Protein AF-A0A925XRQ0-F1 (afdb_monomer)

Foldseek 3Di:
DDWDWDCCCCVPPVDPDTDTPDDDDDDPDDPDDPLLVLLVCQQAQLQALQQAVVSPDGVCVQQPVQAGPQDWDAPVVVQQFIFGRHRLAQPLLPQAQDDQLRFARAQLLCQLVSCVVRVGNGQAHPCVCPPFQNVGRPTDDPPPRGSSSVSNSVNSNVSNFWDAQPLADPVSHADPLLVLLLLVCAQLFQCQALWWQQRGNFHHPDFDAQQPDDPSSGAHPPHRRRHTGTHGLAVVLPRAQDDGNSPRRAPLSNLQSGNDPSHHNVPDDPSSSSSNSSNSSRRTNPDGIRHFHLFQFQAFWKFKAQAQPSDDHGQDTDGDFFFDWQQQHAPDPRHDSARMKIKTWFWFAARYWDKKKKKKFWQAWKWKDWLNRTFWGGSDHDGGDMTIGDIDTHRGRDIIIMIMMDHGHDGITTIFMWMDHPPDDDIDGRDNSRTHYD

Sequence (438 aa):
TLGVYDLRPLLNNGDVSLPLLRTLSAVGTEKLTPPVLRGKQLFYDARDPRLARDRYMSCASCHNDGGHDGRVWDLTGFGEGLRNTISLRGRAANQGHLHWSNNFDELQDFEGQIRALAGGSGLMSETDFRSGTRSQPLGDRKAGISSDLDALAAYVGSLNMFDYAPSRSASGGLTSTALQGKTLFGNLNCGSCHAGLAFTGSGSNNPVDIGTVKPSSGQRLSAALTGIDIPTLRDVWSTAPYLHDGSAATLEAAVQAHNGPSFSAASISSADLTKLVAYLKEIGREESSAPVNPGTGIGLTGAYFNNKTLSGTPVLLRTEQLNYDWGKASPGTGVSADQFSVRWTGKIEAPVTGSYRFQTVSDDGIRVSIDGAVIIENWSVNGAPTNTGPDINLVAGQRVSIVVEYFENTKNAVARLRWRTPGTTSYVTVPQERQYPQ

Nearest PDB structures (foldseek):
  6qe7-assembly3_C  TM=9.545E-01  e=1.492E-14  Acetivibrio thermocellus
  6qe7-assembly1_A  TM=9.428E-01  e=1.328E-14  Acetivibrio thermocellus
  6qdi-assembly1_A  TM=9.408E-01  e=1.998E-14  Acetivibrio clariflavus
  6qe7-assembly2_B  TM=9.563E-01  e=8.115E-14  Acetivibrio thermocellus
  5j6y-assembly1_A  TM=8.406E-01  e=1.016E-08  Marinomonas primoryensis

pLDDT: mean 94.61, std 4.45, range [64.0, 98.81]

Mean predicted aligned error: 6.93 Å

Structure (mmCIF,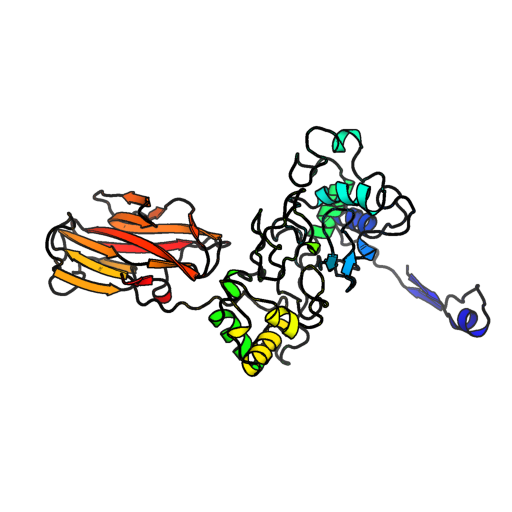 N/CA/C/O backbone):
data_AF-A0A925XRQ0-F1
#
_entry.id   AF-A0A925XRQ0-F1
#
loop_
_atom_site.group_PDB
_atom_site.id
_atom_site.type_symbol
_atom_site.label_atom_id
_atom_site.label_alt_id
_atom_site.label_comp_id
_atom_site.label_asym_id
_atom_site.label_entity_id
_atom_site.label_seq_id
_atom_site.pdbx_PDB_ins_code
_atom_site.Cartn_x
_atom_site.Cartn_y
_atom_site.Cartn_z
_atom_site.occupancy
_atom_site.B_iso_or_equiv
_atom_site.auth_seq_id
_atom_site.auth_comp_id
_atom_site.auth_asym_id
_atom_site.auth_atom_id
_atom_site.pdbx_PDB_model_num
ATOM 1 N N . THR A 1 1 ? 3.769 -7.273 -42.185 1.00 84.19 1 THR A N 1
ATOM 2 C CA . THR A 1 1 ? 3.739 -8.740 -42.379 1.00 84.19 1 THR A CA 1
ATOM 3 C C . THR A 1 1 ? 4.925 -9.358 -41.652 1.00 84.19 1 THR A C 1
ATOM 5 O O . THR A 1 1 ? 5.856 -8.631 -41.337 1.00 84.19 1 THR A O 1
ATOM 8 N N . LEU A 1 2 ? 4.890 -10.655 -41.340 1.00 86.31 2 LEU A N 1
ATOM 9 C CA . LEU A 1 2 ? 5.970 -11.411 -40.687 1.00 86.31 2 LEU A CA 1
ATOM 10 C C . LEU A 1 2 ? 6.456 -12.513 -41.639 1.00 86.31 2 LEU A C 1
ATOM 12 O O . LEU A 1 2 ? 5.647 -13.322 -42.088 1.00 86.31 2 LEU A O 1
ATOM 16 N N . GLY A 1 3 ? 7.748 -12.545 -41.963 1.00 92.81 3 GLY A N 1
ATOM 17 C CA . GLY A 1 3 ? 8.341 -13.612 -42.777 1.00 92.81 3 GLY A CA 1
ATOM 18 C C . GLY A 1 3 ? 8.721 -14.825 -41.927 1.00 92.81 3 GLY A C 1
ATOM 19 O O . GLY A 1 3 ? 9.271 -14.667 -40.842 1.00 92.81 3 GLY A O 1
ATOM 20 N N . VAL A 1 4 ? 8.436 -16.031 -42.415 1.00 93.75 4 VAL A N 1
ATOM 21 C CA . VAL A 1 4 ? 8.855 -17.302 -41.804 1.00 93.75 4 VAL A CA 1
ATOM 22 C C . VAL A 1 4 ? 9.963 -17.891 -42.665 1.00 93.75 4 VAL A C 1
ATOM 24 O O . VAL A 1 4 ? 9.709 -18.205 -43.823 1.00 93.75 4 VAL A O 1
ATOM 27 N N . TYR A 1 5 ? 11.166 -18.044 -42.117 1.00 96.19 5 TYR A N 1
ATOM 28 C CA . TYR A 1 5 ? 12.346 -18.532 -42.840 1.00 96.19 5 TYR A CA 1
ATOM 29 C C . TYR A 1 5 ? 12.761 -19.929 -42.365 1.00 96.19 5 TYR A C 1
ATOM 31 O O . TYR A 1 5 ? 12.595 -20.257 -41.190 1.00 96.19 5 TYR A O 1
ATOM 39 N N . ASP A 1 6 ? 13.314 -20.744 -43.266 1.00 94.56 6 ASP A N 1
ATOM 40 C CA . ASP A 1 6 ? 13.970 -22.008 -42.910 1.00 94.56 6 ASP A CA 1
ATOM 41 C C . ASP A 1 6 ? 15.416 -21.748 -42.482 1.00 94.56 6 ASP A C 1
ATOM 43 O O . ASP A 1 6 ? 16.231 -21.321 -43.295 1.00 94.56 6 ASP A O 1
ATOM 47 N N . LEU A 1 7 ? 15.738 -22.015 -41.215 1.00 95.69 7 LEU A N 1
ATOM 48 C CA . LEU A 1 7 ? 17.077 -21.785 -40.661 1.00 95.69 7 LEU A CA 1
ATOM 49 C C . LEU A 1 7 ? 18.041 -22.962 -40.865 1.00 95.69 7 LEU A C 1
ATOM 51 O O . LEU A 1 7 ? 19.226 -22.822 -40.572 1.00 95.69 7 LEU A O 1
ATOM 55 N N . ARG A 1 8 ? 17.576 -24.120 -41.358 1.00 96.00 8 ARG A N 1
ATOM 56 C CA . ARG A 1 8 ? 18.435 -25.306 -41.537 1.00 96.00 8 ARG A CA 1
ATOM 57 C C . ARG A 1 8 ? 19.674 -25.044 -42.407 1.00 96.00 8 ARG A C 1
ATOM 59 O O . ARG A 1 8 ? 20.731 -25.525 -42.014 1.00 96.00 8 ARG A O 1
ATOM 66 N N . PRO A 1 9 ? 19.612 -24.283 -43.520 1.00 95.75 9 PRO A N 1
ATOM 67 C CA . PRO A 1 9 ? 20.805 -23.975 -44.316 1.00 95.75 9 PRO A CA 1
ATOM 68 C C . PRO A 1 9 ? 21.871 -23.200 -43.530 1.00 95.75 9 PRO A C 1
ATOM 70 O O . PRO A 1 9 ? 23.047 -23.552 -43.573 1.00 95.75 9 PRO A O 1
ATOM 73 N N . LEU A 1 10 ? 21.461 -22.215 -42.724 1.00 94.38 10 LEU A N 1
ATOM 74 C CA . LEU A 1 10 ? 22.381 -21.482 -41.850 1.00 94.38 10 LEU A CA 1
ATOM 75 C C . LEU A 1 10 ? 23.008 -22.398 -40.797 1.00 94.38 10 LEU A C 1
ATOM 77 O O . LEU A 1 10 ? 24.216 -22.361 -40.594 1.00 94.38 10 LEU A O 1
ATOM 81 N N . LEU A 1 11 ? 22.196 -23.229 -40.140 1.00 95.44 11 LEU A N 1
ATOM 82 C CA . LEU A 1 11 ? 22.662 -24.092 -39.052 1.00 95.44 11 LEU A CA 1
ATOM 83 C C . LEU A 1 11 ? 23.560 -25.237 -39.536 1.00 95.44 11 LEU A C 1
ATOM 85 O O . LEU A 1 11 ? 24.498 -25.606 -38.837 1.00 95.44 11 LEU A O 1
ATOM 89 N N . ASN A 1 12 ? 23.277 -25.795 -40.714 1.00 95.88 12 ASN A N 1
ATOM 90 C CA . ASN A 1 12 ? 23.992 -26.962 -41.229 1.00 95.88 12 ASN A CA 1
ATOM 91 C C . ASN A 1 12 ? 25.203 -26.584 -42.087 1.00 95.88 12 ASN A C 1
ATOM 93 O O . ASN A 1 12 ? 26.199 -27.303 -42.073 1.00 95.88 12 ASN A O 1
ATOM 97 N N . ASN A 1 13 ? 25.119 -25.474 -42.827 1.00 94.75 13 ASN A N 1
ATOM 98 C CA . ASN A 1 13 ? 26.096 -25.129 -43.862 1.00 94.75 13 ASN A CA 1
ATOM 99 C C . ASN A 1 13 ? 26.706 -23.728 -43.688 1.00 94.75 13 ASN A C 1
ATOM 101 O O . ASN A 1 13 ? 27.618 -23.373 -44.429 1.00 94.75 13 ASN A O 1
ATOM 105 N N . GLY A 1 14 ? 26.214 -22.912 -42.747 1.00 93.12 14 GLY A N 1
ATOM 106 C CA . GLY A 1 14 ? 26.638 -21.515 -42.600 1.00 93.12 14 GLY A CA 1
ATOM 107 C C . GLY A 1 14 ? 26.068 -20.569 -43.664 1.00 93.12 14 GLY A C 1
ATOM 108 O O . GLY A 1 14 ? 26.550 -19.444 -43.802 1.00 93.12 14 GLY A O 1
ATOM 109 N N . ASP A 1 15 ? 25.047 -20.997 -44.414 1.00 94.44 15 ASP A N 1
ATOM 110 C CA . ASP A 1 15 ? 24.434 -20.191 -45.471 1.00 94.44 15 ASP A CA 1
ATOM 111 C C . ASP A 1 15 ? 23.694 -18.975 -44.886 1.00 94.44 15 ASP A C 1
ATOM 113 O O . ASP A 1 15 ? 22.776 -19.112 -44.079 1.00 94.44 15 ASP A O 1
ATOM 117 N N . VAL A 1 16 ? 24.038 -17.764 -45.335 1.00 90.19 16 VAL A N 1
ATOM 118 C CA . VAL A 1 16 ? 23.373 -16.514 -44.900 1.00 90.19 16 VAL A CA 1
ATOM 119 C C . VAL A 1 16 ? 22.143 -16.149 -45.741 1.00 90.19 16 VAL A C 1
ATOM 121 O O . VAL A 1 16 ? 21.389 -15.244 -45.384 1.00 90.19 16 VAL A O 1
ATOM 124 N N . SER A 1 17 ? 21.921 -16.857 -46.852 1.00 92.94 17 SER A N 1
ATOM 125 C CA . SER A 1 17 ? 20.716 -16.734 -47.674 1.00 92.94 17 SER A CA 1
ATOM 126 C C . SER A 1 17 ? 19.699 -17.783 -47.236 1.00 92.94 17 SER A C 1
ATOM 128 O O . SER A 1 17 ? 19.862 -18.975 -47.493 1.00 92.94 17 SER A O 1
ATOM 130 N N . LEU A 1 18 ? 18.657 -17.335 -46.539 1.00 94.38 18 LEU A N 1
ATOM 131 C CA . LEU A 1 18 ? 17.663 -18.209 -45.925 1.00 94.38 18 LEU A CA 1
ATOM 132 C C . LEU A 1 18 ? 16.397 -18.291 -46.792 1.00 94.38 18 LEU A C 1
ATOM 134 O O . LEU A 1 18 ? 15.836 -17.246 -47.137 1.00 94.38 18 LEU A O 1
ATOM 138 N N . PRO A 1 19 ? 15.885 -19.494 -47.115 1.00 94.81 19 PRO A N 1
ATOM 139 C CA . PRO A 1 19 ? 14.623 -19.637 -47.834 1.00 94.81 19 PRO A CA 1
ATOM 140 C C . PRO A 1 19 ? 13.445 -19.049 -47.045 1.00 94.81 19 PRO A C 1
ATOM 142 O O . PRO A 1 19 ? 13.180 -19.454 -45.911 1.00 94.81 19 PRO A O 1
ATOM 145 N N . LEU A 1 20 ? 12.702 -18.121 -47.655 1.00 95.62 20 LEU A N 1
ATOM 146 C CA . LEU A 1 20 ? 11.420 -17.643 -47.132 1.00 95.62 20 LEU A CA 1
ATOM 147 C C . LEU A 1 20 ? 10.342 -18.702 -47.402 1.00 95.62 20 LEU A C 1
ATOM 149 O O . LEU A 1 20 ? 10.005 -18.975 -48.550 1.00 95.62 20 LEU A O 1
ATOM 153 N N . LEU A 1 21 ? 9.776 -19.278 -46.346 1.00 96.00 21 LEU A N 1
ATOM 154 C CA . LEU A 1 21 ? 8.751 -20.319 -46.429 1.00 96.00 21 LEU A CA 1
ATOM 155 C C . LEU A 1 21 ? 7.347 -19.748 -46.624 1.00 96.00 21 LEU A C 1
ATOM 157 O O . LEU A 1 21 ? 6.549 -20.303 -47.374 1.00 96.00 21 LEU A O 1
ATOM 161 N N . ARG A 1 22 ? 7.012 -18.668 -45.910 1.00 95.50 22 ARG A N 1
ATOM 162 C CA . ARG A 1 22 ? 5.721 -17.974 -46.037 1.00 95.50 22 ARG A CA 1
ATOM 163 C C . ARG A 1 22 ? 5.755 -16.591 -45.401 1.00 95.50 22 ARG A C 1
ATOM 165 O O . ARG A 1 22 ? 6.581 -16.313 -44.535 1.00 95.50 22 ARG A O 1
ATOM 172 N N . THR A 1 23 ? 4.767 -15.780 -45.756 1.00 94.50 23 THR A N 1
ATOM 173 C CA . THR A 1 23 ? 4.517 -14.465 -45.162 1.00 94.50 23 THR A CA 1
ATOM 174 C C . THR A 1 23 ? 3.190 -14.488 -44.412 1.00 94.50 23 THR A C 1
ATOM 176 O O . THR A 1 23 ? 2.157 -14.831 -44.980 1.00 94.50 23 THR A O 1
ATOM 179 N N . LEU A 1 24 ? 3.209 -14.122 -43.133 1.00 91.44 24 LEU A N 1
ATOM 180 C CA . LEU A 1 24 ? 2.028 -13.963 -42.291 1.00 91.44 24 LEU A CA 1
ATOM 181 C C . LEU A 1 24 ? 1.579 -12.495 -42.284 1.00 91.44 24 LEU A C 1
ATOM 183 O O . LEU A 1 24 ? 2.401 -11.574 -42.221 1.00 91.44 24 LEU A O 1
ATOM 187 N N . SER A 1 25 ? 0.270 -12.258 -42.310 1.00 89.12 25 SER A N 1
ATOM 188 C CA . SER A 1 25 ? -0.283 -10.916 -42.109 1.00 89.12 25 SER A CA 1
ATOM 189 C C . SER A 1 25 ? -0.031 -10.460 -40.674 1.00 89.12 25 SER A C 1
ATOM 191 O O . SER A 1 25 ? -0.336 -11.176 -39.725 1.00 89.12 25 SER A O 1
ATOM 193 N N . ALA A 1 26 ? 0.539 -9.265 -40.517 1.00 84.44 26 ALA A N 1
ATOM 194 C CA . ALA A 1 26 ? 0.601 -8.612 -39.213 1.00 84.44 26 ALA A CA 1
ATOM 195 C C . ALA A 1 26 ? -0.717 -7.862 -38.975 1.00 84.44 26 ALA A C 1
ATOM 197 O O . ALA A 1 26 ? -1.400 -7.505 -39.938 1.00 84.44 26 ALA A O 1
ATOM 198 N N . VAL A 1 27 ? -1.068 -7.620 -37.712 1.00 80.94 27 VAL A N 1
ATOM 199 C CA . VAL A 1 27 ? -2.241 -6.809 -37.362 1.00 80.94 27 VAL A CA 1
ATOM 200 C C . VAL A 1 27 ? -2.060 -5.414 -37.971 1.00 80.94 27 VAL A C 1
ATOM 202 O O . VAL A 1 27 ? -1.048 -4.766 -37.724 1.00 80.94 27 VAL A O 1
ATOM 205 N N . GLY A 1 28 ? -3.001 -4.974 -38.811 1.00 80.69 28 GLY A N 1
ATOM 206 C CA . GLY A 1 28 ? -2.910 -3.689 -39.523 1.00 80.69 28 GLY A CA 1
ATOM 207 C C . GLY A 1 28 ? -3.291 -2.469 -38.679 1.00 80.69 28 GLY A C 1
ATOM 208 O O . GLY A 1 28 ? -3.133 -1.340 -39.129 1.00 80.69 28 GLY A O 1
ATOM 209 N N . THR A 1 29 ? -3.798 -2.694 -37.466 1.00 87.00 29 THR A N 1
ATOM 210 C CA . THR A 1 29 ? -4.242 -1.651 -36.540 1.00 87.00 29 THR A CA 1
ATOM 211 C C . THR A 1 29 ? -3.447 -1.761 -35.250 1.00 87.00 29 THR A C 1
ATOM 213 O O . THR A 1 29 ? -3.527 -2.773 -34.551 1.00 87.00 29 THR A O 1
ATOM 216 N N . GLU A 1 30 ? -2.692 -0.712 -34.939 1.00 90.19 30 GLU A N 1
ATOM 217 C CA . GLU A 1 30 ? -2.039 -0.557 -33.644 1.00 90.19 30 GLU A CA 1
ATOM 218 C C . GLU A 1 30 ? -3.101 -0.297 -32.567 1.00 90.19 30 GLU A C 1
ATOM 220 O O . GLU A 1 30 ? -3.979 0.548 -32.741 1.00 90.19 30 GLU A O 1
ATOM 225 N N . LYS A 1 31 ? -3.051 -1.066 -31.476 1.00 91.75 31 LYS A N 1
ATOM 226 C CA . LYS A 1 31 ? -4.017 -0.980 -30.370 1.00 91.75 31 LYS A CA 1
ATOM 227 C C . LYS A 1 31 ? -3.572 -0.001 -29.289 1.00 91.75 31 LYS A C 1
ATOM 229 O O . LYS A 1 31 ? -4.407 0.457 -28.512 1.00 91.75 31 LYS A O 1
ATOM 234 N N . LEU A 1 32 ? -2.274 0.282 -29.202 1.00 94.44 32 LEU A N 1
ATOM 235 C CA . LEU A 1 32 ? -1.733 1.246 -28.257 1.00 94.44 32 LEU A CA 1
ATOM 236 C C . LEU A 1 32 ? -2.085 2.667 -28.700 1.00 94.44 32 LEU A C 1
ATOM 238 O O . LEU A 1 32 ? -2.017 3.010 -29.880 1.00 94.44 32 LEU A O 1
ATOM 242 N N . THR A 1 33 ? -2.430 3.520 -27.737 1.00 96.75 33 THR A N 1
ATOM 243 C CA . THR A 1 33 ? -2.569 4.954 -28.006 1.00 96.75 33 THR A CA 1
ATOM 244 C C . THR A 1 33 ? -1.210 5.536 -28.415 1.00 96.75 33 THR A C 1
ATOM 246 O O . THR A 1 33 ? -0.173 4.996 -28.013 1.00 96.75 33 THR A O 1
ATOM 249 N N . PRO A 1 34 ? -1.164 6.647 -29.173 1.00 97.19 34 PRO A N 1
ATOM 250 C CA . PRO A 1 34 ? 0.105 7.202 -29.641 1.00 97.19 34 PRO A CA 1
ATOM 251 C C . PRO A 1 34 ? 1.150 7.460 -28.532 1.00 97.19 34 PRO A C 1
ATOM 253 O O . PRO A 1 34 ? 2.301 7.070 -28.736 1.00 97.19 34 PRO A O 1
ATOM 256 N N . PRO A 1 35 ? 0.798 8.009 -27.345 1.00 97.50 35 PRO A N 1
ATOM 257 C CA . PRO A 1 35 ? 1.767 8.182 -26.257 1.00 97.50 35 PRO A CA 1
ATOM 258 C C . PRO A 1 35 ? 2.312 6.853 -25.719 1.00 97.50 35 PRO A C 1
ATOM 260 O O . PRO A 1 35 ? 3.516 6.715 -25.523 1.00 97.50 35 PRO A O 1
ATOM 263 N N . VAL A 1 36 ? 1.447 5.847 -25.541 1.00 97.44 36 VAL A N 1
ATOM 264 C CA . VAL A 1 36 ? 1.849 4.523 -25.037 1.00 97.44 36 VAL A CA 1
ATOM 265 C C . VAL A 1 36 ? 2.727 3.797 -26.056 1.00 97.44 36 VAL A C 1
ATOM 267 O O . VAL A 1 36 ? 3.732 3.196 -25.684 1.00 97.44 36 VAL A O 1
ATOM 270 N N . LEU A 1 37 ? 2.395 3.883 -27.348 1.00 97.38 37 LEU A N 1
ATOM 271 C CA . LEU A 1 37 ? 3.219 3.327 -28.421 1.00 97.38 37 LEU A CA 1
ATOM 272 C C . LEU A 1 37 ? 4.605 3.975 -28.451 1.00 97.38 37 LEU A C 1
ATOM 274 O O . LEU A 1 37 ? 5.608 3.267 -28.520 1.00 97.38 37 LEU A O 1
ATOM 278 N N . ARG A 1 38 ? 4.668 5.311 -28.388 1.00 98.19 38 ARG A N 1
ATOM 279 C CA . ARG A 1 38 ? 5.937 6.044 -28.392 1.00 98.19 38 ARG A CA 1
ATOM 280 C C . ARG A 1 38 ? 6.791 5.686 -27.177 1.00 98.19 38 ARG A C 1
ATOM 282 O O . ARG A 1 38 ? 7.977 5.407 -27.335 1.00 98.19 38 ARG A O 1
ATOM 289 N N . GLY A 1 39 ? 6.184 5.618 -25.994 1.00 97.94 39 GLY A N 1
ATOM 290 C CA . GLY A 1 39 ? 6.858 5.181 -24.777 1.00 97.94 39 GLY A CA 1
ATOM 291 C C . GLY A 1 39 ? 7.396 3.764 -24.887 1.00 97.94 39 GLY A C 1
ATOM 292 O O . GLY A 1 39 ? 8.547 3.521 -24.538 1.00 97.94 39 GLY A O 1
ATOM 293 N N . LYS A 1 40 ? 6.606 2.844 -25.456 1.00 97.50 40 LYS A N 1
ATOM 294 C CA . LYS A 1 40 ? 7.053 1.476 -25.727 1.00 97.50 40 LYS A CA 1
ATOM 295 C C . LYS A 1 40 ? 8.238 1.460 -26.685 1.00 97.50 40 LYS A C 1
ATOM 297 O O . LYS A 1 40 ? 9.183 0.729 -26.451 1.00 97.50 40 LYS A O 1
ATOM 302 N N . GLN A 1 41 ? 8.227 2.255 -27.750 1.00 97.56 41 GLN A N 1
ATOM 303 C CA . GLN A 1 41 ? 9.371 2.322 -28.663 1.00 97.56 41 GLN A CA 1
ATOM 304 C C . GLN A 1 41 ? 10.637 2.770 -27.927 1.00 97.56 41 GLN A C 1
ATOM 306 O O . GLN A 1 41 ? 11.642 2.075 -28.010 1.00 97.56 41 GLN A O 1
ATOM 311 N N . LEU A 1 42 ? 10.566 3.859 -27.154 1.00 97.81 42 LEU A N 1
ATOM 312 C CA . LEU A 1 42 ? 11.691 4.353 -26.350 1.00 97.81 42 LEU A CA 1
ATOM 313 C C . LEU A 1 42 ? 12.183 3.305 -25.345 1.00 97.81 42 LEU A C 1
ATOM 315 O O . LEU A 1 42 ? 13.377 3.052 -25.251 1.00 97.81 42 LEU A O 1
ATOM 319 N N . PHE A 1 43 ? 11.266 2.636 -24.646 1.00 97.50 43 PHE A N 1
ATOM 320 C CA . PHE A 1 43 ? 11.591 1.637 -23.629 1.00 97.50 43 PH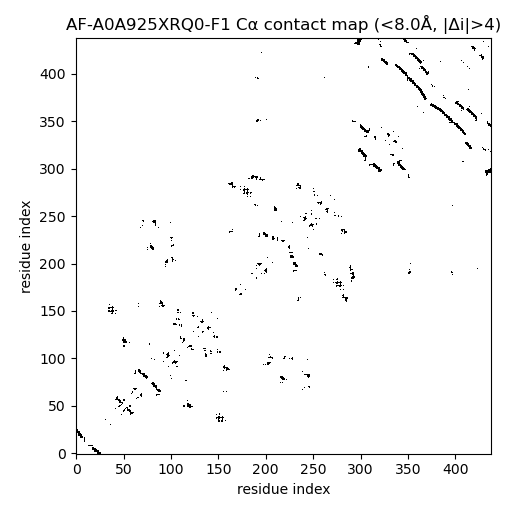E A CA 1
ATOM 321 C C . PHE A 1 43 ? 12.460 0.479 -24.161 1.00 97.50 43 PHE A C 1
ATOM 323 O O . PHE A 1 43 ? 13.227 -0.104 -23.395 1.00 97.50 43 PHE A O 1
ATOM 330 N N . TYR A 1 44 ? 12.372 0.164 -25.461 1.00 97.56 44 TYR A N 1
ATOM 331 C CA . TYR A 1 44 ? 13.148 -0.896 -26.123 1.00 97.56 44 TYR A CA 1
ATOM 332 C C . TYR A 1 44 ? 14.235 -0.363 -27.075 1.00 97.56 44 TYR A C 1
ATOM 334 O O . TYR A 1 44 ? 14.953 -1.162 -27.682 1.00 97.56 44 TYR A O 1
ATOM 342 N N . ASP A 1 45 ? 14.379 0.955 -27.257 1.00 96.88 45 ASP A N 1
ATOM 343 C CA . ASP A 1 45 ? 15.282 1.508 -28.273 1.00 96.88 45 ASP A CA 1
ATOM 344 C C . ASP A 1 45 ? 16.700 1.712 -27.741 1.00 96.88 45 ASP A C 1
ATOM 346 O O . ASP A 1 45 ? 17.166 2.830 -27.537 1.00 96.88 45 ASP A O 1
ATOM 350 N N . ALA A 1 46 ? 17.435 0.612 -27.583 1.00 95.50 46 ALA A N 1
ATOM 351 C CA . ALA A 1 46 ? 18.840 0.661 -27.175 1.00 95.50 46 ALA A CA 1
ATOM 352 C C . ALA A 1 46 ? 19.738 1.443 -28.155 1.00 95.50 46 ALA A C 1
ATOM 354 O O . ALA A 1 46 ? 20.877 1.748 -27.825 1.00 95.50 46 ALA A O 1
ATOM 355 N N . ARG A 1 47 ? 19.254 1.775 -29.362 1.00 96.44 47 ARG A N 1
ATOM 356 C CA . ARG A 1 47 ? 20.018 2.524 -30.370 1.00 96.44 47 ARG A CA 1
ATOM 357 C C . ARG A 1 47 ? 19.965 4.033 -30.159 1.00 96.44 47 ARG A C 1
ATOM 359 O O . ARG A 1 47 ? 20.773 4.730 -30.774 1.00 96.44 47 ARG A O 1
ATOM 366 N N . ASP A 1 48 ? 19.027 4.535 -29.355 1.00 97.31 48 ASP A N 1
ATOM 367 C CA . ASP A 1 48 ? 18.882 5.965 -29.100 1.00 97.31 48 ASP A CA 1
ATOM 368 C C . ASP A 1 48 ? 20.012 6.446 -28.164 1.00 97.31 48 ASP A C 1
ATOM 370 O O . ASP A 1 48 ? 20.028 6.087 -26.983 1.00 97.31 48 ASP A O 1
ATOM 374 N N . PRO A 1 49 ? 20.963 7.276 -28.641 1.00 97.00 49 PRO A N 1
ATOM 375 C CA . PRO A 1 49 ? 22.060 7.769 -27.809 1.00 97.00 49 PRO A CA 1
ATOM 376 C C . PRO A 1 49 ? 21.590 8.704 -26.684 1.00 97.00 49 PRO A C 1
ATOM 378 O O . PRO A 1 49 ? 22.359 8.998 -25.767 1.00 97.00 49 PRO A O 1
ATOM 381 N N . ARG A 1 50 ? 20.331 9.164 -26.725 1.00 97.38 50 ARG A N 1
ATOM 382 C CA . ARG A 1 50 ? 19.708 9.877 -25.608 1.00 97.38 50 ARG A CA 1
ATOM 383 C C . ARG A 1 50 ? 19.487 8.962 -24.410 1.00 97.38 50 ARG A C 1
ATOM 385 O O . ARG A 1 50 ? 19.606 9.445 -23.292 1.00 97.38 50 ARG A O 1
ATOM 392 N N . LEU A 1 51 ? 19.213 7.673 -24.640 1.00 96.94 51 LEU A N 1
ATOM 393 C CA . LEU A 1 51 ? 18.982 6.662 -23.603 1.00 96.94 51 LEU A CA 1
ATOM 394 C C . LEU A 1 51 ? 20.280 6.022 -23.107 1.00 96.94 51 LEU A C 1
ATOM 396 O O . LEU A 1 51 ? 20.458 5.864 -21.905 1.00 96.94 51 LEU A O 1
ATOM 400 N N . ALA A 1 52 ? 21.190 5.670 -24.018 1.00 96.19 52 ALA A N 1
ATOM 401 C CA . ALA A 1 52 ? 22.482 5.079 -23.682 1.00 96.19 52 ALA A CA 1
ATOM 402 C C . ALA A 1 52 ? 23.550 5.530 -24.680 1.00 96.19 52 ALA A C 1
ATOM 404 O O . ALA A 1 52 ? 23.433 5.255 -25.876 1.00 96.19 52 ALA A O 1
ATOM 405 N N . ARG A 1 53 ? 24.621 6.175 -24.200 1.00 96.56 53 ARG A N 1
ATOM 406 C CA . ARG A 1 53 ? 25.657 6.789 -25.054 1.00 96.56 53 ARG A CA 1
ATOM 407 C C . ARG A 1 53 ? 26.212 5.821 -26.093 1.00 96.56 53 ARG A C 1
ATOM 409 O O . ARG A 1 53 ? 26.288 6.143 -27.277 1.00 96.56 53 ARG A O 1
ATOM 416 N N . ASP A 1 54 ? 26.553 4.624 -25.626 1.00 96.19 54 ASP A N 1
ATOM 417 C CA . ASP A 1 54 ? 27.247 3.601 -26.408 1.00 96.19 54 ASP A CA 1
ATOM 418 C C . ASP A 1 54 ? 26.262 2.604 -27.058 1.00 96.19 54 ASP A C 1
ATOM 420 O O . ASP A 1 54 ? 26.665 1.575 -27.593 1.00 96.19 54 ASP A O 1
ATOM 424 N N . ARG A 1 55 ? 24.957 2.925 -27.040 1.00 95.56 55 ARG A N 1
ATOM 425 C CA . ARG A 1 55 ? 23.875 2.209 -27.739 1.00 95.56 55 ARG A CA 1
ATOM 426 C C . ARG A 1 55 ? 23.747 0.715 -27.409 1.00 95.56 55 ARG A C 1
ATOM 428 O O . ARG A 1 55 ? 23.429 -0.102 -28.273 1.00 95.56 55 ARG A O 1
ATOM 435 N N . TYR A 1 56 ? 24.037 0.352 -26.162 1.00 91.38 56 TYR A N 1
ATOM 436 C CA . TYR A 1 56 ? 24.147 -1.044 -25.728 1.00 91.38 56 TYR A CA 1
ATOM 437 C C . TYR A 1 56 ? 22.993 -1.513 -24.833 1.00 91.38 56 TYR A C 1
ATOM 439 O O . TYR A 1 56 ? 22.854 -2.714 -24.602 1.00 91.38 56 TYR A O 1
ATOM 447 N N . MET A 1 57 ? 22.167 -0.595 -24.318 1.00 93.88 57 MET A N 1
ATOM 448 C CA . MET A 1 57 ? 21.075 -0.930 -23.405 1.00 93.88 57 MET A CA 1
ATOM 449 C C . MET A 1 57 ? 19.874 0.004 -23.548 1.00 93.88 57 MET A C 1
ATOM 451 O O . MET A 1 57 ? 19.989 1.127 -24.030 1.00 93.88 57 MET A O 1
ATOM 455 N N . SER A 1 58 ? 18.724 -0.479 -23.093 1.00 95.50 58 SER A N 1
ATOM 456 C CA . SER A 1 58 ? 17.475 0.273 -22.934 1.00 95.50 58 SER A CA 1
ATOM 457 C C . SER A 1 58 ? 16.811 -0.131 -21.617 1.00 95.50 58 SER A C 1
ATOM 459 O O . SER A 1 58 ? 17.320 -1.001 -20.907 1.00 95.50 58 SER A O 1
ATOM 461 N N . CYS A 1 59 ? 15.649 0.436 -21.296 1.00 95.94 59 CYS A N 1
ATOM 462 C CA . CYS A 1 59 ? 14.871 0.019 -20.129 1.00 95.94 59 CYS A CA 1
ATOM 463 C C . CYS A 1 59 ? 14.556 -1.491 -20.170 1.00 95.94 59 CYS A C 1
ATOM 465 O O . CYS A 1 59 ? 14.670 -2.182 -19.157 1.00 95.94 59 CYS A O 1
ATOM 467 N N . ALA A 1 60 ? 14.242 -2.022 -21.357 1.00 96.50 60 ALA A N 1
ATOM 468 C CA . ALA A 1 60 ? 13.933 -3.436 -21.573 1.00 96.50 60 ALA A CA 1
ATOM 469 C C . ALA A 1 60 ? 15.112 -4.389 -21.307 1.00 96.50 60 ALA A C 1
ATOM 471 O O . ALA A 1 60 ? 14.889 -5.584 -21.128 1.00 96.50 60 ALA A O 1
ATOM 472 N N . SER A 1 61 ? 16.352 -3.886 -21.255 1.00 95.00 61 SER A N 1
ATOM 473 C CA . SER A 1 61 ? 17.528 -4.704 -20.931 1.00 95.00 61 SER A CA 1
ATOM 474 C C . SER A 1 61 ? 17.459 -5.282 -19.515 1.00 95.00 61 SER A C 1
ATOM 476 O O . SER A 1 61 ? 17.899 -6.411 -19.309 1.00 95.00 61 SER A O 1
ATOM 478 N N . CYS A 1 62 ? 16.870 -4.539 -18.571 1.00 95.12 62 CYS A N 1
ATOM 479 C CA . CYS A 1 62 ? 16.635 -4.998 -17.198 1.00 95.12 62 CYS A CA 1
ATOM 480 C C . CYS A 1 62 ? 15.153 -5.335 -16.961 1.00 95.12 62 CYS A C 1
ATOM 482 O O . CYS A 1 62 ? 14.829 -6.268 -16.233 1.00 95.12 62 CYS A O 1
ATOM 484 N N . HIS A 1 63 ? 14.236 -4.617 -17.613 1.00 95.00 63 HIS A N 1
ATOM 485 C CA . HIS A 1 63 ? 12.791 -4.764 -17.426 1.00 95.00 63 HIS A CA 1
ATOM 486 C C . HIS A 1 63 ? 12.104 -5.353 -18.660 1.00 95.00 63 HIS A C 1
ATOM 488 O O . HIS A 1 63 ? 11.212 -4.735 -19.246 1.00 95.00 63 HIS A O 1
ATOM 494 N N . ASN A 1 64 ? 12.529 -6.540 -19.093 1.00 91.44 64 ASN A N 1
ATOM 495 C CA . ASN A 1 64 ? 12.005 -7.163 -20.308 1.00 91.44 64 ASN A CA 1
ATOM 496 C C . ASN A 1 64 ? 10.476 -7.345 -20.235 1.00 91.44 64 ASN A C 1
ATOM 498 O O . ASN A 1 64 ? 9.958 -7.946 -19.293 1.00 91.44 64 ASN A O 1
ATOM 502 N N . ASP A 1 65 ? 9.744 -6.789 -21.205 1.00 89.12 65 ASP A N 1
ATOM 503 C CA . ASP A 1 65 ? 8.272 -6.734 -21.201 1.00 89.12 65 ASP A CA 1
ATOM 504 C C . ASP A 1 65 ? 7.674 -6.202 -19.888 1.00 89.12 65 ASP A C 1
ATOM 506 O O . ASP A 1 65 ? 6.649 -6.689 -19.401 1.00 89.12 65 ASP A O 1
ATOM 510 N N . GLY A 1 66 ? 8.354 -5.227 -19.277 1.00 92.06 66 GLY A N 1
ATOM 511 C CA . GLY A 1 66 ? 7.968 -4.635 -17.998 1.00 92.06 66 GLY A CA 1
ATOM 512 C C . GLY A 1 66 ? 8.207 -5.533 -16.784 1.00 92.06 66 GLY A C 1
ATOM 513 O O . GLY A 1 66 ? 7.837 -5.152 -15.679 1.00 92.06 66 GLY A O 1
ATOM 514 N N . GLY A 1 67 ? 8.778 -6.723 -16.964 1.00 93.38 67 GLY A N 1
ATOM 515 C CA . GLY A 1 67 ? 9.137 -7.625 -15.877 1.00 93.38 67 GLY A CA 1
ATOM 516 C C . GLY A 1 67 ? 10.448 -7.225 -15.202 1.00 93.38 67 GLY A C 1
ATOM 517 O O . GLY A 1 67 ? 10.803 -6.050 -15.109 1.00 93.38 67 GLY A O 1
ATOM 518 N N . HIS A 1 68 ? 11.174 -8.232 -14.737 1.00 93.69 68 HIS A N 1
ATOM 519 C CA . HIS A 1 68 ? 12.516 -8.121 -14.177 1.00 93.69 68 HIS A CA 1
ATOM 520 C C . HIS A 1 68 ? 13.426 -9.137 -14.879 1.00 93.69 68 HIS A C 1
ATOM 522 O O . HIS A 1 68 ? 12.951 -10.108 -15.469 1.00 93.69 68 HIS A O 1
ATOM 528 N N . ASP A 1 69 ? 14.734 -8.923 -14.813 1.00 95.69 69 ASP A N 1
ATOM 529 C CA . ASP A 1 69 ? 15.743 -9.784 -15.437 1.00 95.69 69 ASP A CA 1
ATOM 530 C C . ASP A 1 69 ? 16.306 -10.861 -14.496 1.00 95.69 69 ASP A C 1
ATOM 532 O O . ASP A 1 69 ? 17.197 -11.616 -14.886 1.00 95.69 69 ASP A O 1
ATOM 536 N N . GLY A 1 70 ? 15.804 -10.921 -13.258 1.00 95.12 70 GLY A N 1
ATOM 537 C CA . GLY A 1 70 ? 16.266 -11.853 -12.226 1.00 95.12 70 GLY A CA 1
ATOM 538 C C . GLY A 1 70 ? 17.699 -11.586 -11.756 1.00 95.12 70 GLY A C 1
ATOM 539 O O . GLY A 1 70 ? 18.350 -12.501 -11.250 1.00 95.12 70 GLY A O 1
ATOM 540 N N . ARG A 1 71 ? 18.218 -10.365 -11.953 1.00 96.25 71 ARG A N 1
ATOM 541 C CA . ARG A 1 71 ? 19.584 -9.988 -11.578 1.00 96.25 71 ARG A CA 1
ATOM 542 C C . ARG A 1 71 ? 19.623 -8.974 -10.443 1.00 96.25 71 ARG A C 1
ATOM 544 O O . ARG A 1 71 ? 18.716 -8.167 -10.248 1.00 96.25 71 ARG A O 1
ATOM 551 N N . VAL A 1 72 ? 20.754 -9.005 -9.744 1.00 96.62 72 VAL A N 1
ATOM 552 C CA . VAL A 1 72 ? 21.185 -7.973 -8.805 1.00 96.62 72 VAL A CA 1
ATOM 553 C C . VAL A 1 72 ? 22.271 -7.150 -9.478 1.00 96.62 72 VAL A C 1
ATOM 555 O O . VAL A 1 72 ? 23.252 -7.699 -9.981 1.00 96.62 72 VAL A O 1
ATOM 558 N N . TRP A 1 73 ? 22.091 -5.839 -9.469 1.00 94.81 73 TRP A N 1
ATOM 559 C CA . TRP A 1 73 ? 23.001 -4.872 -10.058 1.00 94.81 73 TRP A CA 1
ATOM 560 C C . TRP A 1 73 ? 23.769 -4.134 -8.967 1.00 94.81 73 TRP A C 1
ATOM 562 O O . TRP A 1 73 ? 23.208 -3.792 -7.925 1.00 94.81 73 TRP A O 1
ATOM 572 N N . ASP A 1 74 ? 25.053 -3.877 -9.210 1.00 94.50 74 ASP A N 1
ATOM 573 C CA . ASP A 1 74 ? 25.855 -3.012 -8.349 1.00 94.50 74 ASP A CA 1
ATOM 574 C C . ASP A 1 74 ? 25.682 -1.553 -8.773 1.00 94.50 74 ASP A C 1
ATOM 576 O O . ASP A 1 74 ? 26.211 -1.113 -9.795 1.00 94.50 74 ASP A O 1
ATOM 580 N N . LEU A 1 75 ? 24.919 -0.809 -7.975 1.00 92.81 75 LEU A N 1
ATOM 581 C CA . LEU A 1 75 ? 24.665 0.617 -8.150 1.00 92.81 75 LEU A CA 1
ATOM 582 C C . LEU A 1 75 ? 25.358 1.449 -7.060 1.00 92.81 75 LEU A C 1
ATOM 584 O O . LEU A 1 75 ? 24.967 2.588 -6.791 1.00 92.81 75 LEU A O 1
ATOM 588 N N . THR A 1 76 ? 26.411 0.915 -6.432 1.00 91.38 76 THR A N 1
ATOM 589 C CA . THR A 1 76 ? 27.173 1.610 -5.380 1.00 91.38 76 THR A CA 1
ATOM 590 C C . THR A 1 76 ? 27.762 2.929 -5.878 1.00 91.38 76 THR A C 1
ATOM 592 O O . THR A 1 76 ? 27.721 3.925 -5.157 1.00 91.38 76 THR A O 1
ATOM 595 N N . GLY A 1 77 ? 28.220 2.982 -7.135 1.00 88.19 77 GLY A N 1
ATOM 596 C CA . GLY A 1 77 ? 28.711 4.216 -7.767 1.00 88.19 77 GLY A CA 1
ATOM 597 C C . GLY A 1 77 ? 27.661 5.332 -7.882 1.00 88.19 77 GLY A C 1
ATOM 598 O O . GLY A 1 77 ? 28.024 6.494 -8.034 1.00 88.19 77 GLY A O 1
ATOM 599 N N . PHE A 1 78 ? 26.376 4.992 -7.751 1.00 86.50 78 PHE A N 1
ATOM 600 C CA . PHE A 1 78 ? 25.242 5.921 -7.762 1.00 86.50 78 PHE A CA 1
ATOM 601 C C . PHE A 1 78 ? 24.652 6.151 -6.365 1.00 86.50 78 PHE A C 1
ATOM 603 O O . PHE A 1 78 ? 23.602 6.773 -6.229 1.00 86.50 78 PHE A O 1
ATOM 610 N N . GLY A 1 79 ? 25.304 5.632 -5.321 1.00 89.31 79 GLY A N 1
ATOM 611 C CA . GLY A 1 79 ? 24.837 5.729 -3.943 1.00 89.31 79 GLY A CA 1
ATOM 612 C C . GLY A 1 79 ? 23.713 4.756 -3.579 1.00 89.31 79 GLY A C 1
ATOM 613 O O . GLY A 1 79 ? 23.238 4.821 -2.458 1.00 89.31 79 GLY A O 1
ATOM 614 N N . GLU A 1 80 ? 23.299 3.833 -4.452 1.00 89.44 80 GLU A N 1
ATOM 615 C CA . GLU A 1 80 ? 22.167 2.916 -4.206 1.00 89.44 80 GLU A CA 1
ATOM 616 C C . GLU A 1 80 ? 22.611 1.519 -3.720 1.00 89.44 80 GLU A C 1
ATOM 618 O O . GLU A 1 80 ? 21.785 0.723 -3.298 1.00 89.44 80 GLU A O 1
ATOM 623 N N . GLY A 1 81 ? 23.907 1.195 -3.717 1.00 93.19 81 GLY A N 1
ATOM 624 C CA . GLY A 1 81 ? 24.390 -0.134 -3.309 1.00 93.19 81 GLY A CA 1
ATOM 625 C C . GLY A 1 81 ? 23.908 -1.254 -4.243 1.00 93.19 81 GLY A C 1
ATOM 626 O O . GLY A 1 81 ? 23.614 -1.012 -5.414 1.00 93.19 81 GLY A O 1
ATOM 627 N N . LEU A 1 82 ? 23.814 -2.489 -3.740 1.00 95.75 82 LEU A N 1
ATOM 628 C CA . LEU A 1 82 ? 23.243 -3.596 -4.517 1.00 95.75 82 LEU A CA 1
ATOM 629 C C . LEU A 1 82 ? 21.720 -3.448 -4.647 1.00 95.75 82 LEU A C 1
ATOM 631 O O . LEU A 1 82 ? 21.025 -3.187 -3.656 1.00 95.75 82 LEU A O 1
ATOM 635 N N . ARG A 1 83 ? 21.206 -3.634 -5.869 1.00 95.44 83 ARG A N 1
ATOM 636 C CA . ARG A 1 83 ? 19.780 -3.522 -6.195 1.00 95.44 83 ARG A CA 1
ATOM 637 C C . ARG A 1 83 ? 19.304 -4.666 -7.084 1.00 95.44 83 ARG A C 1
ATOM 639 O O . ARG A 1 83 ? 19.779 -4.846 -8.200 1.00 95.44 83 ARG A O 1
ATOM 646 N N . ASN A 1 84 ? 18.335 -5.420 -6.587 1.00 96.88 84 ASN A N 1
ATOM 647 C CA . ASN A 1 84 ? 17.568 -6.386 -7.358 1.00 96.88 84 ASN A CA 1
ATOM 648 C C . ASN A 1 84 ? 16.579 -5.662 -8.280 1.00 96.88 84 ASN A C 1
ATOM 650 O O . ASN A 1 84 ? 15.927 -4.702 -7.863 1.00 96.88 84 ASN A O 1
ATOM 654 N N . THR A 1 85 ? 16.438 -6.112 -9.521 1.00 95.75 85 THR A N 1
ATOM 655 C CA . THR A 1 85 ? 15.518 -5.484 -10.475 1.00 95.75 85 THR A CA 1
ATOM 656 C C . THR A 1 85 ? 14.052 -5.654 -10.058 1.00 95.75 85 THR A C 1
ATOM 658 O O . THR A 1 85 ? 13.571 -6.763 -9.837 1.00 95.75 85 THR A O 1
ATOM 661 N N . ILE A 1 86 ? 13.303 -4.550 -10.005 1.00 93.25 86 ILE A N 1
ATOM 662 C CA . ILE A 1 86 ? 11.874 -4.555 -9.659 1.00 93.25 86 ILE A CA 1
ATOM 663 C C . ILE A 1 86 ? 11.019 -4.869 -10.897 1.00 93.25 86 ILE A C 1
ATOM 665 O O . ILE A 1 86 ? 11.192 -4.247 -11.940 1.00 93.25 86 ILE A O 1
ATOM 669 N N . SER A 1 87 ? 10.032 -5.762 -10.787 1.00 93.12 87 SER A N 1
ATOM 670 C CA . SER A 1 87 ? 9.002 -5.899 -11.832 1.00 93.12 87 SER A CA 1
ATOM 671 C C . SER A 1 87 ? 8.114 -4.648 -11.900 1.00 93.12 87 SER A C 1
ATOM 673 O O . SER A 1 87 ? 7.580 -4.207 -10.879 1.00 93.12 87 SER A O 1
ATOM 675 N N . LEU A 1 88 ? 7.924 -4.093 -13.099 1.00 93.50 88 LEU A N 1
ATOM 676 C CA . LEU A 1 88 ? 7.064 -2.929 -13.351 1.00 93.50 88 LEU A CA 1
ATOM 677 C C . LEU A 1 88 ? 5.594 -3.320 -13.583 1.00 93.50 88 LEU A C 1
ATOM 679 O O . LEU A 1 88 ? 4.708 -2.468 -13.474 1.00 93.50 88 LEU A O 1
ATOM 683 N N . ARG A 1 89 ? 5.322 -4.595 -13.893 1.00 92.06 89 ARG A N 1
ATOM 684 C CA . ARG A 1 89 ? 3.964 -5.110 -14.132 1.00 92.06 89 ARG A CA 1
ATOM 685 C C . ARG A 1 89 ? 3.079 -4.956 -12.897 1.00 92.06 89 ARG A C 1
ATOM 687 O O . ARG A 1 89 ? 3.514 -5.167 -11.768 1.00 92.06 89 ARG A O 1
ATOM 694 N N . GLY A 1 90 ? 1.839 -4.540 -13.122 1.00 88.00 90 GLY A N 1
ATOM 695 C CA . GLY A 1 90 ? 0.833 -4.284 -12.095 1.00 88.00 90 GLY A CA 1
ATOM 696 C C . GLY A 1 90 ? 1.078 -3.035 -11.239 1.00 88.00 90 GLY A C 1
ATOM 697 O O . GLY A 1 90 ? 0.181 -2.620 -10.505 1.00 88.00 90 GLY A O 1
ATOM 698 N N . ARG A 1 91 ? 2.251 -2.390 -11.334 1.00 83.12 91 ARG A N 1
ATOM 699 C CA . ARG A 1 91 ? 2.579 -1.207 -10.522 1.00 83.12 91 ARG A CA 1
ATOM 700 C C . ARG A 1 91 ? 2.055 0.089 -11.126 1.00 83.12 91 ARG A C 1
ATOM 702 O O . ARG A 1 91 ? 1.635 0.962 -10.374 1.00 83.12 91 ARG A O 1
ATOM 709 N N . ALA A 1 92 ? 2.070 0.215 -12.457 1.00 75.88 92 ALA A N 1
ATOM 710 C CA . ALA A 1 92 ? 1.530 1.363 -13.200 1.00 75.88 92 ALA A CA 1
ATOM 711 C C . ALA A 1 92 ? 1.950 2.752 -12.674 1.00 75.88 92 ALA A C 1
ATOM 713 O O . ALA A 1 92 ? 1.186 3.699 -12.826 1.00 75.88 92 ALA A O 1
ATOM 714 N N . ALA A 1 93 ? 3.113 2.868 -12.020 1.00 64.00 93 ALA A N 1
ATOM 715 C CA . ALA A 1 93 ? 3.548 4.068 -11.289 1.00 64.00 93 ALA A CA 1
ATOM 716 C C . ALA A 1 93 ? 2.694 4.507 -10.082 1.00 64.00 93 ALA A C 1
ATOM 718 O O . ALA A 1 93 ? 2.960 5.551 -9.502 1.00 64.00 93 ALA A O 1
ATOM 719 N N . ASN A 1 94 ? 1.672 3.746 -9.692 1.00 68.25 94 ASN A N 1
ATOM 720 C CA . ASN A 1 94 ? 0.624 4.207 -8.773 1.00 68.25 94 ASN A CA 1
ATOM 721 C C . ASN A 1 94 ? 0.747 3.629 -7.356 1.00 68.25 94 ASN A C 1
ATOM 723 O O . ASN A 1 94 ? -0.229 3.622 -6.608 1.00 68.25 94 ASN A O 1
ATOM 727 N N . GLN A 1 95 ? 1.916 3.098 -6.994 1.00 78.81 95 GLN A N 1
ATOM 728 C CA . GLN A 1 95 ? 2.130 2.458 -5.693 1.00 78.81 95 GLN A CA 1
ATOM 729 C C . GLN A 1 95 ? 2.889 3.328 -4.689 1.00 78.81 95 GLN A C 1
ATOM 731 O O . GLN A 1 95 ? 3.133 2.844 -3.605 1.00 78.81 95 GLN A O 1
ATOM 736 N N . GLY A 1 96 ? 3.203 4.590 -4.991 1.00 85.00 96 GLY A N 1
ATOM 737 C CA . GLY A 1 96 ? 4.011 5.457 -4.124 1.00 85.00 96 GLY A CA 1
ATOM 738 C C . GLY A 1 96 ? 5.227 5.993 -4.868 1.00 85.00 96 GLY A C 1
ATOM 739 O O . GLY A 1 96 ? 5.241 5.985 -6.101 1.00 85.00 96 GLY A O 1
ATOM 740 N N . HIS A 1 97 ? 6.243 6.454 -4.134 1.00 92.00 97 HIS A N 1
ATOM 741 C CA . HIS A 1 97 ? 7.516 6.789 -4.772 1.00 92.00 97 HIS A CA 1
ATOM 742 C C . HIS A 1 97 ? 8.178 5.524 -5.324 1.00 92.00 97 HIS A C 1
ATOM 744 O O . HIS A 1 97 ? 8.122 4.449 -4.730 1.00 92.00 97 HIS A O 1
ATOM 750 N N . LEU A 1 98 ? 8.826 5.667 -6.471 1.00 91.75 98 LEU A N 1
ATOM 751 C CA . LEU A 1 98 ? 9.540 4.595 -7.144 1.00 91.75 98 LEU A CA 1
ATOM 752 C C . LEU A 1 98 ? 10.896 4.371 -6.466 1.00 91.75 98 LEU A C 1
ATOM 754 O O . LEU A 1 98 ? 11.298 5.120 -5.567 1.00 91.75 98 LEU A O 1
ATOM 758 N N . HIS A 1 99 ? 11.619 3.364 -6.967 1.00 90.69 99 HIS A N 1
ATOM 759 C CA . HIS A 1 99 ? 12.890 2.883 -6.426 1.00 90.69 99 HIS A CA 1
ATOM 760 C C . HIS A 1 99 ? 12.772 2.146 -5.085 1.00 90.69 99 HIS A C 1
ATOM 762 O O . HIS A 1 99 ? 11.914 2.434 -4.259 1.00 90.69 99 HIS A O 1
ATOM 768 N N . TRP A 1 100 ? 13.705 1.223 -4.826 1.00 94.75 100 TRP A N 1
ATOM 769 C CA . TRP A 1 100 ? 13.826 0.580 -3.508 1.00 94.75 100 TRP A CA 1
ATOM 770 C C . TRP A 1 100 ? 14.085 1.595 -2.388 1.00 94.75 100 TRP A C 1
ATOM 772 O O . TRP A 1 100 ? 13.671 1.379 -1.255 1.00 94.75 100 TRP A O 1
ATOM 782 N N . SER A 1 101 ? 14.734 2.715 -2.710 1.00 94.12 101 SER A N 1
ATOM 783 C CA . SER A 1 101 ? 15.008 3.813 -1.777 1.00 94.12 101 SER A CA 1
ATOM 784 C C . SER A 1 101 ? 13.847 4.809 -1.637 1.00 94.12 101 SER A C 1
ATOM 786 O O . SER A 1 101 ? 13.990 5.797 -0.915 1.00 94.12 101 SER A O 1
ATOM 788 N N . ASN A 1 102 ? 12.703 4.580 -2.303 1.00 93.81 102 ASN A N 1
ATOM 789 C CA . ASN A 1 102 ? 11.496 5.412 -2.206 1.00 93.81 102 ASN A CA 1
ATOM 790 C C . ASN A 1 102 ? 11.794 6.911 -2.460 1.00 93.81 102 ASN A C 1
ATOM 792 O O . ASN A 1 102 ? 11.440 7.783 -1.660 1.00 93.81 102 ASN A O 1
ATOM 796 N N . ASN A 1 103 ? 12.565 7.226 -3.504 1.00 92.94 103 ASN A N 1
ATOM 797 C CA . ASN A 1 103 ? 13.162 8.553 -3.720 1.00 92.94 103 ASN A CA 1
ATOM 798 C C . ASN A 1 103 ? 12.761 9.241 -5.030 1.00 92.94 103 ASN A C 1
ATOM 800 O O . ASN A 1 103 ? 13.297 10.309 -5.293 1.00 92.94 103 ASN A O 1
ATOM 804 N N . PHE A 1 104 ? 11.888 8.641 -5.839 1.00 93.75 104 PHE A N 1
ATOM 805 C CA . PHE A 1 104 ? 11.457 9.164 -7.143 1.00 93.75 104 PHE A CA 1
ATOM 806 C C . PHE A 1 104 ? 9.939 9.362 -7.090 1.00 93.75 104 PHE A C 1
ATOM 808 O O . PHE A 1 104 ? 9.218 8.380 -6.901 1.00 93.75 104 PHE A O 1
ATOM 815 N N . ASP A 1 105 ? 9.444 10.593 -7.192 1.00 93.19 105 ASP A N 1
ATOM 816 C CA . ASP A 1 105 ? 8.007 10.886 -7.089 1.00 93.19 105 ASP A CA 1
ATOM 817 C C . ASP A 1 105 ? 7.284 10.860 -8.446 1.00 93.19 105 ASP A C 1
ATOM 819 O O . ASP A 1 105 ? 6.051 10.806 -8.490 1.00 93.19 105 ASP A O 1
ATOM 823 N N . GLU A 1 106 ? 8.031 10.782 -9.550 1.00 94.00 106 GLU A N 1
ATOM 824 C CA . GLU A 1 106 ? 7.501 10.604 -10.899 1.00 94.00 106 GLU A CA 1
ATOM 825 C C . GLU A 1 106 ? 8.389 9.700 -11.779 1.00 94.00 106 GLU A C 1
ATOM 827 O O . GLU A 1 106 ? 9.590 9.545 -11.567 1.00 94.00 106 GLU A O 1
ATOM 832 N N . LEU A 1 107 ? 7.821 9.086 -12.830 1.00 94.31 107 LEU A N 1
ATOM 833 C CA . LEU A 1 107 ? 8.615 8.248 -13.756 1.00 94.31 107 LEU A CA 1
ATOM 834 C C . LEU A 1 107 ? 9.687 9.053 -14.481 1.00 94.31 107 LEU A C 1
ATOM 836 O O . LEU A 1 107 ? 10.717 8.524 -14.893 1.00 94.31 107 LEU A O 1
ATOM 840 N N . GLN A 1 108 ? 9.426 10.334 -14.673 1.00 96.56 108 GLN A N 1
ATOM 841 C CA . GLN A 1 108 ? 10.300 11.242 -15.378 1.00 96.56 108 GLN A CA 1
ATOM 842 C C . GLN A 1 108 ? 11.611 11.484 -14.610 1.00 96.56 108 GLN A C 1
ATOM 844 O O . GLN A 1 108 ? 12.595 11.887 -15.228 1.00 96.56 108 GLN A O 1
ATOM 849 N N . ASP A 1 109 ? 11.693 11.154 -13.315 1.00 95.44 109 ASP A N 1
ATOM 850 C CA . ASP A 1 109 ? 12.940 11.210 -12.537 1.00 95.44 109 ASP A CA 1
ATOM 851 C C . ASP A 1 109 ? 14.029 10.269 -13.059 1.00 95.44 109 ASP A C 1
ATOM 853 O O . ASP A 1 109 ? 15.224 10.537 -12.888 1.00 95.44 109 ASP A O 1
ATOM 857 N N . PHE A 1 110 ? 13.646 9.213 -13.786 1.00 94.06 110 PHE A N 1
ATOM 858 C CA . PHE A 1 110 ? 14.594 8.337 -14.476 1.00 94.06 110 PHE A CA 1
ATOM 859 C C . PHE A 1 110 ? 15.415 9.060 -15.556 1.00 94.06 110 PHE A C 1
ATOM 861 O O . PHE A 1 110 ? 16.440 8.526 -15.974 1.00 94.06 110 PHE A O 1
ATOM 868 N N . GLU A 1 111 ? 15.067 10.295 -15.935 1.00 96.69 111 GLU A N 1
ATOM 869 C CA . GLU A 1 111 ? 15.930 11.180 -16.730 1.00 96.69 111 GLU A CA 1
ATOM 870 C C . GLU A 1 111 ? 17.337 11.316 -16.125 1.00 96.69 111 GLU A C 1
ATOM 872 O O . GLU A 1 111 ? 18.336 11.258 -16.843 1.00 96.69 111 GLU A O 1
ATOM 877 N N . GLY A 1 112 ? 17.438 11.433 -14.795 1.00 94.12 112 GLY A N 1
ATOM 878 C CA . GLY A 1 112 ? 18.730 11.494 -14.113 1.00 94.12 112 GLY A CA 1
ATOM 879 C C . GLY A 1 112 ? 19.536 10.202 -14.274 1.00 94.12 112 GLY A C 1
ATOM 880 O O . GLY A 1 112 ? 20.745 10.245 -14.493 1.00 94.12 112 GLY A O 1
ATOM 881 N N . GLN A 1 113 ? 18.869 9.045 -14.237 1.00 90.81 113 GLN A N 1
ATOM 882 C CA . GLN A 1 113 ? 19.523 7.745 -14.418 1.00 90.81 113 GLN A CA 1
ATOM 883 C C . GLN A 1 113 ? 19.911 7.473 -15.863 1.00 90.81 113 GLN A C 1
ATOM 885 O O . GLN A 1 113 ? 20.988 6.938 -16.097 1.00 90.81 113 GLN A O 1
ATOM 890 N N . ILE A 1 114 ? 19.090 7.878 -16.832 1.00 95.00 114 ILE A N 1
ATOM 891 C CA . ILE A 1 114 ? 19.444 7.823 -18.254 1.00 95.00 114 ILE A CA 1
ATOM 892 C C . ILE A 1 114 ? 20.800 8.514 -18.478 1.00 95.00 114 ILE A C 1
ATOM 894 O O . ILE A 1 114 ? 21.700 7.951 -19.108 1.00 95.00 114 ILE A O 1
ATOM 898 N N . ARG A 1 115 ? 20.974 9.699 -17.881 1.00 95.56 115 ARG A N 1
ATOM 899 C CA . ARG A 1 115 ? 22.213 10.481 -17.966 1.00 95.56 115 ARG A CA 1
ATOM 900 C C . ARG A 1 115 ? 23.368 9.867 -17.178 1.00 95.56 115 ARG A C 1
ATOM 902 O O . ARG A 1 115 ? 24.483 9.807 -17.689 1.00 95.56 115 ARG A O 1
ATOM 909 N N . ALA A 1 116 ? 23.127 9.411 -15.950 1.00 92.12 116 ALA A N 1
ATOM 910 C CA . ALA A 1 116 ? 24.188 8.955 -15.051 1.00 92.12 116 ALA A CA 1
ATOM 911 C C . ALA A 1 116 ? 24.622 7.497 -15.286 1.00 92.12 116 ALA A C 1
ATOM 913 O O . ALA A 1 116 ? 25.818 7.219 -15.313 1.00 92.12 116 ALA A O 1
ATOM 914 N N . LEU A 1 117 ? 23.674 6.571 -15.456 1.00 90.06 117 LEU A N 1
ATOM 915 C CA . LEU A 1 117 ? 23.932 5.129 -15.544 1.00 90.06 117 LEU A CA 1
ATOM 916 C C . LEU A 1 117 ? 24.445 4.724 -16.927 1.00 90.06 117 LEU A C 1
ATOM 918 O O . LEU A 1 117 ? 25.489 4.090 -17.049 1.00 90.06 117 LEU A O 1
ATOM 922 N N . ALA A 1 118 ? 23.713 5.103 -17.974 1.00 87.44 118 ALA A N 1
ATOM 923 C CA . ALA A 1 118 ? 24.017 4.709 -19.349 1.00 87.44 118 ALA A CA 1
ATOM 924 C C . ALA A 1 118 ? 24.763 5.802 -20.142 1.00 87.44 118 ALA A C 1
ATOM 926 O O . ALA A 1 118 ? 25.075 5.618 -21.323 1.00 87.44 118 ALA A O 1
ATOM 927 N N . GLY A 1 119 ? 25.046 6.947 -19.506 1.00 94.00 119 GLY A N 1
ATOM 928 C CA . GLY A 1 119 ? 25.737 8.086 -20.114 1.00 94.00 119 GLY A CA 1
ATOM 929 C C . GLY A 1 119 ? 24.929 8.813 -21.193 1.00 94.00 119 GLY A C 1
ATOM 930 O O . GLY A 1 119 ? 25.514 9.567 -21.971 1.00 94.00 119 GLY A O 1
ATOM 931 N N . GLY A 1 120 ? 23.626 8.539 -21.306 1.00 96.56 120 GLY A N 1
ATOM 932 C CA . GLY A 1 120 ? 22.774 9.090 -22.354 1.00 96.56 120 GLY A CA 1
ATOM 933 C C . GLY A 1 120 ? 22.653 10.612 -22.268 1.00 96.56 120 GLY A C 1
ATOM 934 O O . GLY A 1 120 ? 22.803 11.208 -21.204 1.00 96.56 120 GLY A O 1
ATOM 935 N N . SER A 1 121 ? 22.356 11.272 -23.388 1.00 96.69 121 SER A N 1
ATOM 936 C CA . SER A 1 121 ? 22.147 12.729 -23.377 1.00 96.69 121 SER A CA 1
ATOM 937 C C . SER A 1 121 ? 20.806 13.165 -22.772 1.00 96.69 121 SER A C 1
ATOM 939 O O . SER A 1 121 ? 20.570 14.370 -22.686 1.00 96.69 121 SER A O 1
ATOM 941 N N . GLY A 1 122 ? 19.938 12.217 -22.397 1.00 97.31 122 GLY A N 1
ATOM 942 C CA . GLY A 1 122 ? 18.621 12.448 -21.808 1.00 97.31 122 GLY A CA 1
ATOM 943 C C . GLY A 1 122 ? 17.508 12.720 -22.823 1.00 97.31 122 GLY A C 1
ATOM 944 O O . GLY A 1 122 ? 17.753 13.145 -23.957 1.00 97.31 122 GLY A O 1
ATOM 945 N N . LEU A 1 123 ? 16.268 12.443 -22.415 1.00 97.75 123 LEU A N 1
ATOM 946 C CA . LEU A 1 123 ? 15.054 12.685 -23.201 1.00 97.75 123 LEU A CA 1
ATOM 947 C C . LEU A 1 123 ? 14.480 14.093 -22.968 1.00 97.75 123 LEU A C 1
ATOM 949 O O . LEU A 1 123 ? 13.558 14.503 -23.676 1.00 97.75 123 LEU A O 1
ATOM 953 N N . MET A 1 124 ? 15.018 14.842 -22.006 1.00 97.44 124 MET A N 1
ATOM 954 C CA . MET A 1 124 ? 14.756 16.267 -21.788 1.00 97.44 124 MET A CA 1
ATOM 955 C C . MET A 1 124 ? 15.918 17.126 -22.317 1.00 97.44 124 MET A C 1
ATOM 957 O O . MET A 1 124 ? 17.045 16.649 -22.457 1.00 97.44 124 MET A O 1
ATOM 961 N N . SER A 1 125 ? 15.670 18.405 -22.621 1.00 97.38 125 SER A N 1
ATOM 962 C CA . SER A 1 125 ? 16.757 19.333 -22.954 1.00 97.38 125 SER A CA 1
ATOM 963 C C . SER A 1 125 ? 17.653 19.597 -21.734 1.00 97.38 125 SER A C 1
ATOM 965 O O . SER A 1 125 ? 17.191 19.582 -20.593 1.00 97.38 125 SER A O 1
ATOM 967 N N . GLU A 1 126 ? 18.939 19.880 -21.957 1.00 96.88 126 GLU A N 1
ATOM 968 C CA . GLU A 1 126 ? 19.858 20.204 -20.853 1.00 96.88 126 GLU A CA 1
ATOM 969 C C . GLU A 1 126 ? 19.431 21.475 -20.103 1.00 96.88 126 GLU A C 1
ATOM 971 O O . GLU A 1 126 ? 19.581 21.566 -18.886 1.00 96.88 126 GLU A O 1
ATOM 976 N N . THR A 1 127 ? 18.871 22.452 -20.823 1.00 97.88 127 THR A N 1
ATOM 977 C CA . THR A 1 127 ? 18.363 23.699 -20.243 1.00 97.88 127 THR A CA 1
ATOM 978 C C . THR A 1 127 ? 17.210 23.435 -19.282 1.00 97.88 127 THR A C 1
ATOM 980 O O . THR A 1 127 ? 17.219 23.959 -18.169 1.00 97.88 127 THR A O 1
ATOM 983 N N . ASP A 1 128 ? 16.251 22.596 -19.673 1.00 97.94 128 ASP A N 1
ATOM 984 C CA . ASP A 1 128 ? 15.114 22.260 -18.815 1.00 97.94 128 ASP A CA 1
ATOM 985 C C . ASP A 1 128 ? 15.552 21.409 -17.619 1.00 97.94 128 ASP A C 1
ATOM 987 O O . ASP A 1 128 ? 15.142 21.679 -16.487 1.00 97.94 128 ASP A O 1
ATOM 991 N N . PHE A 1 129 ? 16.437 20.431 -17.847 1.00 97.69 129 PHE A N 1
ATOM 992 C CA . PHE A 1 129 ? 16.958 19.551 -16.800 1.00 97.69 129 PHE A CA 1
ATOM 993 C C . PHE A 1 129 ? 17.715 20.325 -15.710 1.00 97.69 129 PHE A C 1
ATOM 995 O O . PHE A 1 129 ? 17.598 20.006 -14.528 1.00 97.69 129 PHE A O 1
ATOM 1002 N N . ARG A 1 130 ? 18.457 21.375 -16.086 1.00 97.12 130 ARG A N 1
ATOM 1003 C CA . ARG A 1 130 ? 19.185 22.248 -15.146 1.00 97.12 130 ARG A CA 1
ATOM 1004 C C . ARG A 1 130 ? 18.362 23.406 -14.588 1.00 97.12 130 ARG A C 1
ATOM 1006 O O . ARG A 1 130 ? 18.878 24.175 -13.780 1.00 97.12 130 ARG A O 1
ATOM 1013 N N . SER A 1 131 ? 17.122 23.581 -15.030 1.00 97.81 131 SER A N 1
ATOM 1014 C CA . SER A 1 131 ? 16.285 24.680 -14.562 1.00 97.81 131 SER A CA 1
ATOM 1015 C C . SER A 1 131 ? 15.786 24.399 -13.141 1.00 97.81 131 SER A C 1
ATOM 1017 O O . SER A 1 131 ? 15.132 23.386 -12.888 1.00 97.81 131 SER A O 1
ATOM 1019 N N . GLY A 1 132 ? 16.117 25.302 -12.213 1.00 97.50 132 GLY A N 1
ATOM 1020 C CA . GLY A 1 132 ? 15.768 25.181 -10.798 1.00 97.50 132 GLY A CA 1
ATOM 1021 C C . GLY A 1 132 ? 16.388 23.944 -10.143 1.00 97.50 132 GLY A C 1
ATOM 1022 O O . GLY A 1 132 ? 17.596 23.726 -10.215 1.00 97.50 132 GLY A O 1
ATOM 1023 N N . THR A 1 133 ? 15.551 23.142 -9.491 1.00 97.81 133 THR A N 1
ATOM 1024 C CA . THR A 1 133 ? 15.932 21.895 -8.806 1.00 97.81 133 THR A CA 1
ATOM 1025 C C . THR A 1 133 ? 15.599 20.642 -9.617 1.00 97.81 133 THR A C 1
ATOM 1027 O O . THR A 1 133 ? 15.754 19.532 -9.115 1.00 97.81 133 THR A O 1
ATOM 1030 N N . ARG A 1 134 ? 15.174 20.787 -10.882 1.00 97.06 134 ARG A N 1
ATOM 1031 C CA . ARG A 1 134 ? 14.648 19.689 -11.712 1.00 97.06 134 ARG A CA 1
ATOM 1032 C C . ARG A 1 134 ? 15.609 18.521 -11.900 1.00 97.06 134 ARG A C 1
ATOM 1034 O O . ARG A 1 134 ? 15.159 17.408 -12.121 1.00 97.06 134 ARG A O 1
ATOM 1041 N N . SER A 1 135 ? 16.916 18.719 -11.775 1.00 96.00 135 SER A N 1
ATOM 1042 C CA . SER A 1 135 ? 17.885 17.619 -11.841 1.00 96.00 135 SER A CA 1
ATOM 1043 C C . SER A 1 135 ? 17.792 16.636 -10.665 1.00 96.00 135 SER A C 1
ATOM 1045 O O . SER A 1 135 ? 18.360 15.547 -10.732 1.00 96.00 135 SER A O 1
ATOM 1047 N N . GLN A 1 136 ? 17.082 16.998 -9.593 1.00 94.88 136 GLN A N 1
ATOM 1048 C CA . GLN A 1 136 ? 16.897 16.178 -8.401 1.00 94.88 136 GLN A CA 1
ATOM 1049 C C . GLN A 1 136 ? 15.626 15.312 -8.517 1.00 94.88 136 GLN A C 1
ATOM 1051 O O . GLN A 1 136 ? 14.618 15.797 -9.038 1.00 94.88 136 GLN A O 1
ATOM 1056 N N . PRO A 1 137 ? 15.631 14.064 -8.007 1.00 92.25 137 PRO A N 1
ATOM 1057 C CA . PRO A 1 137 ? 14.458 13.179 -8.039 1.00 92.25 137 PRO A CA 1
ATOM 1058 C C . PRO A 1 137 ? 13.227 13.625 -7.237 1.00 92.25 137 PRO A C 1
ATOM 1060 O O . PRO A 1 137 ? 12.163 13.090 -7.451 1.00 92.25 137 PRO A O 1
ATOM 1063 N N . LEU A 1 138 ? 13.351 14.557 -6.289 1.00 93.44 138 LEU A N 1
ATOM 1064 C CA . LEU A 1 138 ? 12.208 15.138 -5.554 1.00 93.44 138 LEU A CA 1
ATOM 1065 C C . LEU A 1 138 ? 12.190 16.671 -5.694 1.00 93.44 138 LEU A C 1
ATOM 1067 O O . LEU A 1 138 ? 11.794 17.392 -4.776 1.00 93.44 138 LEU A O 1
ATOM 1071 N N . GLY A 1 139 ? 12.767 17.169 -6.790 1.00 95.75 139 GLY A N 1
ATOM 1072 C CA . GLY A 1 139 ? 12.868 18.593 -7.092 1.00 95.75 139 GLY A CA 1
ATOM 1073 C C . GLY A 1 139 ? 11.694 19.089 -7.931 1.00 95.75 139 GLY A C 1
ATOM 1074 O O . GLY A 1 139 ? 10.591 18.551 -7.894 1.00 95.75 139 GLY A O 1
ATOM 1075 N N . ASP A 1 140 ? 11.942 20.131 -8.721 1.00 97.81 140 ASP A N 1
ATOM 1076 C CA . ASP A 1 140 ? 10.940 20.665 -9.639 1.00 97.81 140 ASP A CA 1
ATOM 1077 C C . ASP A 1 140 ? 10.452 19.590 -10.621 1.00 97.81 140 ASP A C 1
ATOM 1079 O O . ASP A 1 140 ? 11.243 18.863 -11.229 1.00 97.81 140 ASP A O 1
ATOM 1083 N N . ARG A 1 141 ? 9.133 19.561 -10.826 1.00 97.06 141 ARG A N 1
ATOM 1084 C CA . ARG A 1 141 ? 8.443 18.573 -11.661 1.00 97.06 141 ARG A CA 1
ATOM 1085 C C . ARG A 1 141 ? 8.969 18.543 -13.104 1.00 97.06 141 ARG A C 1
ATOM 1087 O O . ARG A 1 141 ? 9.183 19.592 -13.728 1.00 97.06 141 ARG A O 1
ATOM 1094 N N . LYS A 1 142 ? 9.135 17.334 -13.638 1.00 97.69 142 LYS A N 1
ATOM 1095 C CA . LYS A 1 142 ? 9.567 16.985 -15.000 1.00 97.69 142 LYS A CA 1
ATOM 1096 C C . LYS A 1 142 ? 8.399 16.546 -15.882 1.00 97.69 142 LYS A C 1
ATOM 1098 O O . LYS A 1 142 ? 8.491 16.715 -17.099 1.00 97.69 142 LYS A O 1
ATOM 1103 N N . ALA A 1 143 ? 7.319 16.004 -15.312 1.00 97.06 143 ALA A N 1
ATOM 1104 C CA . ALA A 1 143 ? 6.109 15.692 -16.070 1.00 97.06 143 ALA A CA 1
ATOM 1105 C C . ALA A 1 143 ? 5.582 16.928 -16.815 1.00 97.06 143 ALA A C 1
ATOM 1107 O O . ALA A 1 143 ? 5.470 18.015 -16.242 1.00 97.06 143 ALA A O 1
ATOM 1108 N N . GLY A 1 144 ? 5.242 16.755 -18.093 1.00 97.88 144 GLY A N 1
ATOM 1109 C CA . GLY A 1 144 ? 4.763 17.829 -18.965 1.00 97.88 144 GLY A CA 1
ATOM 1110 C C . GLY A 1 144 ? 5.861 18.662 -19.633 1.00 97.88 144 GLY A C 1
ATOM 1111 O O . GLY A 1 144 ? 5.538 19.543 -20.427 1.00 97.88 144 GLY A O 1
ATOM 1112 N N . ILE A 1 145 ? 7.142 18.412 -19.336 1.00 98.00 145 ILE A N 1
ATOM 1113 C CA . ILE A 1 145 ? 8.266 19.167 -19.916 1.00 98.00 145 ILE A CA 1
ATOM 1114 C C . ILE A 1 145 ? 8.802 18.499 -21.189 1.00 98.00 145 ILE A C 1
ATOM 1116 O O . ILE A 1 145 ? 9.075 19.177 -22.177 1.00 98.00 145 ILE A O 1
ATOM 1120 N N . SER A 1 146 ? 8.933 17.168 -21.197 1.00 98.12 146 SER A N 1
ATOM 1121 C CA . SER A 1 146 ? 9.359 16.404 -22.377 1.00 98.12 146 SER A CA 1
ATOM 1122 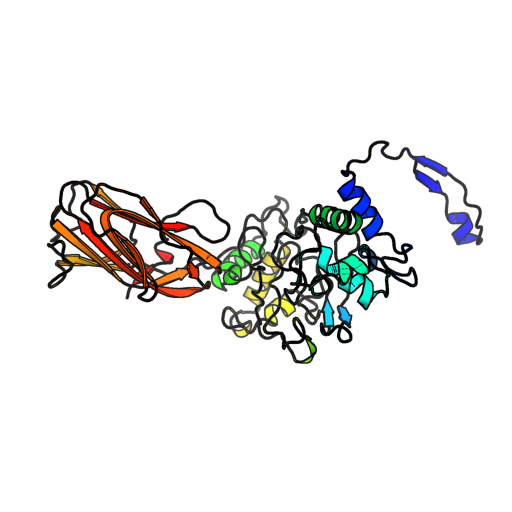C C . SER A 1 146 ? 8.297 15.394 -22.784 1.00 98.12 146 SER A C 1
ATOM 1124 O O . SER A 1 146 ? 7.978 14.472 -22.037 1.00 98.12 146 SER A O 1
ATOM 1126 N N . SER A 1 147 ? 7.820 15.522 -24.024 1.00 98.25 147 SER A N 1
ATOM 1127 C CA . SER A 1 147 ? 6.850 14.588 -24.604 1.00 98.25 147 SER A CA 1
ATOM 1128 C C . SER A 1 147 ? 7.365 13.146 -24.686 1.00 98.25 147 SER A C 1
ATOM 1130 O O . SER A 1 147 ? 6.573 12.219 -24.543 1.00 98.25 147 SER A O 1
ATOM 1132 N N . ASP A 1 148 ? 8.674 12.936 -24.866 1.00 98.31 148 ASP A N 1
ATOM 1133 C CA . ASP A 1 148 ? 9.273 11.596 -24.890 1.00 98.31 148 ASP A CA 1
ATOM 1134 C C . ASP A 1 148 ? 9.356 10.992 -23.472 1.00 98.31 148 ASP A C 1
ATOM 1136 O O . ASP A 1 148 ? 9.096 9.798 -23.305 1.00 98.31 148 ASP A O 1
ATOM 1140 N N . LEU A 1 149 ? 9.642 11.799 -22.438 1.00 97.50 149 LEU A N 1
ATOM 1141 C CA . LEU A 1 149 ? 9.572 11.342 -21.041 1.00 97.50 149 LEU A CA 1
ATOM 1142 C C . LEU A 1 149 ? 8.132 11.033 -20.618 1.00 97.50 149 LEU A C 1
ATOM 1144 O O . LEU A 1 149 ? 7.883 10.008 -19.986 1.00 97.50 149 LEU A O 1
ATOM 1148 N N . ASP A 1 150 ? 7.175 11.872 -21.011 1.00 98.31 150 ASP A N 1
ATOM 1149 C CA . ASP A 1 150 ? 5.756 11.637 -20.739 1.00 98.31 150 ASP A CA 1
ATOM 1150 C C . ASP A 1 150 ? 5.232 10.406 -21.487 1.00 98.31 150 ASP A C 1
ATOM 1152 O O . ASP A 1 150 ? 4.427 9.646 -20.950 1.00 98.31 150 ASP A O 1
ATOM 1156 N N . ALA A 1 151 ? 5.718 10.155 -22.706 1.00 98.50 151 ALA A N 1
ATOM 1157 C CA . ALA A 1 151 ? 5.419 8.931 -23.435 1.00 98.50 151 ALA A CA 1
ATOM 1158 C C . ALA A 1 151 ? 5.966 7.698 -22.697 1.00 98.50 151 ALA A C 1
ATOM 1160 O O . ALA A 1 151 ? 5.238 6.719 -22.526 1.00 98.50 151 ALA A O 1
ATOM 1161 N N . LEU A 1 152 ? 7.213 7.745 -22.209 1.00 97.12 152 LEU A N 1
ATOM 1162 C CA . LEU A 1 152 ? 7.800 6.664 -21.409 1.00 97.12 152 LEU A CA 1
ATOM 1163 C C . LEU A 1 152 ? 6.985 6.405 -20.131 1.00 97.12 152 LEU A C 1
ATOM 1165 O O . LEU A 1 152 ? 6.648 5.254 -19.843 1.00 97.12 152 LEU A O 1
ATOM 1169 N N . ALA A 1 153 ? 6.591 7.465 -19.421 1.00 96.69 153 ALA A N 1
ATOM 1170 C CA . ALA A 1 153 ? 5.712 7.375 -18.259 1.00 96.69 153 ALA A CA 1
ATOM 1171 C C . ALA A 1 153 ? 4.338 6.780 -18.617 1.00 96.69 153 ALA A C 1
ATOM 1173 O O . ALA A 1 153 ? 3.845 5.911 -17.900 1.00 96.69 153 ALA A O 1
ATOM 1174 N N . ALA A 1 154 ? 3.745 7.167 -19.752 1.00 97.12 154 ALA A N 1
ATOM 1175 C CA . ALA A 1 154 ? 2.485 6.602 -20.236 1.00 97.12 154 ALA A CA 1
ATOM 1176 C C . ALA A 1 154 ? 2.603 5.100 -20.545 1.00 97.12 154 ALA A C 1
ATOM 1178 O O . ALA A 1 154 ? 1.688 4.335 -20.234 1.00 97.12 154 ALA A O 1
ATOM 1179 N N . TYR A 1 155 ? 3.727 4.655 -21.117 1.00 96.94 155 TYR A N 1
ATOM 1180 C CA . TYR A 1 155 ? 3.970 3.231 -21.341 1.00 96.94 155 TYR A CA 1
ATOM 1181 C C . TYR A 1 155 ? 4.097 2.458 -20.029 1.00 96.94 155 TYR A C 1
ATOM 1183 O O . TYR A 1 155 ? 3.381 1.474 -19.848 1.00 96.94 155 TYR A O 1
ATOM 1191 N N . VAL A 1 156 ? 4.926 2.913 -19.085 1.00 95.69 156 VAL A N 1
ATOM 1192 C CA . VAL A 1 156 ? 5.063 2.237 -17.783 1.00 95.69 156 VAL A CA 1
ATOM 1193 C C . VAL A 1 156 ? 3.740 2.257 -17.005 1.00 95.69 156 VAL A C 1
ATOM 1195 O O . VAL A 1 156 ? 3.351 1.243 -16.430 1.00 95.69 156 VAL A O 1
ATOM 1198 N N . GLY A 1 157 ? 2.988 3.358 -17.068 1.00 94.81 157 GLY A N 1
ATOM 1199 C CA . GLY A 1 157 ? 1.638 3.466 -16.507 1.00 94.81 157 GLY A CA 1
ATOM 1200 C C . GLY A 1 157 ? 0.625 2.500 -17.134 1.00 94.81 157 GLY A C 1
ATOM 1201 O O . GLY A 1 157 ? -0.332 2.094 -16.477 1.00 94.81 157 GLY A O 1
ATOM 1202 N N . SER A 1 158 ? 0.840 2.069 -18.381 1.00 94.88 158 SER A N 1
ATOM 1203 C CA . SER A 1 158 ? -0.009 1.067 -19.040 1.00 94.88 158 SER A CA 1
ATOM 1204 C C . SER A 1 158 ? 0.242 -0.369 -18.557 1.00 94.88 158 SER A C 1
ATOM 1206 O O . SER A 1 158 ? -0.600 -1.239 -18.775 1.00 94.88 158 SER A O 1
ATOM 1208 N N . LEU A 1 159 ? 1.356 -0.630 -17.859 1.00 93.81 159 LEU A N 1
ATOM 1209 C CA . LEU A 1 159 ? 1.713 -1.940 -17.301 1.00 93.81 159 LEU A CA 1
ATOM 1210 C C . LEU A 1 159 ? 0.946 -2.215 -15.994 1.00 93.81 159 LEU A C 1
ATOM 1212 O O . LEU A 1 159 ? 1.534 -2.508 -14.958 1.00 93.81 159 LEU A O 1
ATOM 1216 N N . ASN A 1 160 ? -0.379 -2.093 -16.021 1.00 91.06 160 ASN A N 1
ATOM 1217 C CA . ASN A 1 160 ? -1.247 -2.071 -14.838 1.00 91.06 160 ASN A CA 1
ATOM 1218 C C . ASN A 1 160 ? -1.916 -3.410 -14.494 1.00 91.06 160 ASN A C 1
ATOM 1220 O O . ASN A 1 160 ? -2.780 -3.459 -13.619 1.00 91.06 160 ASN A O 1
ATOM 1224 N N . MET A 1 161 ? -1.525 -4.494 -15.162 1.00 90.69 161 MET A N 1
ATOM 1225 C CA . MET A 1 161 ? -2.051 -5.828 -14.891 1.00 90.69 161 MET A CA 1
ATOM 1226 C C . MET A 1 161 ? -1.034 -6.696 -14.158 1.00 90.69 161 MET A C 1
ATOM 1228 O O . MET A 1 161 ? 0.117 -6.792 -14.579 1.00 90.69 161 MET A O 1
ATOM 1232 N N . PHE A 1 162 ? -1.508 -7.340 -13.093 1.00 92.81 162 PHE A N 1
ATOM 1233 C CA . PHE A 1 162 ? -0.852 -8.479 -12.456 1.00 92.81 162 PHE A CA 1
ATOM 1234 C C . PHE A 1 162 ? -1.204 -9.776 -13.195 1.00 92.81 162 PHE A C 1
ATOM 1236 O O . PHE A 1 162 ? -2.249 -9.862 -13.860 1.00 92.81 162 PHE A O 1
ATOM 1243 N N . ASP A 1 163 ? -0.351 -10.780 -13.053 1.00 92.69 163 ASP A N 1
ATOM 1244 C CA . ASP A 1 163 ? -0.518 -12.105 -13.633 1.00 92.69 163 ASP A CA 1
ATOM 1245 C C . ASP A 1 163 ? -1.407 -13.001 -12.748 1.00 92.69 163 ASP A C 1
ATOM 1247 O O . ASP A 1 163 ? -1.721 -12.694 -11.596 1.00 92.69 163 ASP A O 1
ATOM 1251 N N . TYR A 1 164 ? -1.901 -14.101 -13.319 1.00 93.94 164 TYR A N 1
ATOM 1252 C CA . TYR A 1 164 ? -2.599 -15.127 -12.540 1.00 93.94 164 TYR A CA 1
ATOM 1253 C C . TYR A 1 164 ? -1.587 -16.004 -11.811 1.00 93.94 164 TYR A C 1
ATOM 1255 O O . TYR A 1 164 ? -0.585 -16.397 -12.412 1.00 93.94 164 TYR A O 1
ATOM 1263 N N . ALA A 1 165 ? -1.857 -16.375 -10.557 1.00 95.44 165 ALA A N 1
ATOM 1264 C CA . ALA A 1 165 ? -0.931 -17.233 -9.836 1.00 95.44 165 ALA A CA 1
ATOM 1265 C C . ALA A 1 165 ? -0.981 -18.668 -10.398 1.00 95.44 165 ALA A C 1
ATOM 1267 O O . ALA A 1 165 ? -2.055 -19.277 -10.448 1.00 95.44 165 ALA A O 1
ATOM 1268 N N . PRO A 1 166 ? 0.163 -19.260 -10.785 1.00 93.12 166 PRO A N 1
ATOM 1269 C CA . PRO A 1 166 ? 0.186 -20.547 -11.477 1.00 93.12 166 PRO A CA 1
ATOM 1270 C C . PRO A 1 166 ? -0.118 -21.733 -10.552 1.00 93.12 166 PRO A C 1
ATOM 1272 O O . PRO A 1 166 ? -0.417 -22.821 -11.034 1.00 93.12 166 PRO A O 1
ATOM 1275 N N . SER A 1 167 ? -0.027 -21.538 -9.232 1.00 94.19 167 SER A N 1
ATOM 1276 C CA . SER A 1 167 ? -0.082 -22.617 -8.234 1.00 94.19 167 SER A CA 1
ATOM 1277 C C . SER A 1 167 ? -1.464 -22.819 -7.601 1.00 94.19 167 SER A C 1
ATOM 1279 O O . SER A 1 167 ? -1.585 -23.564 -6.632 1.00 94.19 167 SER A O 1
ATOM 1281 N N . ARG A 1 168 ? -2.508 -22.153 -8.111 1.00 94.50 168 ARG A N 1
ATOM 1282 C CA . ARG A 1 168 ? -3.867 -22.291 -7.572 1.00 94.50 168 ARG A CA 1
ATOM 1283 C C . ARG A 1 168 ? -4.468 -23.668 -7.846 1.00 94.50 168 ARG A C 1
ATOM 1285 O O . ARG A 1 168 ? -4.015 -24.422 -8.705 1.00 94.50 168 ARG A O 1
ATOM 1292 N N . SER A 1 169 ? -5.536 -23.989 -7.118 1.00 94.50 169 SER A N 1
ATOM 1293 C CA . SER A 1 169 ? -6.332 -25.190 -7.388 1.00 94.50 169 SER A CA 1
ATOM 1294 C C . SER A 1 169 ? -6.953 -25.158 -8.792 1.00 94.50 169 SER A C 1
ATOM 1296 O O . SER A 1 169 ? -7.105 -24.099 -9.400 1.00 94.50 169 SER A O 1
ATOM 1298 N N . ALA A 1 170 ? -7.392 -26.316 -9.292 1.00 90.62 170 ALA A N 1
ATOM 1299 C CA . ALA A 1 170 ? -8.003 -26.435 -10.620 1.00 90.62 170 ALA A CA 1
ATOM 1300 C C . ALA A 1 170 ? -9.266 -25.568 -10.815 1.00 90.62 170 ALA A C 1
ATOM 1302 O O . ALA A 1 170 ? -9.604 -25.225 -11.944 1.00 90.62 170 ALA A O 1
ATOM 1303 N N . SER A 1 171 ? -9.958 -25.196 -9.732 1.00 90.50 171 SER A N 1
ATOM 1304 C CA . SER A 1 171 ? -11.108 -24.282 -9.771 1.00 90.50 171 SER A CA 1
ATOM 1305 C C . SER A 1 171 ? -10.717 -22.797 -9.735 1.00 90.50 171 SER A C 1
ATOM 1307 O O . SER A 1 171 ? -11.596 -21.939 -9.737 1.00 90.50 171 SER A O 1
ATOM 1309 N N . GLY A 1 172 ? -9.420 -22.475 -9.663 1.00 90.69 172 GLY A N 1
ATOM 1310 C CA . GLY A 1 172 ? -8.899 -21.113 -9.503 1.00 90.69 172 GLY A CA 1
ATOM 1311 C C . GLY A 1 172 ? -8.941 -20.580 -8.064 1.00 90.69 172 GLY A C 1
ATOM 1312 O O . GLY A 1 172 ? -8.535 -19.443 -7.813 1.00 90.69 172 GLY A O 1
ATOM 1313 N N . GLY A 1 173 ? -9.418 -21.379 -7.103 1.00 94.94 173 GLY A N 1
ATOM 1314 C CA . GLY A 1 173 ? -9.369 -21.056 -5.675 1.00 94.94 173 GLY A CA 1
ATOM 1315 C C . GLY A 1 173 ? -7.999 -21.336 -5.054 1.00 94.94 173 GLY A C 1
ATOM 1316 O O . GLY A 1 173 ? -7.199 -22.085 -5.622 1.00 94.94 173 GLY A O 1
ATOM 1317 N N . LEU A 1 174 ? -7.753 -20.773 -3.867 1.00 97.50 174 LEU A N 1
ATOM 1318 C CA . LEU A 1 174 ? -6.556 -21.088 -3.083 1.00 97.50 174 LEU A CA 1
ATOM 1319 C C . LEU A 1 174 ? -6.499 -22.581 -2.739 1.00 97.50 174 LEU A C 1
ATOM 1321 O O . LEU A 1 174 ? -7.530 -23.196 -2.449 1.00 97.50 174 LEU A O 1
ATOM 1325 N N . THR A 1 175 ? -5.300 -23.158 -2.722 1.00 98.00 175 THR A N 1
ATOM 1326 C CA . THR A 1 175 ? -5.099 -24.508 -2.179 1.00 98.00 175 THR A CA 1
ATOM 1327 C C . THR A 1 175 ? -5.411 -24.553 -0.677 1.00 98.00 175 THR A C 1
ATOM 1329 O O . THR A 1 175 ? -5.408 -23.532 0.014 1.00 98.00 175 THR A O 1
ATOM 1332 N N . SER A 1 176 ?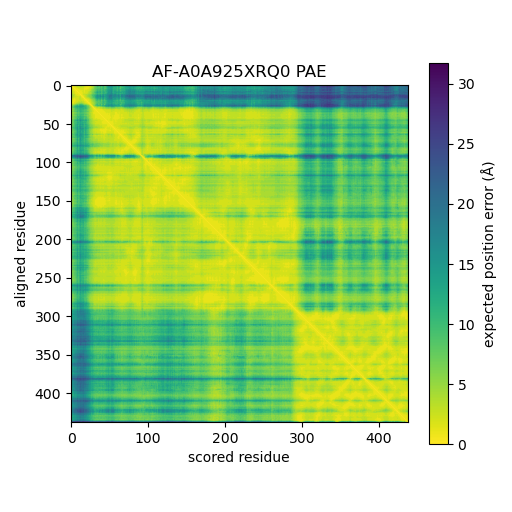 -5.668 -25.745 -0.125 1.00 97.69 176 SER A N 1
ATOM 1333 C CA . SER A 1 176 ? -5.941 -25.903 1.315 1.00 97.69 176 SER A CA 1
ATOM 1334 C C . SER A 1 176 ? -4.779 -25.410 2.188 1.00 97.69 176 SER A C 1
ATOM 1336 O O . SER A 1 176 ? -5.003 -24.804 3.237 1.00 97.69 176 SER A O 1
ATOM 1338 N N . THR A 1 177 ? -3.542 -25.618 1.734 1.00 98.31 177 THR A N 1
ATOM 1339 C CA . THR A 1 177 ? -2.325 -25.122 2.385 1.00 98.31 177 THR A CA 1
ATOM 1340 C C . THR A 1 177 ? -2.231 -23.599 2.303 1.00 98.31 177 THR A C 1
ATOM 1342 O O . THR A 1 177 ? -1.990 -22.952 3.323 1.00 98.31 177 THR A O 1
ATOM 1345 N N . ALA A 1 178 ? -2.486 -23.008 1.130 1.00 98.06 178 ALA A N 1
ATOM 1346 C CA . ALA A 1 178 ? -2.503 -21.557 0.968 1.00 98.06 178 ALA A CA 1
ATOM 1347 C C . ALA A 1 178 ? -3.636 -20.885 1.755 1.00 98.06 178 ALA A C 1
ATOM 1349 O O . ALA A 1 178 ? -3.452 -19.780 2.255 1.00 98.06 178 ALA A O 1
ATOM 1350 N N . LEU A 1 179 ? -4.780 -21.545 1.952 1.00 98.00 179 LEU A N 1
ATOM 1351 C CA . LEU A 1 179 ? -5.849 -21.021 2.804 1.00 98.00 179 LEU A CA 1
ATOM 1352 C C . LEU A 1 179 ? -5.402 -20.907 4.271 1.00 98.00 179 LEU A C 1
ATOM 1354 O O . LEU A 1 179 ? -5.650 -19.887 4.910 1.00 98.00 179 LEU A O 1
ATOM 1358 N N . GLN A 1 180 ? -4.682 -21.906 4.789 1.00 98.44 180 GLN A N 1
ATOM 1359 C CA . GLN A 1 180 ? -4.069 -21.817 6.121 1.00 98.44 180 GLN A CA 1
ATOM 1360 C C . GLN A 1 180 ? -2.988 -20.726 6.164 1.00 98.44 180 GLN A C 1
ATOM 1362 O O . GLN A 1 180 ? -2.907 -19.968 7.130 1.00 98.44 180 GLN A O 1
ATOM 1367 N N . GLY A 1 181 ? -2.192 -20.607 5.097 1.00 98.31 181 GLY A N 1
ATOM 1368 C CA . GLY A 1 181 ? -1.211 -19.535 4.926 1.00 98.31 181 GLY A CA 1
ATOM 1369 C C . GLY A 1 181 ? -1.827 -18.138 4.928 1.00 98.31 181 GLY A C 1
ATOM 1370 O O . GLY A 1 181 ? -1.274 -17.228 5.536 1.00 98.31 181 GLY A O 1
ATOM 1371 N N . LYS A 1 182 ? -3.008 -17.975 4.324 1.00 98.00 182 LYS A N 1
ATOM 1372 C CA . LYS A 1 182 ? -3.776 -16.727 4.314 1.00 98.00 182 LYS A CA 1
ATOM 1373 C C . LYS A 1 182 ? -4.207 -16.316 5.721 1.00 98.00 182 LYS A C 1
ATOM 1375 O O . LYS A 1 182 ? -4.094 -15.147 6.084 1.00 98.00 182 LYS A O 1
ATOM 1380 N N . THR A 1 183 ? -4.665 -17.270 6.532 1.00 96.88 183 THR A N 1
ATOM 1381 C CA . THR A 1 183 ? -4.970 -17.025 7.950 1.00 96.88 183 THR A CA 1
ATOM 1382 C C . THR A 1 183 ? -3.714 -16.627 8.724 1.00 96.88 183 THR A C 1
ATOM 1384 O O . THR A 1 183 ? -3.741 -15.653 9.477 1.00 96.88 183 THR A O 1
ATOM 1387 N N . LEU A 1 184 ? -2.597 -17.329 8.506 1.00 97.12 184 LEU A N 1
ATOM 1388 C CA . LEU A 1 184 ? -1.314 -16.995 9.129 1.00 97.12 184 LEU A CA 1
ATOM 1389 C C . LEU A 1 184 ? -0.828 -15.598 8.735 1.00 97.12 184 LEU A C 1
ATOM 1391 O O . LEU A 1 184 ? -0.397 -14.861 9.608 1.00 97.12 184 LEU A O 1
ATOM 1395 N N . PHE A 1 185 ? -0.960 -15.196 7.470 1.00 97.38 185 PHE A N 1
ATOM 1396 C CA . PHE A 1 185 ? -0.590 -13.860 6.995 1.00 97.38 185 PHE A CA 1
ATOM 1397 C C . PHE A 1 185 ? -1.272 -12.747 7.806 1.00 97.38 185 PHE A C 1
ATOM 1399 O O . PHE A 1 185 ? -0.628 -11.777 8.211 1.00 97.38 185 PHE A O 1
ATOM 1406 N N . GLY A 1 186 ? -2.573 -12.898 8.080 1.00 94.00 186 GLY A N 1
ATOM 1407 C CA . GLY A 1 186 ? -3.309 -11.974 8.941 1.00 94.00 186 GLY A CA 1
ATOM 1408 C C . GLY A 1 186 ? -2.806 -12.027 10.385 1.00 94.00 186 GLY A C 1
ATOM 1409 O O . GLY A 1 186 ? -2.432 -11.003 10.950 1.00 94.00 186 GLY A O 1
ATOM 1410 N N . ASN A 1 187 ? -2.737 -13.221 10.975 1.00 91.88 187 ASN A N 1
ATOM 1411 C CA . ASN A 1 187 ? -2.367 -13.400 12.385 1.00 91.88 187 ASN A CA 1
ATOM 1412 C C . ASN A 1 187 ? -0.937 -12.938 12.705 1.00 91.88 187 ASN A C 1
ATOM 1414 O O . ASN A 1 187 ? -0.708 -12.345 13.755 1.00 91.88 187 ASN A O 1
ATOM 1418 N N . LEU A 1 188 ? 0.001 -13.157 11.783 1.00 92.50 188 LEU A N 1
ATOM 1419 C CA . LEU A 1 188 ? 1.391 -12.695 11.854 1.00 92.50 188 LEU A CA 1
ATOM 1420 C C . LEU A 1 188 ? 1.542 -11.209 11.502 1.00 92.50 188 LEU A C 1
ATOM 1422 O O . LEU A 1 188 ? 2.655 -10.695 11.455 1.00 92.50 188 LEU A O 1
ATOM 1426 N N . ASN A 1 189 ? 0.426 -10.519 11.256 1.00 90.44 189 ASN A N 1
ATOM 1427 C CA . ASN A 1 189 ? 0.365 -9.091 10.995 1.00 90.44 189 ASN A CA 1
ATOM 1428 C C . ASN A 1 189 ? 1.154 -8.653 9.746 1.00 90.44 189 ASN A C 1
ATOM 1430 O O . ASN A 1 189 ? 1.575 -7.502 9.648 1.00 90.44 189 ASN A O 1
ATOM 1434 N N . CYS A 1 190 ? 1.316 -9.525 8.744 1.00 94.56 190 CYS A N 1
ATOM 1435 C CA . CYS A 1 190 ? 1.993 -9.179 7.488 1.00 94.56 190 CYS A CA 1
ATOM 1436 C C . CYS A 1 190 ? 1.256 -8.048 6.744 1.00 94.56 190 CYS A C 1
ATOM 1438 O O . CYS A 1 190 ? 1.877 -7.172 6.139 1.00 94.56 190 CYS A O 1
ATOM 1440 N N . GLY A 1 191 ? -0.077 -8.024 6.863 1.00 92.38 191 GLY A N 1
ATOM 1441 C CA . GLY A 1 191 ? -0.951 -6.987 6.309 1.00 92.38 191 GLY A CA 1
ATOM 1442 C C . GLY A 1 191 ? -0.805 -5.603 6.948 1.00 92.38 191 GLY A C 1
ATOM 1443 O O . GLY A 1 191 ? -1.424 -4.664 6.463 1.00 92.38 191 GLY A O 1
ATOM 1444 N N . SER A 1 192 ? 0.010 -5.447 7.998 1.00 87.62 192 SER A N 1
ATOM 1445 C CA . SER A 1 192 ? 0.346 -4.132 8.567 1.00 87.62 192 SER A CA 1
ATOM 1446 C C . SER A 1 192 ? 1.189 -3.272 7.619 1.00 87.62 192 SER A C 1
ATOM 1448 O O . SER A 1 192 ? 1.048 -2.046 7.612 1.00 87.62 192 SER A O 1
ATOM 1450 N N . CYS A 1 193 ? 2.022 -3.929 6.802 1.00 90.06 193 CYS A N 1
ATOM 1451 C CA . CYS A 1 193 ? 2.835 -3.324 5.751 1.00 90.06 193 CYS A CA 1
ATOM 1452 C C . CYS A 1 193 ? 2.351 -3.751 4.362 1.00 90.06 193 CYS A C 1
ATOM 1454 O O . CYS A 1 193 ? 2.152 -2.903 3.506 1.00 90.06 193 CYS A O 1
ATOM 1456 N N . HIS A 1 194 ? 2.101 -5.039 4.117 1.00 93.88 194 HIS A N 1
ATOM 1457 C CA . HIS A 1 194 ? 1.685 -5.540 2.801 1.00 93.88 194 HIS A CA 1
ATOM 1458 C C . HIS A 1 194 ? 0.160 -5.549 2.658 1.00 93.88 194 HIS A C 1
ATOM 1460 O O . HIS A 1 194 ? -0.462 -6.606 2.588 1.00 93.88 194 HIS A O 1
ATOM 1466 N N . ALA A 1 195 ? -0.448 -4.363 2.663 1.00 90.19 195 ALA A N 1
ATOM 1467 C CA . ALA A 1 195 ? -1.887 -4.177 2.837 1.00 90.19 195 ALA A CA 1
ATOM 1468 C C . ALA A 1 195 ? -2.679 -3.983 1.528 1.00 90.19 195 ALA A C 1
ATOM 1470 O O . ALA A 1 195 ? -2.135 -3.796 0.437 1.00 90.19 195 ALA A O 1
ATOM 1471 N N . GLY A 1 196 ? -4.009 -3.957 1.667 1.00 88.75 196 GLY A N 1
ATOM 1472 C CA . GLY A 1 196 ? -4.932 -3.455 0.650 1.00 88.75 196 GLY A CA 1
ATOM 1473 C C . GLY A 1 196 ? -5.016 -4.299 -0.622 1.00 88.75 196 GLY A C 1
ATOM 1474 O O . GLY A 1 196 ? -4.626 -5.467 -0.659 1.00 88.75 196 GLY A O 1
ATOM 1475 N N . LEU A 1 197 ? -5.560 -3.694 -1.682 1.00 89.94 197 LEU A N 1
ATOM 1476 C CA . LEU A 1 197 ? -5.679 -4.342 -2.990 1.00 89.94 197 LEU A CA 1
ATOM 1477 C C . LEU A 1 197 ? -4.316 -4.553 -3.641 1.00 89.94 197 LEU A C 1
ATOM 1479 O O . LEU A 1 197 ? -4.175 -5.472 -4.425 1.00 89.94 197 LEU A O 1
ATOM 1483 N N . ALA A 1 198 ? -3.309 -3.733 -3.361 1.00 89.81 198 ALA A N 1
ATOM 1484 C CA . ALA A 1 198 ? -2.012 -3.852 -4.018 1.00 89.81 198 ALA A CA 1
ATOM 1485 C C . ALA A 1 198 ? -1.040 -4.790 -3.280 1.00 89.81 198 ALA A C 1
ATOM 1487 O O . ALA A 1 198 ? 0.016 -5.084 -3.828 1.00 89.81 198 ALA A O 1
ATOM 1488 N N . PHE A 1 199 ? -1.371 -5.279 -2.075 1.00 94.44 199 PHE A N 1
ATOM 1489 C CA . PHE A 1 199 ? -0.457 -6.056 -1.218 1.00 94.44 199 PHE A CA 1
ATOM 1490 C C . PHE A 1 199 ? 0.870 -5.329 -0.945 1.00 94.44 199 PHE A C 1
ATOM 1492 O O . PHE A 1 199 ? 1.942 -5.931 -0.899 1.00 94.44 199 PHE A O 1
ATOM 1499 N N . THR A 1 200 ? 0.801 -4.012 -0.793 1.00 92.62 200 THR A N 1
ATOM 1500 C CA . THR A 1 200 ? 1.934 -3.131 -0.511 1.00 92.62 200 THR A CA 1
ATOM 1501 C C . THR A 1 200 ? 1.448 -1.954 0.320 1.00 92.62 200 THR A C 1
ATOM 1503 O O . THR A 1 200 ? 0.296 -1.534 0.208 1.00 92.62 200 THR A O 1
ATOM 1506 N N . GLY A 1 201 ? 2.340 -1.447 1.159 1.00 88.50 201 GLY A N 1
ATOM 1507 C CA . GLY A 1 201 ? 2.179 -0.206 1.898 1.00 88.50 201 GLY A CA 1
ATOM 1508 C C . GLY A 1 201 ? 3.074 0.894 1.347 1.00 88.50 201 GLY A C 1
ATOM 1509 O O . GLY A 1 201 ? 3.283 1.869 2.054 1.00 88.50 201 GLY A O 1
ATOM 1510 N N . SER A 1 202 ? 3.642 0.730 0.148 1.00 90.31 202 SER A N 1
ATOM 1511 C CA . SER A 1 202 ? 4.443 1.755 -0.519 1.00 90.31 202 SER A CA 1
ATOM 1512 C C . SER A 1 202 ? 3.635 3.052 -0.629 1.00 90.31 202 SER A C 1
ATOM 1514 O O . SER A 1 202 ? 2.407 3.059 -0.769 1.00 90.31 202 SER A O 1
ATOM 1516 N N . GLY A 1 203 ? 4.325 4.163 -0.426 1.00 85.44 203 GLY A N 1
ATOM 1517 C CA . GLY A 1 203 ? 3.741 5.487 -0.314 1.00 85.44 203 GLY A CA 1
ATOM 1518 C C . GLY A 1 203 ? 4.800 6.563 -0.514 1.00 85.44 203 GLY A C 1
ATOM 1519 O O . GLY A 1 203 ? 5.903 6.299 -0.996 1.00 85.44 203 GLY A O 1
ATOM 1520 N N . SER A 1 204 ? 4.456 7.799 -0.167 1.00 83.81 204 SER A N 1
ATOM 1521 C CA . SER A 1 204 ? 5.389 8.923 -0.234 1.00 83.81 204 SER A CA 1
ATOM 1522 C C . SER A 1 204 ? 6.220 8.994 1.044 1.00 83.81 204 SER A C 1
ATOM 1524 O O . SER A 1 204 ? 5.692 9.314 2.108 1.00 83.81 204 SER A O 1
ATOM 1526 N N . ASN A 1 205 ? 7.527 8.746 0.935 1.00 82.25 205 ASN A N 1
ATOM 1527 C CA . ASN A 1 205 ? 8.511 8.875 2.017 1.00 82.25 205 ASN A CA 1
ATOM 1528 C C . ASN A 1 205 ? 8.261 7.961 3.233 1.00 82.25 205 ASN A C 1
ATOM 1530 O O . ASN A 1 205 ? 8.460 8.383 4.372 1.00 82.25 205 ASN A O 1
ATOM 1534 N N . ASN A 1 206 ? 7.859 6.708 3.014 1.00 88.06 206 ASN A N 1
ATOM 1535 C CA . ASN A 1 206 ? 7.590 5.739 4.084 1.00 88.06 206 ASN A CA 1
ATOM 1536 C C . ASN A 1 206 ? 8.414 4.431 4.001 1.00 88.06 206 ASN A C 1
ATOM 1538 O O . ASN A 1 206 ? 7.848 3.346 4.164 1.00 88.06 206 ASN A O 1
ATOM 1542 N N . PRO A 1 207 ? 9.738 4.494 3.763 1.00 91.12 207 PRO A N 1
ATOM 1543 C CA . PRO A 1 207 ? 10.567 3.296 3.754 1.00 91.12 207 PRO A CA 1
ATOM 1544 C C . PRO A 1 207 ? 10.600 2.626 5.137 1.00 91.12 207 PRO A C 1
ATOM 1546 O O . PRO A 1 207 ? 10.603 3.305 6.166 1.00 91.12 207 PRO A O 1
ATOM 1549 N N . VAL A 1 208 ? 10.675 1.294 5.163 1.00 92.06 208 VAL A N 1
ATOM 1550 C CA . VAL A 1 208 ? 10.711 0.487 6.394 1.00 92.06 208 VAL A CA 1
ATOM 1551 C C . VAL A 1 208 ? 11.948 -0.402 6.396 1.00 92.06 208 VAL A C 1
ATOM 1553 O O . VAL A 1 208 ? 12.254 -1.047 5.395 1.00 92.06 208 VAL A O 1
ATOM 1556 N N . ASP A 1 209 ? 12.663 -0.452 7.517 1.00 94.69 209 ASP A N 1
ATOM 1557 C CA . ASP A 1 209 ? 13.711 -1.448 7.732 1.00 94.69 209 ASP A CA 1
ATOM 1558 C C . ASP A 1 209 ? 13.145 -2.654 8.489 1.00 94.69 209 ASP A C 1
ATOM 1560 O O . ASP A 1 209 ? 12.649 -2.539 9.611 1.00 94.69 209 ASP A O 1
ATOM 1564 N N . ILE A 1 210 ? 13.223 -3.824 7.858 1.00 94.38 210 ILE A N 1
ATOM 1565 C CA . ILE A 1 210 ? 12.841 -5.113 8.448 1.00 94.38 210 ILE A CA 1
ATOM 1566 C C . ILE A 1 210 ? 14.047 -5.849 9.054 1.00 94.38 210 ILE A C 1
ATOM 1568 O O . ILE A 1 210 ? 13.958 -7.044 9.318 1.00 94.38 210 ILE A O 1
ATOM 1572 N N . GLY A 1 211 ? 15.177 -5.163 9.246 1.00 95.00 211 GLY A N 1
ATOM 1573 C CA . GLY A 1 211 ? 16.448 -5.737 9.689 1.00 95.00 211 GLY A CA 1
ATOM 1574 C C . GLY A 1 211 ? 17.351 -6.185 8.537 1.00 95.00 211 GLY A C 1
ATOM 1575 O O . GLY A 1 211 ? 18.298 -6.941 8.758 1.00 95.00 211 GLY A O 1
ATOM 1576 N N . THR A 1 212 ? 17.062 -5.752 7.306 1.00 95.06 212 THR A N 1
ATOM 1577 C CA . THR A 1 212 ? 17.826 -6.120 6.103 1.00 95.06 212 THR A CA 1
ATOM 1578 C C . THR A 1 212 ? 18.712 -4.990 5.591 1.00 95.06 212 THR A C 1
ATOM 1580 O O . THR A 1 212 ? 19.587 -5.251 4.759 1.00 95.06 212 THR A O 1
ATOM 1583 N N . VAL A 1 213 ? 18.534 -3.755 6.079 1.00 95.12 213 VAL A N 1
ATOM 1584 C CA . VAL A 1 213 ? 19.412 -2.635 5.728 1.00 95.12 213 VAL A CA 1
ATOM 1585 C C . VAL A 1 213 ? 20.794 -2.842 6.352 1.00 95.12 213 VAL A C 1
ATOM 1587 O O . VAL A 1 213 ? 20.957 -3.114 7.538 1.00 95.12 213 VAL A O 1
ATOM 1590 N N . LYS A 1 214 ? 21.820 -2.709 5.514 1.00 92.81 214 LYS A N 1
ATOM 1591 C CA . LYS A 1 214 ? 23.243 -2.843 5.860 1.00 92.81 214 LYS A CA 1
ATOM 1592 C C . LYS A 1 214 ? 23.975 -1.570 5.429 1.00 92.81 214 LYS A C 1
ATOM 1594 O O . LYS A 1 214 ? 23.488 -0.882 4.533 1.00 92.81 214 LYS A O 1
ATOM 1599 N N . PRO A 1 215 ? 25.197 -1.297 5.922 1.00 89.62 215 PRO A N 1
ATOM 1600 C CA . PRO A 1 215 ? 26.021 -0.205 5.392 1.00 89.62 215 PRO A CA 1
ATOM 1601 C C . PRO A 1 215 ? 26.229 -0.262 3.866 1.00 89.62 215 PRO A C 1
ATOM 1603 O O . PRO A 1 215 ? 26.333 0.770 3.214 1.00 89.62 215 PRO A O 1
ATOM 1606 N N . SER A 1 216 ? 26.233 -1.464 3.277 1.00 90.19 216 SER A N 1
ATOM 1607 C CA . SER A 1 216 ? 26.327 -1.681 1.826 1.00 90.19 216 SER A CA 1
ATOM 1608 C C . SER A 1 216 ? 25.010 -1.492 1.062 1.00 90.19 216 SER A C 1
ATOM 1610 O O . SER A 1 216 ? 25.000 -1.575 -0.163 1.00 90.19 216 SER A O 1
ATOM 1612 N N . SER A 1 217 ? 23.887 -1.248 1.748 1.00 94.31 217 SER A N 1
ATOM 1613 C CA . SER A 1 217 ? 22.574 -1.048 1.112 1.00 94.31 217 SER A CA 1
ATOM 1614 C C . SER A 1 217 ? 22.420 0.322 0.450 1.00 94.31 217 SER A C 1
ATOM 1616 O O . SER A 1 217 ? 21.378 0.576 -0.153 1.00 94.31 217 SER A O 1
ATOM 1618 N N . GLY A 1 218 ? 23.439 1.178 0.540 1.00 93.94 218 GLY A N 1
ATOM 1619 C CA . GLY A 1 218 ? 23.460 2.492 -0.084 1.00 93.94 218 GLY A CA 1
ATOM 1620 C C . GLY A 1 218 ? 22.799 3.574 0.766 1.00 93.94 218 GLY A C 1
ATOM 1621 O O . GLY A 1 218 ? 22.761 3.518 1.995 1.00 93.94 218 GLY A O 1
ATOM 1622 N N . GLN A 1 219 ? 22.327 4.596 0.075 1.00 93.81 219 GLN A N 1
ATOM 1623 C CA . GLN A 1 219 ? 21.871 5.872 0.592 1.00 93.81 219 GLN A CA 1
ATOM 1624 C C . GLN A 1 219 ? 20.545 6.244 -0.064 1.00 93.81 219 GLN A C 1
ATOM 1626 O O . GLN A 1 219 ? 20.188 5.762 -1.137 1.00 93.81 219 GLN A O 1
ATOM 1631 N N . ARG A 1 220 ? 19.843 7.177 0.570 1.00 92.75 220 ARG A N 1
ATOM 1632 C CA . ARG A 1 220 ? 18.670 7.839 0.019 1.00 92.75 220 ARG A CA 1
ATOM 1633 C C . ARG A 1 220 ? 18.955 9.330 -0.059 1.00 92.75 220 ARG A C 1
ATOM 1635 O O . ARG A 1 220 ? 19.060 9.978 0.976 1.00 92.75 220 ARG A O 1
ATOM 1642 N N . LEU A 1 221 ? 19.076 9.869 -1.275 1.00 90.25 221 LEU A N 1
ATOM 1643 C CA . LEU A 1 221 ? 19.342 11.300 -1.510 1.00 90.25 221 LEU A CA 1
ATOM 1644 C C . LEU A 1 221 ? 20.576 11.798 -0.731 1.00 90.25 221 LEU A C 1
ATOM 1646 O O . LEU A 1 221 ? 20.523 12.797 -0.019 1.00 90.25 221 LEU A O 1
ATOM 1650 N N . SER A 1 222 ? 21.678 11.050 -0.835 1.00 89.25 222 SER A N 1
ATOM 1651 C CA . SER A 1 222 ? 22.952 11.311 -0.144 1.00 89.25 222 SER A CA 1
ATOM 1652 C C . SER A 1 222 ? 22.922 11.200 1.391 1.00 89.25 222 SER A C 1
ATOM 1654 O O . SER A 1 222 ? 23.900 11.544 2.054 1.00 89.25 222 SER A O 1
ATOM 1656 N N . ALA A 1 223 ? 21.823 10.714 1.973 1.00 91.69 223 ALA A N 1
ATOM 1657 C CA . ALA A 1 223 ? 21.696 10.423 3.397 1.00 91.69 223 ALA A CA 1
ATOM 1658 C C . ALA A 1 223 ? 21.660 8.911 3.658 1.00 91.69 223 ALA A C 1
ATOM 1660 O O . ALA A 1 223 ? 21.380 8.114 2.762 1.00 91.69 223 ALA A O 1
ATOM 1661 N N . ALA A 1 224 ? 21.925 8.504 4.902 1.00 91.69 224 ALA A N 1
ATOM 1662 C CA . ALA A 1 224 ? 21.811 7.104 5.299 1.00 91.69 224 ALA A CA 1
ATOM 1663 C C . ALA A 1 224 ? 20.399 6.565 5.019 1.00 91.69 224 ALA A C 1
ATOM 1665 O O . ALA A 1 224 ? 19.396 7.240 5.261 1.00 91.69 224 ALA A O 1
ATOM 1666 N N . LEU A 1 225 ? 20.330 5.341 4.502 1.00 93.62 225 LEU A N 1
ATOM 1667 C CA . LEU A 1 225 ? 19.073 4.674 4.203 1.00 93.62 225 LEU A CA 1
ATOM 1668 C C . LEU A 1 225 ? 18.381 4.262 5.510 1.00 93.62 225 LEU A C 1
ATOM 1670 O O . LEU A 1 225 ? 18.936 3.495 6.290 1.00 93.62 225 LEU A O 1
ATOM 1674 N N . THR A 1 226 ? 17.174 4.772 5.755 1.00 92.50 226 THR A N 1
ATOM 1675 C CA . THR A 1 226 ? 16.392 4.469 6.971 1.00 92.50 226 THR A CA 1
ATOM 1676 C C . THR A 1 226 ? 15.458 3.269 6.805 1.00 92.50 226 THR A C 1
ATOM 1678 O O . THR A 1 226 ? 14.777 2.885 7.751 1.00 92.50 226 THR A O 1
ATOM 1681 N N . GLY A 1 227 ? 15.387 2.704 5.600 1.00 94.81 227 GLY A N 1
ATOM 1682 C CA . GLY A 1 227 ? 14.520 1.587 5.253 1.00 94.81 227 GLY A CA 1
ATOM 1683 C C . GLY A 1 227 ? 14.425 1.395 3.743 1.00 94.81 227 GLY A C 1
ATOM 1684 O O . GLY A 1 227 ? 15.046 2.126 2.972 1.00 94.81 227 GLY A O 1
ATOM 1685 N N . ILE A 1 228 ? 13.585 0.455 3.334 1.00 95.44 228 ILE A N 1
ATOM 1686 C CA . ILE A 1 228 ? 13.315 0.107 1.942 1.00 95.44 228 ILE A CA 1
ATOM 1687 C C . ILE A 1 228 ? 11.823 0.295 1.648 1.00 95.44 228 ILE A C 1
ATOM 1689 O O . ILE A 1 228 ? 10.977 0.101 2.523 1.00 95.44 228 ILE A O 1
ATOM 1693 N N . ASP A 1 229 ? 11.502 0.693 0.420 1.00 94.88 229 ASP A N 1
ATOM 1694 C CA . ASP A 1 229 ? 10.133 0.728 -0.090 1.00 94.88 229 ASP A CA 1
ATOM 1695 C C . ASP A 1 229 ? 9.444 -0.635 0.072 1.00 94.88 229 ASP A C 1
ATOM 1697 O O . ASP A 1 229 ? 10.028 -1.669 -0.246 1.00 94.88 229 ASP A O 1
ATOM 1701 N N . ILE A 1 230 ? 8.198 -0.656 0.549 1.00 94.12 230 ILE A N 1
ATOM 1702 C CA . ILE A 1 230 ? 7.472 -1.906 0.814 1.00 94.12 230 ILE A CA 1
ATOM 1703 C C . ILE A 1 230 ? 7.006 -2.489 -0.529 1.00 94.12 230 ILE A C 1
ATOM 1705 O O . ILE A 1 230 ? 6.037 -1.985 -1.096 1.00 94.12 230 ILE A O 1
ATOM 1709 N N . PRO A 1 231 ? 7.603 -3.565 -1.071 1.00 93.81 231 PRO A N 1
ATOM 1710 C CA . PRO A 1 231 ? 7.205 -4.056 -2.383 1.00 93.81 231 PRO A CA 1
ATOM 1711 C C . PRO A 1 231 ? 5.810 -4.697 -2.338 1.00 93.81 231 PRO A C 1
ATOM 1713 O O . PRO A 1 231 ? 5.371 -5.224 -1.311 1.00 93.81 231 PRO A O 1
ATOM 1716 N N . THR A 1 232 ? 5.117 -4.692 -3.479 1.00 94.69 232 THR A N 1
ATOM 1717 C CA . THR A 1 232 ? 3.918 -5.523 -3.661 1.00 94.69 232 THR A CA 1
ATOM 1718 C C . THR A 1 232 ? 4.265 -7.003 -3.563 1.00 94.69 232 THR A C 1
ATOM 1720 O O . THR A 1 232 ? 5.292 -7.440 -4.082 1.00 94.69 232 THR A O 1
ATOM 1723 N N . LEU A 1 233 ? 3.398 -7.770 -2.898 1.00 97.00 233 LEU A N 1
ATOM 1724 C CA . LEU A 1 233 ? 3.471 -9.233 -2.886 1.00 97.00 233 LEU A CA 1
ATOM 1725 C C . LEU A 1 233 ? 2.672 -9.885 -4.018 1.00 97.00 233 LEU A C 1
ATOM 1727 O O . LEU A 1 233 ? 2.672 -11.110 -4.128 1.00 97.00 233 LEU A O 1
ATOM 1731 N N . ARG A 1 234 ? 1.990 -9.101 -4.862 1.00 95.25 234 ARG A N 1
ATOM 1732 C CA . ARG A 1 234 ? 1.391 -9.653 -6.076 1.00 95.25 234 ARG A CA 1
ATOM 1733 C C . ARG A 1 234 ? 2.495 -10.109 -7.015 1.00 95.25 234 ARG A C 1
ATOM 1735 O O . ARG A 1 234 ? 3.483 -9.408 -7.211 1.00 95.25 234 ARG A O 1
ATOM 1742 N N . ASP A 1 235 ? 2.313 -11.303 -7.559 1.00 94.69 235 ASP A N 1
ATOM 1743 C CA . ASP A 1 235 ? 3.242 -11.964 -8.475 1.00 94.69 235 ASP A CA 1
ATOM 1744 C C . ASP A 1 235 ? 4.620 -12.300 -7.893 1.00 94.69 235 ASP A C 1
ATOM 1746 O O . ASP A 1 235 ? 5.510 -12.741 -8.623 1.00 94.69 235 ASP A O 1
ATOM 1750 N N . VAL A 1 236 ? 4.785 -12.208 -6.566 1.00 96.69 236 VAL A N 1
ATOM 1751 C CA . VAL A 1 236 ? 6.047 -12.508 -5.863 1.00 96.69 236 VAL A CA 1
ATOM 1752 C C . VAL A 1 236 ? 6.532 -13.950 -6.097 1.00 96.69 236 VAL A C 1
ATOM 1754 O O . VAL A 1 236 ? 7.707 -14.274 -5.944 1.00 96.69 236 VAL A O 1
ATOM 1757 N N . TRP A 1 237 ? 5.647 -14.838 -6.549 1.00 96.06 237 TRP A N 1
ATOM 1758 C CA . TRP A 1 237 ? 5.979 -16.193 -6.987 1.00 96.06 237 TRP A CA 1
ATOM 1759 C C . TRP A 1 237 ? 6.906 -16.257 -8.208 1.00 96.06 237 TRP A C 1
ATOM 1761 O O . TRP A 1 237 ? 7.489 -17.312 -8.451 1.00 96.06 237 TRP A O 1
ATOM 1771 N N . SER A 1 238 ? 7.067 -15.161 -8.956 1.00 94.75 238 SER A N 1
ATOM 1772 C CA . SER A 1 238 ? 7.904 -15.103 -10.163 1.00 94.75 238 SER A CA 1
ATOM 1773 C C . SER A 1 238 ? 9.143 -14.218 -10.039 1.00 94.75 238 SER A C 1
ATOM 1775 O O . SER A 1 238 ? 9.944 -14.198 -10.964 1.00 94.75 238 SER A O 1
ATOM 1777 N N . THR A 1 239 ? 9.348 -13.529 -8.910 1.00 95.38 239 THR A N 1
ATOM 1778 C CA . THR A 1 239 ? 10.298 -12.405 -8.834 1.00 95.38 239 THR A CA 1
ATOM 1779 C C . THR A 1 239 ? 11.610 -12.701 -8.118 1.00 95.38 239 THR A C 1
ATOM 1781 O O . THR A 1 239 ? 12.184 -11.789 -7.534 1.00 95.38 239 THR A O 1
ATOM 1784 N N . ALA A 1 240 ? 12.071 -13.952 -8.098 1.00 96.56 240 ALA A N 1
ATOM 1785 C CA . ALA A 1 240 ? 13.360 -14.284 -7.492 1.00 96.56 240 ALA A CA 1
ATOM 1786 C C . ALA A 1 240 ? 14.538 -13.630 -8.265 1.00 96.56 240 ALA A C 1
ATOM 1788 O O . ALA A 1 240 ? 14.442 -13.466 -9.487 1.00 96.56 240 ALA A O 1
ATOM 1789 N N . PRO A 1 241 ? 15.665 -13.308 -7.596 1.00 97.88 241 PRO A N 1
ATOM 1790 C CA . PRO A 1 241 ? 15.877 -13.374 -6.145 1.00 97.88 241 PRO A CA 1
ATOM 1791 C C . PRO A 1 241 ? 15.065 -12.304 -5.397 1.00 97.88 241 PRO A C 1
ATOM 1793 O O . PRO A 1 241 ? 14.464 -11.431 -6.003 1.00 97.88 241 PRO A O 1
ATOM 1796 N N . TYR A 1 242 ? 15.017 -12.370 -4.072 1.00 98.31 242 TYR A N 1
ATOM 1797 C CA . TYR A 1 242 ? 14.160 -11.546 -3.221 1.00 98.31 242 TYR A CA 1
ATOM 1798 C C . TYR A 1 242 ? 14.956 -10.566 -2.356 1.00 98.31 242 TYR A C 1
ATOM 1800 O O . TYR A 1 242 ? 16.154 -10.746 -2.137 1.00 98.31 242 TYR A O 1
ATOM 1808 N N . LEU A 1 243 ? 14.235 -9.584 -1.798 1.00 97.44 243 LEU A N 1
ATOM 1809 C CA . LEU A 1 243 ? 14.752 -8.410 -1.079 1.00 97.44 243 LEU A CA 1
ATOM 1810 C C . LEU A 1 243 ? 15.424 -7.391 -2.011 1.00 97.44 243 LEU A C 1
ATOM 1812 O O . LEU A 1 243 ? 15.653 -7.656 -3.195 1.00 97.44 243 LEU A O 1
ATOM 1816 N N . HIS A 1 244 ? 15.701 -6.200 -1.476 1.00 97.06 244 HIS A N 1
ATOM 1817 C CA . HIS A 1 244 ? 16.249 -5.076 -2.239 1.00 97.06 244 HIS A CA 1
ATOM 1818 C C . HIS A 1 244 ? 17.628 -5.364 -2.813 1.00 97.06 244 HIS A C 1
ATOM 1820 O O . HIS A 1 244 ? 17.940 -4.858 -3.879 1.00 97.06 244 HIS A O 1
ATOM 1826 N N . ASP A 1 245 ? 18.431 -6.180 -2.136 1.00 96.81 245 ASP A N 1
ATOM 1827 C CA . ASP A 1 245 ? 19.792 -6.554 -2.528 1.00 96.81 245 ASP A CA 1
ATOM 1828 C C . ASP A 1 245 ? 19.873 -7.962 -3.150 1.00 96.81 245 ASP A C 1
ATOM 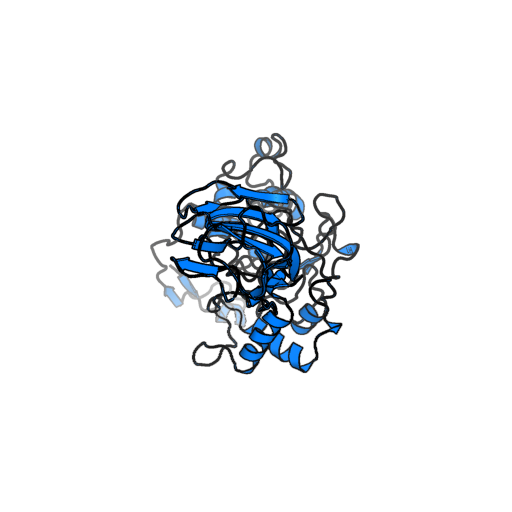1830 O O . ASP A 1 245 ? 20.966 -8.442 -3.440 1.00 96.81 245 ASP A O 1
ATOM 1834 N N . GLY A 1 246 ? 18.731 -8.640 -3.336 1.00 97.12 246 GLY A N 1
ATOM 1835 C CA . GLY A 1 246 ? 18.667 -10.011 -3.848 1.00 97.12 246 GLY A CA 1
ATOM 1836 C C . GLY A 1 246 ? 19.283 -11.066 -2.923 1.00 97.12 246 GLY A C 1
ATOM 1837 O O . GLY A 1 246 ? 19.599 -12.165 -3.377 1.00 97.12 246 GLY A O 1
ATOM 1838 N N . SER A 1 247 ? 19.484 -10.759 -1.637 1.00 97.31 247 SER A N 1
ATOM 1839 C CA . SER A 1 247 ? 20.147 -11.668 -0.691 1.00 97.31 247 SER A CA 1
ATOM 1840 C C . SER A 1 247 ? 19.343 -12.924 -0.333 1.00 97.31 247 SER A C 1
ATOM 1842 O O . SER A 1 247 ? 19.906 -13.862 0.232 1.00 97.31 247 SER A O 1
ATOM 1844 N N . ALA A 1 248 ? 18.055 -12.987 -0.681 1.00 98.25 248 ALA A N 1
ATOM 1845 C CA . ALA A 1 248 ? 17.216 -14.159 -0.458 1.00 98.25 248 ALA A CA 1
ATOM 1846 C C . ALA A 1 248 ? 16.916 -14.893 -1.775 1.00 98.25 248 ALA A C 1
ATOM 1848 O O . ALA A 1 248 ? 16.209 -14.386 -2.637 1.00 98.25 248 ALA A O 1
ATOM 1849 N N . ALA A 1 249 ? 17.396 -16.129 -1.925 1.00 97.81 249 ALA A N 1
ATOM 1850 C CA . ALA A 1 249 ? 17.160 -16.925 -3.137 1.00 97.81 249 ALA A CA 1
ATOM 1851 C C . ALA A 1 249 ? 15.737 -17.513 -3.229 1.00 97.81 249 ALA A C 1
ATOM 1853 O O . ALA A 1 249 ? 15.287 -17.880 -4.312 1.00 97.81 249 ALA A O 1
ATOM 1854 N N . THR A 1 250 ? 15.029 -17.625 -2.101 1.00 98.38 250 THR A N 1
ATOM 1855 C CA . THR A 1 250 ? 13.694 -18.233 -2.012 1.00 98.38 250 THR A CA 1
ATOM 1856 C C . THR A 1 250 ? 12.739 -17.366 -1.193 1.00 98.38 250 THR A C 1
ATOM 1858 O O . THR A 1 250 ? 13.174 -16.518 -0.411 1.00 98.38 250 THR A O 1
ATOM 1861 N N . LEU A 1 251 ? 11.430 -17.595 -1.343 1.00 98.38 251 LEU A N 1
ATOM 1862 C CA . LEU A 1 251 ? 10.413 -16.923 -0.526 1.00 98.38 251 LEU A CA 1
ATOM 1863 C C . LEU A 1 251 ? 10.567 -17.273 0.954 1.00 98.38 251 LEU A C 1
ATOM 1865 O O . LEU A 1 251 ? 10.393 -16.411 1.808 1.00 98.38 251 LEU A O 1
ATOM 1869 N N . GLU A 1 252 ? 10.936 -18.516 1.260 1.00 98.50 252 GLU A N 1
ATOM 1870 C CA . GLU A 1 252 ? 11.241 -18.968 2.613 1.00 98.50 252 GLU A CA 1
ATOM 1871 C C . GLU A 1 252 ? 12.370 -18.119 3.217 1.00 98.50 252 GLU A C 1
ATOM 1873 O O . GLU A 1 252 ? 12.199 -17.569 4.304 1.00 98.50 252 GLU A O 1
ATOM 1878 N N . ALA A 1 253 ? 13.474 -17.933 2.483 1.00 98.56 253 ALA A N 1
ATOM 1879 C CA . ALA A 1 253 ? 14.593 -17.099 2.918 1.00 98.56 253 ALA A CA 1
ATOM 1880 C C . ALA A 1 253 ? 14.195 -15.619 3.057 1.00 98.56 253 ALA A C 1
ATOM 1882 O O . ALA A 1 253 ? 14.624 -14.950 3.994 1.00 98.56 253 ALA A O 1
ATOM 1883 N N . ALA A 1 254 ? 13.339 -15.110 2.166 1.00 98.31 254 ALA A N 1
ATOM 1884 C CA . ALA A 1 254 ? 12.853 -13.734 2.227 1.00 98.31 254 ALA A CA 1
ATOM 1885 C C . ALA A 1 254 ? 11.985 -13.487 3.471 1.00 98.31 254 ALA A C 1
ATOM 1887 O O . ALA A 1 254 ? 12.170 -12.491 4.169 1.00 98.31 254 ALA A O 1
ATOM 1888 N N . VAL A 1 255 ? 11.075 -14.410 3.798 1.00 98.19 255 VAL A N 1
ATOM 1889 C CA . VAL A 1 255 ? 10.283 -14.347 5.037 1.00 98.19 255 VAL A CA 1
ATOM 1890 C C . VAL A 1 255 ? 11.198 -14.473 6.256 1.00 98.19 255 VAL A C 1
ATOM 1892 O O . VAL A 1 255 ? 11.056 -13.707 7.204 1.00 98.19 255 VAL A O 1
ATOM 1895 N N . GLN A 1 256 ? 12.176 -15.381 6.220 1.00 97.69 256 GLN A N 1
ATOM 1896 C CA . GLN A 1 256 ? 13.124 -15.585 7.318 1.00 97.69 256 GLN A CA 1
ATOM 1897 C C . GLN A 1 256 ? 14.048 -14.389 7.578 1.00 97.69 256 GLN A C 1
ATOM 1899 O O . GLN A 1 256 ? 14.516 -14.220 8.700 1.00 97.69 256 GLN A O 1
ATOM 1904 N N . ALA A 1 257 ? 14.285 -13.543 6.575 1.00 97.31 257 ALA A N 1
ATOM 1905 C CA . ALA A 1 257 ? 15.073 -12.324 6.728 1.00 97.31 257 ALA A CA 1
ATOM 1906 C C . ALA A 1 257 ? 14.358 -11.227 7.537 1.00 97.31 257 ALA A C 1
ATOM 1908 O O . ALA A 1 257 ? 14.998 -10.257 7.936 1.00 97.31 257 ALA A O 1
ATOM 1909 N N . HIS A 1 258 ? 13.050 -11.357 7.785 1.00 97.38 258 HIS A N 1
ATOM 1910 C CA . HIS A 1 258 ? 12.317 -10.379 8.578 1.00 97.38 258 HIS A CA 1
ATOM 1911 C C . HIS A 1 258 ? 12.688 -10.490 10.057 1.00 97.38 258 HIS A C 1
ATOM 1913 O O . HIS A 1 258 ? 12.465 -11.513 10.707 1.00 97.38 258 HIS A O 1
ATOM 1919 N N . ASN A 1 259 ? 13.189 -9.393 10.604 1.00 95.25 259 ASN A N 1
ATOM 1920 C CA . ASN A 1 259 ? 13.498 -9.219 12.013 1.00 95.25 259 ASN A CA 1
ATOM 1921 C C . ASN A 1 259 ? 13.112 -7.804 12.474 1.00 95.25 259 ASN A C 1
ATOM 1923 O O . ASN A 1 259 ? 13.913 -7.076 13.060 1.00 95.25 259 ASN A O 1
ATOM 1927 N N . GLY A 1 260 ? 11.885 -7.400 12.143 1.00 87.25 260 GLY A N 1
ATOM 1928 C CA . GLY A 1 260 ? 11.338 -6.088 12.467 1.00 87.25 260 GLY A CA 1
ATOM 1929 C C . GLY A 1 260 ? 10.433 -6.107 13.705 1.00 87.25 260 GLY A C 1
ATOM 1930 O O . GLY A 1 260 ? 10.072 -7.170 14.212 1.00 87.25 260 GLY A O 1
ATOM 1931 N N . PRO A 1 261 ? 10.001 -4.927 14.180 1.00 79.62 261 PRO A N 1
ATOM 1932 C CA . PRO A 1 261 ? 9.118 -4.812 15.341 1.00 79.62 261 PRO A CA 1
ATOM 1933 C C . PRO A 1 261 ? 7.713 -5.386 15.092 1.00 79.62 261 PRO A C 1
ATOM 1935 O O . PRO A 1 261 ? 7.093 -5.905 16.016 1.00 79.62 261 PRO A O 1
ATOM 1938 N N . SER A 1 262 ? 7.212 -5.317 13.853 1.00 80.75 262 SER A N 1
ATOM 1939 C CA . SER A 1 262 ? 5.876 -5.819 13.489 1.00 80.75 262 SER A CA 1
ATOM 1940 C C . SER A 1 262 ? 5.832 -7.334 13.278 1.00 80.75 262 SER A C 1
ATOM 1942 O O . SER A 1 262 ? 4.778 -7.941 13.449 1.00 80.75 262 SER A O 1
ATOM 1944 N N . PHE A 1 263 ? 6.958 -7.936 12.881 1.00 91.25 263 PHE A N 1
ATOM 1945 C CA . PHE A 1 263 ? 7.111 -9.370 12.649 1.00 91.25 263 PHE A CA 1
ATOM 1946 C C . PHE A 1 263 ? 8.599 -9.750 12.683 1.00 91.25 263 PHE A C 1
ATOM 1948 O O . PHE A 1 263 ? 9.427 -9.117 12.022 1.00 91.25 263 PHE A O 1
ATOM 1955 N N . SER A 1 264 ? 8.915 -10.830 13.401 1.00 93.62 264 SER A N 1
ATOM 1956 C CA . SER A 1 264 ? 10.230 -11.474 13.384 1.00 93.62 264 SER A CA 1
ATOM 1957 C C . SER A 1 264 ? 10.074 -12.945 13.022 1.00 93.62 264 SER A C 1
ATOM 1959 O O . SER A 1 264 ? 9.225 -13.645 13.582 1.00 93.62 264 SER A O 1
ATOM 1961 N N . ALA A 1 265 ? 10.928 -13.438 12.130 1.00 94.06 265 ALA A N 1
ATOM 1962 C CA . ALA A 1 265 ? 10.952 -14.832 11.709 1.00 94.06 265 ALA A CA 1
ATOM 1963 C C . ALA A 1 265 ? 11.225 -15.819 12.858 1.00 94.06 265 ALA A C 1
ATOM 1965 O O . ALA A 1 265 ? 10.898 -16.996 12.744 1.00 94.06 265 ALA A O 1
ATOM 1966 N N . ALA A 1 266 ? 11.752 -15.357 13.997 1.00 93.25 266 ALA A N 1
ATOM 1967 C CA . ALA A 1 266 ? 11.870 -16.183 15.199 1.00 93.25 266 ALA A CA 1
ATOM 1968 C C . ALA A 1 266 ? 10.502 -16.631 15.762 1.00 93.25 266 ALA A C 1
ATOM 1970 O O . ALA A 1 266 ? 10.438 -17.584 16.535 1.00 93.25 266 ALA A O 1
ATOM 1971 N N . SER A 1 267 ? 9.409 -15.957 15.382 1.00 90.44 267 SER A N 1
ATOM 1972 C CA . SER A 1 267 ? 8.048 -16.240 15.858 1.00 90.44 267 SER A CA 1
ATOM 1973 C C . SER A 1 267 ? 7.285 -17.291 15.042 1.00 90.44 267 SER A C 1
ATOM 1975 O O . SER A 1 267 ? 6.197 -17.692 15.453 1.00 90.44 267 SER A O 1
ATOM 1977 N N . ILE A 1 268 ? 7.821 -17.749 13.903 1.00 95.00 268 ILE A N 1
ATOM 1978 C CA . ILE A 1 268 ? 7.122 -18.669 12.995 1.00 95.00 268 ILE A CA 1
ATOM 1979 C C . ILE A 1 268 ? 7.772 -20.057 12.983 1.00 95.00 268 ILE A C 1
ATOM 1981 O O . ILE A 1 268 ? 8.987 -20.205 12.864 1.00 95.00 268 ILE A O 1
ATOM 1985 N N . SER A 1 269 ? 6.949 -21.104 13.084 1.00 97.50 269 SER A N 1
ATOM 1986 C CA . SER A 1 269 ? 7.407 -22.489 12.946 1.00 97.50 269 SER A CA 1
ATOM 1987 C C . SER A 1 269 ? 7.719 -22.830 11.482 1.00 97.50 269 SER A C 1
ATOM 1989 O O . SER A 1 269 ? 7.160 -22.236 10.560 1.00 97.50 269 SER A O 1
ATOM 1991 N N . SER A 1 270 ? 8.548 -23.846 11.223 1.00 97.12 270 SER A N 1
ATOM 1992 C CA . SER A 1 270 ? 8.825 -24.298 9.846 1.00 97.12 270 SER A CA 1
ATOM 1993 C C . SER A 1 270 ? 7.566 -24.781 9.107 1.00 97.12 270 SER A C 1
ATOM 1995 O O . SER A 1 270 ? 7.427 -24.582 7.897 1.00 97.12 270 SER A O 1
ATOM 1997 N N . ALA A 1 271 ? 6.621 -25.388 9.834 1.00 97.88 271 ALA A N 1
ATOM 1998 C CA . ALA A 1 271 ? 5.346 -25.825 9.273 1.00 97.88 271 ALA A CA 1
ATOM 1999 C C . ALA A 1 271 ? 4.469 -24.632 8.864 1.00 97.88 271 ALA A C 1
ATOM 2001 O O . ALA A 1 271 ? 3.854 -24.653 7.798 1.00 97.88 271 ALA A O 1
ATOM 2002 N N . ASP A 1 272 ? 4.438 -23.575 9.676 1.00 98.44 272 ASP A N 1
ATOM 2003 C CA . ASP A 1 272 ? 3.668 -22.369 9.369 1.00 98.44 272 ASP A CA 1
ATOM 2004 C C . ASP A 1 272 ? 4.335 -21.518 8.291 1.00 98.44 272 ASP A C 1
ATOM 2006 O O . ASP A 1 272 ? 3.636 -20.978 7.436 1.00 98.44 272 ASP A O 1
ATOM 2010 N N . LEU A 1 273 ? 5.670 -21.489 8.238 1.00 98.50 273 LEU A N 1
ATOM 2011 C CA . LEU A 1 273 ? 6.415 -20.888 7.132 1.00 98.50 273 LEU A CA 1
ATOM 2012 C C . LEU A 1 273 ? 6.047 -21.536 5.795 1.00 98.50 273 LEU A C 1
ATOM 2014 O O . LEU A 1 273 ? 5.792 -20.833 4.822 1.00 98.50 273 LEU A O 1
ATOM 2018 N N . THR A 1 274 ? 5.947 -22.867 5.756 1.00 98.50 274 THR A N 1
ATOM 2019 C CA . THR A 1 274 ? 5.544 -23.597 4.543 1.00 98.50 274 THR A CA 1
ATOM 2020 C C . THR A 1 274 ? 4.146 -23.180 4.078 1.00 98.50 274 THR A C 1
ATOM 2022 O O . THR A 1 274 ? 3.931 -22.933 2.892 1.00 98.50 274 THR A O 1
ATOM 2025 N N . LYS A 1 275 ? 3.193 -23.052 5.010 1.00 98.75 275 LYS A N 1
ATOM 2026 C CA . LYS A 1 275 ? 1.826 -22.603 4.704 1.00 98.75 275 LYS A CA 1
ATOM 2027 C C . LYS A 1 275 ? 1.807 -21.153 4.227 1.00 98.75 275 LYS A C 1
ATOM 2029 O O . LYS A 1 275 ? 1.166 -20.853 3.223 1.00 98.75 275 LYS A O 1
ATOM 2034 N N . LEU A 1 276 ? 2.524 -20.264 4.916 1.00 98.69 276 LEU A N 1
ATOM 2035 C CA . LEU A 1 276 ? 2.630 -18.855 4.548 1.00 98.69 276 LEU A CA 1
ATOM 2036 C C . LEU A 1 276 ? 3.224 -18.700 3.145 1.00 98.69 276 LEU A C 1
ATOM 2038 O O . LEU A 1 276 ? 2.651 -17.998 2.319 1.00 98.69 276 LEU A O 1
ATOM 2042 N N . VAL A 1 277 ? 4.314 -19.405 2.834 1.00 98.56 277 VAL A N 1
ATOM 2043 C CA . VAL A 1 277 ? 4.920 -19.365 1.498 1.00 98.56 277 VAL A CA 1
ATOM 2044 C C . VAL A 1 277 ? 4.005 -19.969 0.434 1.00 98.56 277 VAL A C 1
ATOM 2046 O O . VAL A 1 277 ? 3.959 -19.441 -0.674 1.00 98.56 277 VAL A O 1
ATOM 2049 N N . ALA A 1 278 ? 3.231 -21.015 0.744 1.00 98.56 278 ALA A N 1
ATOM 2050 C CA . ALA A 1 278 ? 2.205 -21.504 -0.179 1.00 98.56 278 ALA A CA 1
ATOM 2051 C C . ALA A 1 278 ? 1.182 -20.407 -0.512 1.00 98.56 278 ALA A C 1
ATOM 2053 O O . ALA A 1 278 ? 0.841 -20.232 -1.677 1.00 98.56 278 ALA A O 1
ATOM 2054 N N . TYR A 1 279 ? 0.763 -19.608 0.478 1.00 98.62 279 TYR A N 1
ATOM 2055 C CA . TYR A 1 279 ? -0.094 -18.452 0.213 1.00 98.62 279 TYR A CA 1
ATOM 2056 C C . TYR A 1 279 ? 0.602 -17.403 -0.654 1.00 98.62 279 TYR A C 1
ATOM 2058 O O . TYR A 1 279 ? 0.031 -17.015 -1.667 1.00 98.62 279 TYR A O 1
ATOM 2066 N N . LEU A 1 280 ? 1.840 -17.003 -0.331 1.00 98.44 280 LEU A N 1
ATOM 2067 C CA . LEU A 1 280 ? 2.619 -16.053 -1.143 1.00 98.44 280 LEU A CA 1
ATOM 2068 C C . LEU A 1 280 ? 2.754 -16.513 -2.604 1.00 98.44 280 LEU A C 1
ATOM 2070 O O . LEU A 1 280 ? 2.684 -15.696 -3.521 1.00 98.44 280 LEU A O 1
ATOM 2074 N N . LYS A 1 281 ? 2.881 -17.828 -2.829 1.00 98.19 281 LYS A N 1
ATOM 2075 C CA . LYS A 1 281 ? 2.947 -18.432 -4.167 1.00 98.19 281 LYS A CA 1
ATOM 2076 C C . LYS A 1 281 ? 1.639 -18.334 -4.969 1.00 98.19 281 LYS A C 1
ATOM 2078 O O . LYS A 1 281 ? 1.645 -18.555 -6.178 1.00 98.19 281 LYS A O 1
ATOM 2083 N N . GLU A 1 282 ? 0.533 -18.003 -4.307 1.00 97.88 282 GLU A N 1
ATOM 2084 C CA . GLU A 1 282 ? -0.820 -17.946 -4.866 1.00 97.88 282 GLU A CA 1
ATOM 2085 C C . GLU A 1 282 ? -1.434 -16.523 -4.845 1.00 97.88 282 GLU A C 1
ATOM 2087 O O . GLU A 1 282 ? -2.616 -16.345 -5.172 1.00 97.88 282 GLU A O 1
ATOM 2092 N N . ILE A 1 283 ? -0.641 -15.491 -4.511 1.00 97.06 283 ILE A N 1
ATOM 2093 C CA . ILE A 1 283 ? -1.036 -14.071 -4.605 1.00 97.06 283 ILE A CA 1
ATOM 2094 C C . ILE A 1 283 ? -0.845 -13.573 -6.048 1.00 97.06 283 ILE A C 1
ATOM 2096 O O . ILE A 1 283 ? 0.141 -12.918 -6.382 1.00 97.06 283 ILE A O 1
ATOM 2100 N N . GLY A 1 284 ? -1.807 -13.896 -6.909 1.00 94.19 284 GLY A N 1
ATOM 2101 C CA . GLY A 1 284 ? -1.951 -13.334 -8.257 1.00 94.19 284 GLY A CA 1
ATOM 2102 C C . GLY A 1 284 ? -3.043 -12.267 -8.312 1.00 94.19 284 GLY A C 1
ATOM 2103 O O . GLY A 1 284 ? -3.610 -11.879 -7.286 1.00 94.19 284 GLY A O 1
ATOM 2104 N N . ARG A 1 285 ? -3.380 -11.796 -9.512 1.00 92.56 285 ARG A N 1
ATOM 2105 C CA . ARG A 1 285 ? -4.414 -10.775 -9.767 1.00 92.56 285 ARG A CA 1
ATOM 2106 C C . ARG A 1 285 ? -5.812 -11.133 -9.254 1.00 92.56 285 ARG A C 1
ATOM 2108 O O . ARG A 1 285 ? -6.606 -10.251 -8.953 1.00 92.56 285 ARG A O 1
ATOM 2115 N N . GLU A 1 286 ? -6.116 -12.419 -9.175 1.00 93.06 286 GLU A N 1
ATOM 2116 C CA . GLU A 1 286 ? -7.388 -12.986 -8.734 1.00 93.06 286 GLU A CA 1
ATOM 2117 C C . GLU A 1 286 ? -7.582 -12.929 -7.211 1.00 93.06 286 GLU A C 1
ATOM 2119 O O . GLU A 1 286 ? -8.696 -13.120 -6.723 1.00 93.06 286 GLU A O 1
ATOM 2124 N N . GLU A 1 287 ? -6.519 -12.662 -6.445 1.00 94.88 287 GLU A N 1
ATOM 2125 C CA . GLU A 1 287 ? -6.639 -12.421 -5.012 1.00 94.88 287 GLU A CA 1
ATOM 2126 C C . GLU A 1 287 ? -7.205 -11.021 -4.766 1.00 94.88 287 GLU A C 1
ATOM 2128 O O . GLU A 1 287 ? -6.679 -10.035 -5.285 1.00 94.88 287 GLU A O 1
ATOM 2133 N N . SER A 1 288 ? -8.261 -10.915 -3.958 1.00 91.56 288 SER A N 1
ATOM 2134 C CA . SER A 1 288 ? -8.974 -9.651 -3.754 1.00 91.56 288 SER A CA 1
ATOM 2135 C C . SER A 1 288 ? -8.117 -8.603 -3.038 1.00 91.56 288 SER A C 1
ATOM 2137 O O . SER A 1 288 ? -7.832 -7.546 -3.592 1.00 91.56 288 SER A O 1
ATOM 2139 N N . SER A 1 289 ? -7.693 -8.895 -1.810 1.00 92.19 289 SER A N 1
ATOM 2140 C CA . SER A 1 289 ? -7.001 -7.960 -0.922 1.00 92.19 289 SER A CA 1
ATOM 2141 C C . SER A 1 289 ? -6.190 -8.703 0.129 1.00 92.19 289 SER A C 1
ATOM 2143 O O . SER A 1 289 ? -6.532 -9.829 0.501 1.00 92.19 289 SER A O 1
ATOM 2145 N N . ALA A 1 290 ? -5.171 -8.036 0.664 1.00 94.12 290 ALA A N 1
ATOM 2146 C CA . ALA A 1 290 ? -4.358 -8.578 1.738 1.00 94.12 290 ALA A CA 1
ATOM 2147 C C . ALA A 1 290 ? -5.183 -8.869 3.007 1.00 94.12 290 ALA A C 1
ATOM 2149 O O . ALA A 1 290 ? -5.962 -8.009 3.436 1.00 94.12 290 ALA A O 1
ATOM 2150 N N . PRO A 1 291 ? -5.017 -10.050 3.633 1.00 94.12 291 PRO A N 1
ATOM 2151 C CA . PRO A 1 291 ? -5.540 -10.312 4.966 1.00 94.12 291 PRO A CA 1
ATOM 2152 C C . PRO A 1 291 ? -4.887 -9.372 5.977 1.00 94.12 291 PRO A C 1
ATOM 2154 O O . PRO A 1 291 ? -3.670 -9.197 5.985 1.00 94.12 291 PRO A O 1
ATOM 2157 N N . VAL A 1 292 ? -5.691 -8.802 6.864 1.00 90.19 292 VAL A N 1
ATOM 2158 C CA . VAL A 1 292 ? -5.205 -8.015 8.002 1.00 90.19 292 VAL A CA 1
ATOM 2159 C C . VAL A 1 292 ? -5.326 -8.846 9.273 1.00 90.19 292 VAL A C 1
ATOM 2161 O O . VAL A 1 292 ? -6.156 -9.756 9.340 1.00 90.19 292 VAL A O 1
ATOM 2164 N N . ASN A 1 293 ? -4.520 -8.535 10.290 1.00 89.12 293 ASN A N 1
ATOM 2165 C CA . ASN A 1 293 ? -4.711 -9.110 11.623 1.00 89.12 293 ASN A CA 1
ATOM 2166 C C . ASN A 1 293 ? -6.149 -8.847 12.058 1.00 89.12 293 ASN A C 1
ATOM 2168 O O . ASN A 1 293 ? -6.523 -7.689 11.959 1.00 89.12 293 ASN A O 1
ATOM 2172 N N . PRO A 1 294 ? -6.953 -9.827 12.504 1.00 88.00 294 PRO A N 1
ATOM 2173 C CA . PRO A 1 294 ? -8.368 -9.610 12.810 1.00 88.00 294 PRO A CA 1
ATOM 2174 C C . PRO A 1 294 ? -8.608 -8.658 13.993 1.00 88.00 294 PRO A C 1
ATOM 2176 O O . PRO A 1 294 ? -9.636 -7.994 14.017 1.00 88.00 294 PRO A O 1
ATOM 2179 N N . GLY A 1 295 ? -7.644 -8.492 14.899 1.00 91.12 295 GLY A N 1
ATOM 2180 C CA . GLY A 1 295 ? -7.819 -7.795 16.171 1.00 91.12 295 GLY A CA 1
ATOM 2181 C C . GLY A 1 295 ? -8.414 -8.716 17.239 1.00 91.12 295 GLY A C 1
ATOM 2182 O O . GLY A 1 295 ? -9.030 -9.737 16.931 1.00 91.12 295 GLY A O 1
ATOM 2183 N N . THR A 1 296 ? -8.199 -8.381 18.511 1.00 94.44 296 THR A N 1
ATOM 2184 C CA . THR A 1 296 ? -8.710 -9.155 19.662 1.00 94.44 296 THR A CA 1
ATOM 2185 C C . THR A 1 296 ? -9.447 -8.277 20.670 1.00 94.44 296 THR A C 1
ATOM 2187 O O . THR A 1 296 ? -9.597 -8.647 21.835 1.00 94.44 296 THR A O 1
ATOM 2190 N N . GLY A 1 297 ? -9.828 -7.072 20.253 1.00 95.94 297 GLY A N 1
ATOM 2191 C CA . GLY A 1 297 ? -10.597 -6.140 21.057 1.00 95.94 297 GLY A CA 1
ATOM 2192 C C . GLY A 1 297 ? -11.958 -6.704 21.458 1.00 95.94 297 GLY A C 1
ATOM 2193 O O . GLY A 1 297 ? -12.497 -7.615 20.832 1.00 95.94 297 GLY A O 1
ATOM 2194 N N . ILE A 1 298 ? -12.513 -6.147 22.526 1.00 97.50 298 ILE A N 1
ATOM 2195 C CA . ILE A 1 298 ? -13.836 -6.518 23.041 1.00 97.50 298 ILE A CA 1
ATOM 2196 C C . ILE A 1 298 ? -14.737 -5.297 23.255 1.00 97.50 298 ILE A C 1
ATOM 2198 O O . ILE A 1 298 ? -15.870 -5.453 23.705 1.00 97.50 298 ILE A O 1
ATOM 2202 N N . GLY A 1 299 ? -14.274 -4.093 22.907 1.00 97.94 299 GLY A N 1
ATOM 2203 C CA . GLY A 1 299 ? -14.985 -2.835 23.129 1.00 97.94 299 GLY A CA 1
ATOM 2204 C C . GLY A 1 299 ? -14.190 -1.817 23.945 1.00 97.94 299 GLY A C 1
ATOM 2205 O O . GLY A 1 299 ? -13.067 -2.073 24.371 1.00 97.94 299 GLY A O 1
ATOM 2206 N N . LEU A 1 300 ? -14.792 -0.654 24.173 1.00 98.62 300 LEU A N 1
ATOM 2207 C CA . LEU A 1 300 ? -14.328 0.380 25.098 1.00 98.62 300 LEU A CA 1
ATOM 2208 C C . LEU A 1 300 ? -15.060 0.257 26.437 1.00 98.62 300 LEU A C 1
ATOM 2210 O O . LEU A 1 300 ? -16.167 -0.278 26.499 1.00 98.62 300 LEU A O 1
ATOM 2214 N N . THR A 1 301 ? -14.470 0.786 27.505 1.00 98.62 301 THR A N 1
ATOM 2215 C CA . THR A 1 301 ? -15.125 0.879 28.815 1.00 98.62 301 THR A CA 1
ATOM 2216 C C . THR A 1 301 ? -16.080 2.070 28.815 1.00 98.62 301 THR A C 1
ATOM 2218 O O . THR A 1 301 ? -15.631 3.211 28.853 1.00 98.62 301 THR A O 1
ATOM 2221 N N . GLY A 1 302 ? -17.389 1.818 28.760 1.00 98.38 302 GLY A N 1
ATOM 2222 C CA . GLY A 1 302 ? -18.441 2.831 28.850 1.00 98.38 302 GLY A CA 1
ATOM 2223 C C . GLY A 1 302 ? -18.872 3.081 30.293 1.00 98.38 302 GLY A C 1
ATOM 2224 O O . GLY A 1 302 ? -19.393 2.180 30.952 1.00 98.38 302 GLY A O 1
ATOM 2225 N N . ALA A 1 303 ? -18.674 4.308 30.773 1.00 98.69 303 ALA A N 1
ATOM 2226 C CA . ALA A 1 303 ? -19.144 4.799 32.064 1.00 98.69 303 ALA A CA 1
ATOM 2227 C C . ALA A 1 303 ? -20.359 5.713 31.878 1.00 98.69 303 ALA A C 1
ATOM 2229 O O . ALA A 1 303 ? -20.233 6.774 31.273 1.00 98.69 303 ALA A O 1
ATOM 2230 N N . TYR A 1 304 ? -21.516 5.303 32.397 1.00 98.75 304 TYR A N 1
ATOM 2231 C CA . TYR A 1 304 ? -22.799 5.992 32.232 1.00 98.75 304 TYR A CA 1
ATOM 2232 C C . TYR A 1 304 ? -23.164 6.792 33.482 1.00 98.75 304 TYR A C 1
ATOM 2234 O O . TYR A 1 304 ? -22.995 6.306 34.598 1.00 98.75 304 TYR A O 1
ATOM 2242 N N . PHE A 1 305 ? -23.738 7.979 33.307 1.00 98.75 305 PHE A N 1
ATOM 2243 C CA . PHE A 1 305 ? -24.116 8.890 34.387 1.00 98.75 305 PHE A CA 1
ATOM 2244 C C . PHE A 1 305 ? -25.547 9.397 34.186 1.00 98.75 305 PHE A C 1
ATOM 2246 O O . PHE A 1 305 ? -25.917 9.751 33.071 1.00 98.75 305 PHE A O 1
ATOM 2253 N N . ASN A 1 306 ? -26.325 9.537 35.265 1.00 98.25 306 ASN A N 1
ATOM 2254 C CA . ASN A 1 306 ? -27.670 10.142 35.233 1.00 98.25 306 ASN A CA 1
ATOM 2255 C C . ASN A 1 306 ? -27.614 11.678 35.312 1.00 98.25 306 ASN A C 1
ATOM 2257 O O . ASN A 1 306 ? -28.271 12.306 36.139 1.00 98.25 306 ASN A O 1
ATOM 2261 N N . ASN A 1 307 ? -26.741 12.274 34.503 1.00 97.94 307 ASN A N 1
ATOM 2262 C CA . ASN A 1 307 ? -26.638 13.711 34.270 1.00 97.94 307 ASN A CA 1
ATOM 2263 C C . ASN A 1 307 ? -25.900 13.956 32.945 1.00 97.94 307 ASN A C 1
ATOM 2265 O O . ASN A 1 307 ? -25.183 13.081 32.470 1.00 97.94 307 ASN A O 1
ATOM 2269 N N . LYS A 1 308 ? -25.986 15.171 32.394 1.00 97.00 308 LYS A N 1
ATOM 2270 C CA . LYS A 1 308 ? -25.336 15.556 31.122 1.00 97.00 308 LYS A CA 1
ATOM 2271 C C . LYS A 1 308 ? -23.876 16.014 31.255 1.00 97.00 308 LYS A C 1
ATOM 2273 O O . LYS A 1 308 ? -23.264 16.440 30.284 1.00 97.00 308 LYS A O 1
ATOM 2278 N N . THR A 1 309 ? -23.336 16.019 32.471 1.00 96.69 309 THR A N 1
ATOM 2279 C CA . THR A 1 309 ? -22.048 16.662 32.803 1.00 96.69 309 THR A CA 1
ATOM 2280 C C . THR A 1 309 ? -20.917 15.666 33.043 1.00 96.69 309 THR A C 1
ATOM 2282 O O . THR A 1 309 ? -19.813 16.087 33.376 1.00 96.69 309 THR A O 1
ATOM 2285 N N . LEU A 1 310 ? -21.180 14.361 32.890 1.00 97.56 310 LEU A N 1
ATOM 2286 C CA . LEU A 1 310 ? -20.221 13.275 33.134 1.00 97.56 310 LEU A CA 1
ATOM 2287 C C . LEU A 1 310 ? -19.625 13.324 34.551 1.00 97.56 310 LEU A C 1
ATOM 2289 O O . LEU A 1 310 ? -18.427 13.093 34.747 1.00 97.56 310 LEU A O 1
ATOM 2293 N N . SER A 1 311 ? -20.449 13.712 35.527 1.00 97.44 311 SER A N 1
ATOM 2294 C CA . SER A 1 311 ? -20.025 13.967 36.903 1.00 97.44 311 SER A CA 1
ATOM 2295 C C . SER A 1 311 ? -20.578 12.932 37.882 1.00 97.44 311 SER A C 1
ATOM 2297 O O . SER A 1 311 ? -21.623 12.319 37.649 1.00 97.44 311 SER A O 1
ATOM 2299 N N . GLY A 1 312 ? -19.872 12.765 39.004 1.00 97.19 312 GLY A N 1
ATOM 2300 C CA . GLY A 1 312 ? -20.219 11.809 40.055 1.00 97.19 312 GLY A CA 1
ATOM 2301 C C . GLY A 1 312 ? -19.765 10.380 39.753 1.00 97.19 312 GLY A C 1
ATOM 2302 O O . GLY A 1 312 ? -18.900 10.144 38.910 1.00 97.19 312 GLY A O 1
ATOM 2303 N N . THR A 1 313 ? -20.330 9.419 40.482 1.00 97.50 313 THR A N 1
ATOM 2304 C CA . THR A 1 313 ? -20.071 7.989 40.277 1.00 97.50 313 THR A CA 1
ATOM 2305 C C . THR A 1 313 ? -20.914 7.468 39.107 1.00 97.50 313 THR A C 1
ATOM 2307 O O . THR A 1 313 ? -22.120 7.726 39.091 1.00 97.50 313 THR A O 1
ATOM 2310 N N . PRO A 1 314 ? -20.328 6.727 38.147 1.00 98.19 314 PRO A N 1
ATOM 2311 C CA . PRO A 1 314 ? -21.099 6.093 37.085 1.00 98.19 314 PRO A CA 1
ATOM 2312 C C . PRO A 1 314 ? -22.157 5.135 37.650 1.00 98.19 314 PRO A C 1
ATOM 2314 O O . PRO A 1 314 ? -21.866 4.345 38.546 1.00 98.19 314 PRO A O 1
ATOM 2317 N N . VAL A 1 315 ? -23.371 5.179 37.103 1.00 98.38 315 VAL A N 1
ATOM 2318 C CA . VAL A 1 315 ? -24.485 4.286 37.476 1.00 98.38 315 VAL A CA 1
ATOM 2319 C C . VAL A 1 315 ? -24.429 2.940 36.749 1.00 98.38 315 VAL A C 1
ATOM 2321 O O . VAL A 1 315 ? -25.040 1.973 37.193 1.00 98.38 315 VAL A O 1
ATOM 2324 N N . LEU A 1 316 ? -23.681 2.871 35.644 1.00 98.44 316 LEU A N 1
ATOM 2325 C CA . LEU A 1 316 ? -23.411 1.653 34.887 1.00 98.44 316 LEU A CA 1
ATOM 2326 C C . LEU A 1 316 ? -21.996 1.725 34.301 1.00 98.44 316 LEU A C 1
ATOM 2328 O O . LEU A 1 316 ? -21.583 2.755 33.767 1.00 98.44 316 LEU A O 1
ATOM 2332 N N . LEU A 1 317 ? -21.275 0.609 34.389 1.00 98.06 317 LEU A N 1
ATOM 2333 C CA . LEU A 1 317 ? -19.996 0.372 33.725 1.00 98.06 317 LEU A CA 1
ATOM 2334 C C . LEU A 1 317 ? -20.114 -0.904 32.897 1.00 98.06 317 LEU A C 1
ATOM 2336 O O . LEU A 1 317 ? -20.513 -1.940 33.429 1.00 98.06 317 LEU A O 1
ATOM 2340 N N . ARG A 1 318 ? -19.760 -0.848 31.612 1.00 97.62 318 ARG A N 1
ATOM 2341 C CA . ARG A 1 318 ? -19.653 -2.052 30.774 1.00 97.62 318 ARG A CA 1
ATOM 2342 C C . ARG A 1 318 ? -18.631 -1.889 29.661 1.00 97.62 318 ARG A C 1
ATOM 2344 O O . ARG A 1 318 ? -18.326 -0.773 29.253 1.00 97.62 318 ARG A O 1
ATOM 2351 N N . THR A 1 319 ? -18.134 -3.009 29.154 1.00 98.31 319 THR A N 1
ATOM 2352 C CA . THR A 1 319 ? -17.296 -3.038 27.953 1.00 98.31 319 THR A CA 1
ATOM 2353 C C . THR A 1 319 ? -18.163 -3.270 26.726 1.00 98.31 319 THR A C 1
ATOM 2355 O O . THR A 1 319 ? -19.002 -4.170 26.726 1.00 98.31 319 THR A O 1
ATOM 2358 N N . GLU A 1 320 ? -17.995 -2.444 25.696 1.00 97.81 320 GLU A N 1
ATOM 2359 C CA . GLU A 1 320 ? -18.920 -2.423 24.565 1.00 97.81 320 GLU A CA 1
ATOM 2360 C C . GLU A 1 320 ? -18.350 -1.794 23.293 1.00 97.81 320 GLU A C 1
ATOM 2362 O O . GLU A 1 320 ? -17.435 -0.975 23.341 1.00 97.81 320 GLU A O 1
ATOM 2367 N N . GLN A 1 321 ? -18.937 -2.129 22.143 1.00 97.69 321 GLN A N 1
ATOM 2368 C CA . GLN A 1 321 ? -18.690 -1.406 20.899 1.00 97.69 321 GLN A CA 1
ATOM 2369 C C . GLN A 1 321 ? -19.518 -0.115 20.867 1.00 97.69 321 GLN A C 1
ATOM 2371 O O . GLN A 1 321 ? -20.733 -0.153 21.057 1.00 97.69 321 GLN A O 1
ATOM 2376 N N . LEU A 1 322 ? -18.895 1.021 20.549 1.00 96.62 322 LEU A N 1
ATOM 2377 C CA . LEU A 1 322 ? -19.616 2.289 20.388 1.00 96.62 322 LEU A CA 1
ATOM 2378 C C . LEU A 1 322 ? -20.392 2.337 19.054 1.00 96.62 322 LEU A C 1
ATOM 2380 O O . LEU A 1 322 ? -19.908 2.851 18.041 1.00 96.62 322 LEU A O 1
ATOM 2384 N N . ASN A 1 323 ? -21.609 1.789 19.051 1.00 97.62 323 ASN A N 1
ATOM 2385 C CA . ASN A 1 323 ? -22.527 1.819 17.910 1.00 97.62 323 ASN A CA 1
ATOM 2386 C C . ASN A 1 323 ? -23.988 1.637 18.351 1.00 97.62 323 ASN A C 1
ATOM 2388 O O . ASN A 1 323 ? -24.582 0.578 18.155 1.00 97.62 323 ASN A O 1
ATOM 2392 N N . TYR A 1 324 ? -24.561 2.681 18.940 1.00 97.88 324 TYR A N 1
ATOM 2393 C CA . TYR A 1 324 ? -25.878 2.650 19.562 1.00 97.88 324 TYR A CA 1
ATOM 2394 C C . TYR A 1 324 ? -26.908 3.530 18.865 1.00 97.88 324 TYR A C 1
ATOM 2396 O O . TYR A 1 324 ? -26.605 4.597 18.328 1.00 97.88 324 TYR A O 1
ATOM 2404 N N . ASP A 1 325 ? -28.143 3.044 18.910 1.00 97.88 325 ASP A N 1
ATOM 2405 C CA . ASP A 1 325 ? -29.372 3.741 18.556 1.00 97.88 325 ASP A CA 1
ATOM 2406 C C . ASP A 1 325 ? -30.421 3.288 19.573 1.00 97.88 325 ASP A C 1
ATOM 2408 O O . ASP A 1 325 ? -31.004 2.209 19.450 1.00 97.88 325 ASP A O 1
ATOM 2412 N N . TRP A 1 326 ? -30.538 4.040 20.666 1.00 97.94 326 TRP A N 1
ATOM 2413 C CA . TRP A 1 326 ? -31.457 3.707 21.752 1.00 97.94 326 TRP A CA 1
ATOM 2414 C C . TRP A 1 326 ? -32.876 4.200 21.455 1.00 97.94 326 TRP A C 1
ATOM 2416 O O . TRP A 1 326 ? -33.828 3.766 22.109 1.00 97.94 326 TRP A O 1
ATOM 2426 N N . GLY A 1 327 ? -33.046 5.098 20.477 1.00 96.88 327 GLY A N 1
ATOM 2427 C CA . GLY A 1 327 ? -34.290 5.834 20.298 1.00 96.88 327 GLY A CA 1
ATOM 2428 C C . GLY A 1 327 ? -34.685 6.480 21.625 1.00 96.88 327 GLY A C 1
ATOM 2429 O O . GLY A 1 327 ? -33.888 7.185 22.224 1.00 96.88 327 GLY A O 1
ATOM 2430 N N . LYS A 1 328 ? -35.884 6.175 22.124 1.00 96.62 328 LYS A N 1
ATOM 2431 C CA . LYS A 1 328 ? -36.394 6.697 23.407 1.00 96.62 328 LYS A CA 1
ATOM 2432 C C . LYS A 1 328 ? -36.135 5.787 24.612 1.00 96.62 328 LYS A C 1
ATOM 2434 O O . LYS A 1 328 ? -36.715 6.000 25.676 1.00 96.62 328 LYS A O 1
ATOM 2439 N N . ALA A 1 329 ? -35.388 4.701 24.431 1.00 97.25 329 ALA A N 1
ATOM 2440 C CA . ALA A 1 329 ? -35.133 3.733 25.489 1.00 97.25 329 ALA A CA 1
ATOM 2441 C C . ALA A 1 329 ? -33.935 4.143 26.355 1.00 97.25 329 ALA A C 1
ATOM 2443 O O . ALA A 1 329 ? -33.045 4.867 25.922 1.00 97.25 329 ALA A O 1
ATOM 2444 N N . SER A 1 330 ? -33.890 3.616 27.580 1.00 96.56 330 SER A N 1
ATOM 2445 C CA . SER A 1 330 ? -32.706 3.728 28.431 1.00 96.56 330 SER A CA 1
ATOM 2446 C C . SER A 1 330 ? -31.552 2.854 27.904 1.00 96.56 330 SER A C 1
ATOM 2448 O O . SER A 1 330 ? -31.803 1.726 27.463 1.00 96.56 330 SER A O 1
ATOM 2450 N N . PRO A 1 331 ? -30.285 3.306 28.012 1.00 96.88 331 PRO A N 1
ATOM 2451 C CA . PRO A 1 331 ? -29.112 2.505 27.651 1.00 96.88 331 PRO A CA 1
ATOM 2452 C C . PRO A 1 331 ? -28.914 1.211 28.448 1.00 96.88 331 PRO A C 1
ATOM 2454 O O . PRO A 1 331 ? -28.154 0.330 28.021 1.00 96.88 331 PRO A O 1
ATOM 2457 N N . GLY A 1 332 ? -29.554 1.094 29.613 1.00 96.69 332 GLY A N 1
ATOM 2458 C CA . GLY A 1 332 ? -29.458 -0.072 30.480 1.00 96.69 332 GLY A CA 1
ATOM 2459 C C . GLY A 1 332 ? -30.024 0.170 31.877 1.00 96.69 332 GLY A C 1
ATOM 2460 O O . GLY A 1 332 ? -30.332 1.293 32.271 1.00 96.69 332 GLY A O 1
ATOM 2461 N N . THR A 1 333 ? -30.152 -0.905 32.652 1.00 96.88 333 THR A N 1
ATOM 2462 C CA . THR A 1 333 ? -30.659 -0.853 34.028 1.00 96.88 333 THR A CA 1
ATOM 2463 C C . THR A 1 333 ? -29.908 0.186 34.865 1.00 96.88 333 THR A C 1
ATOM 2465 O O . THR A 1 333 ? -28.683 0.172 34.925 1.00 96.88 333 THR A O 1
ATOM 2468 N N . GLY A 1 334 ? -30.653 1.078 35.523 1.00 96.19 334 GLY A N 1
ATOM 2469 C CA . GLY A 1 334 ? -30.100 2.137 36.374 1.00 96.19 334 GLY A CA 1
ATOM 2470 C C . GLY A 1 334 ? -29.761 3.445 35.650 1.00 96.19 334 GLY A C 1
ATOM 2471 O O . GLY A 1 334 ? -29.550 4.453 36.324 1.00 96.19 334 GLY A O 1
ATOM 2472 N N . VAL A 1 335 ? -29.766 3.466 34.311 1.00 98.12 335 VAL A N 1
ATOM 2473 C CA . VAL A 1 335 ? -29.560 4.681 33.508 1.00 98.12 335 VAL A CA 1
ATOM 2474 C C . VAL A 1 335 ? -30.911 5.313 33.156 1.00 98.12 335 VAL A C 1
ATOM 2476 O O . VAL A 1 335 ? -31.847 4.611 32.766 1.00 98.12 335 VAL A O 1
ATOM 2479 N N . SER A 1 336 ? -31.037 6.631 33.281 1.00 97.56 336 SER A N 1
ATOM 2480 C CA . SER A 1 336 ? -32.208 7.379 32.807 1.00 97.56 336 SER A CA 1
ATOM 2481 C C . SER A 1 336 ? -32.330 7.312 31.279 1.00 97.56 336 SER A C 1
ATOM 2483 O O . SER A 1 336 ? -31.324 7.234 30.581 1.00 97.56 336 SER A O 1
ATOM 2485 N N . ALA A 1 337 ? -33.558 7.348 30.749 1.00 97.19 337 ALA A N 1
ATOM 2486 C CA . ALA A 1 337 ? -33.781 7.408 29.297 1.00 97.19 337 ALA A CA 1
ATOM 2487 C C . ALA A 1 337 ? -33.390 8.770 28.697 1.00 97.19 337 ALA A C 1
ATOM 2489 O O . ALA A 1 337 ? -32.884 8.825 27.586 1.00 97.19 337 ALA A O 1
ATOM 2490 N N . ASP A 1 338 ? -33.570 9.841 29.472 1.00 97.62 338 ASP A N 1
ATOM 2491 C CA . ASP A 1 338 ? -33.195 11.212 29.128 1.00 97.62 338 ASP A CA 1
ATOM 2492 C C . ASP A 1 338 ? -32.152 11.742 30.123 1.00 97.62 338 ASP A C 1
ATOM 2494 O O . ASP A 1 338 ? -32.004 11.216 31.232 1.00 97.62 338 ASP A O 1
ATOM 2498 N N . GLN A 1 339 ? -31.474 12.835 29.760 1.00 97.75 339 GLN A N 1
ATOM 2499 C CA . GLN A 1 339 ? -30.535 13.559 30.627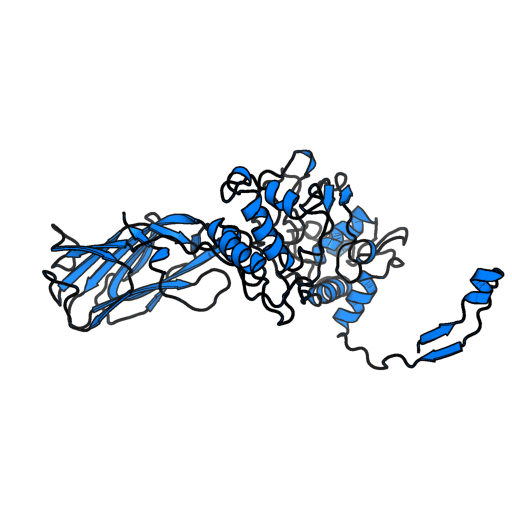 1.00 97.75 339 GLN A CA 1
ATOM 2500 C C . GLN A 1 339 ? -29.388 12.699 31.182 1.00 97.75 339 GLN A C 1
ATOM 2502 O O . GLN A 1 339 ? -28.927 12.921 32.307 1.00 97.75 339 GLN A O 1
ATOM 2507 N N . PHE A 1 340 ? -28.909 11.734 30.399 1.00 98.56 340 PHE A N 1
ATOM 2508 C CA . PHE A 1 340 ? -27.763 10.901 30.751 1.00 98.56 340 PHE A CA 1
ATOM 2509 C C . PHE A 1 340 ? -26.508 11.318 29.971 1.00 98.56 340 PHE A C 1
ATOM 2511 O O . PHE A 1 340 ? -26.563 12.080 29.009 1.00 98.56 340 PHE A O 1
ATOM 2518 N N . SER A 1 341 ? -25.349 10.827 30.393 1.00 98.75 341 SER A N 1
ATOM 2519 C CA . SER A 1 341 ? -24.102 10.951 29.635 1.00 98.75 341 SER A CA 1
ATOM 2520 C C . SER A 1 341 ? -23.284 9.678 29.721 1.00 98.75 341 SER A C 1
ATOM 2522 O O . SER A 1 341 ? -23.484 8.860 30.622 1.00 98.75 341 SER A O 1
ATOM 2524 N N . VAL A 1 342 ? -22.374 9.502 28.767 1.00 98.69 342 VAL A N 1
ATOM 2525 C CA . VAL A 1 342 ? -21.487 8.344 28.692 1.00 98.69 342 VAL A CA 1
ATOM 2526 C C . VAL A 1 342 ? -20.076 8.801 28.367 1.00 98.69 342 VAL A C 1
ATOM 2528 O O . VAL A 1 342 ? -19.873 9.626 27.477 1.00 98.69 342 VAL A O 1
ATOM 2531 N N . ARG A 1 343 ? -19.094 8.241 29.073 1.00 98.81 343 ARG A N 1
ATOM 2532 C CA . ARG A 1 343 ? -17.676 8.333 28.721 1.00 98.81 343 ARG A CA 1
ATOM 2533 C C . ARG A 1 343 ? -17.168 6.947 28.351 1.00 98.81 343 ARG A C 1
ATOM 2535 O O . ARG A 1 343 ? -17.059 6.092 29.225 1.00 98.81 343 ARG A O 1
ATOM 2542 N N . TRP A 1 344 ? -16.831 6.746 27.084 1.00 98.81 344 TRP A N 1
ATOM 2543 C CA . TRP A 1 344 ? -16.096 5.576 26.618 1.00 98.81 344 TRP A CA 1
ATOM 2544 C C . TRP A 1 344 ? -14.598 5.854 26.668 1.00 98.81 344 TRP A C 1
ATOM 2546 O O . TRP A 1 344 ? -14.122 6.780 26.009 1.00 98.81 344 TRP A O 1
ATOM 2556 N N . THR A 1 345 ? -13.852 5.052 27.425 1.00 98.62 345 THR A N 1
ATOM 2557 C CA . THR A 1 345 ? -12.386 5.111 27.484 1.00 98.62 345 THR A CA 1
ATOM 2558 C C . THR A 1 345 ? -11.761 3.787 27.070 1.00 98.62 345 THR A C 1
ATOM 2560 O O . THR A 1 345 ? -12.318 2.706 27.282 1.00 98.62 345 THR A O 1
ATOM 2563 N N . GLY A 1 346 ? -10.582 3.866 26.462 1.00 98.25 346 GLY A N 1
ATOM 2564 C CA . GLY A 1 346 ? -9.810 2.690 26.092 1.00 98.25 346 GLY A CA 1
ATOM 2565 C C . GLY A 1 346 ? -8.792 3.003 25.011 1.00 98.25 346 GLY A C 1
ATOM 2566 O O . GLY A 1 346 ? -8.220 4.096 24.964 1.00 98.25 346 GLY A O 1
ATOM 2567 N N . LYS A 1 347 ? -8.563 2.031 24.132 1.00 98.38 347 LYS A N 1
ATOM 2568 C CA . LYS A 1 347 ? -7.665 2.159 22.988 1.00 98.38 347 LYS A CA 1
ATOM 2569 C C . LYS A 1 347 ? -8.310 1.641 21.714 1.00 98.38 347 LYS A C 1
ATOM 2571 O O . LYS A 1 347 ? -9.138 0.734 21.754 1.00 98.38 347 LYS A O 1
ATOM 2576 N N . ILE A 1 348 ? -7.870 2.181 20.587 1.00 97.31 348 ILE A N 1
ATOM 2577 C CA . ILE A 1 348 ? -8.174 1.653 19.259 1.00 97.31 348 ILE A CA 1
ATOM 2578 C C . ILE A 1 348 ? -6.905 1.166 18.568 1.00 97.31 348 ILE A C 1
ATOM 2580 O O . ILE A 1 348 ? -5.828 1.716 18.783 1.00 97.31 348 ILE A O 1
ATOM 2584 N N . GLU A 1 349 ? -7.037 0.142 17.735 1.00 95.25 349 GLU A N 1
ATOM 2585 C CA . GLU A 1 349 ? -5.934 -0.446 16.971 1.00 95.25 349 GLU A CA 1
ATOM 2586 C C . GLU A 1 349 ? -6.239 -0.388 15.478 1.00 95.25 349 GLU A C 1
ATOM 2588 O O . GLU A 1 349 ? -7.258 -0.907 15.018 1.00 95.25 349 GLU A O 1
ATOM 2593 N N . ALA A 1 350 ? -5.354 0.240 14.709 1.00 92.75 350 ALA A N 1
ATOM 2594 C CA . ALA A 1 350 ? -5.487 0.289 13.262 1.00 92.75 350 ALA A CA 1
ATOM 2595 C C . ALA A 1 350 ? -5.093 -1.067 12.636 1.00 92.75 350 ALA A C 1
ATOM 2597 O O . ALA A 1 350 ? -4.030 -1.596 12.964 1.00 92.75 350 ALA A O 1
ATOM 2598 N N . PRO A 1 351 ? -5.893 -1.640 11.715 1.00 89.69 351 PRO A N 1
ATOM 2599 C CA . PRO A 1 351 ? -5.508 -2.854 10.988 1.00 89.69 351 PRO A CA 1
ATOM 2600 C C . PRO A 1 351 ? -4.406 -2.627 9.947 1.00 89.69 351 PRO A C 1
ATOM 2602 O O . PRO A 1 351 ? -3.676 -3.557 9.618 1.00 89.69 351 PRO A O 1
ATOM 2605 N N . VAL A 1 352 ? -4.324 -1.415 9.394 1.00 86.69 352 VAL A N 1
ATOM 2606 C CA . VAL A 1 352 ? -3.381 -1.025 8.333 1.00 86.69 352 VAL A CA 1
ATOM 2607 C C . VAL A 1 352 ? -2.798 0.353 8.635 1.00 86.69 352 VAL A C 1
ATOM 2609 O O . VAL A 1 352 ? -3.492 1.196 9.204 1.00 86.69 352 VAL A O 1
ATOM 2612 N N . THR A 1 353 ? -1.540 0.591 8.271 1.00 85.25 353 THR A N 1
ATOM 2613 C CA . THR A 1 353 ? -0.888 1.892 8.468 1.00 85.25 353 THR A CA 1
ATOM 2614 C C . THR A 1 353 ? -1.411 2.897 7.447 1.00 85.25 353 THR A C 1
ATOM 2616 O O . THR A 1 353 ? -1.580 2.560 6.276 1.00 85.25 353 THR A O 1
ATOM 2619 N N . GLY A 1 354 ? -1.653 4.138 7.867 1.00 85.12 354 GLY A N 1
ATOM 2620 C CA . GLY A 1 354 ? -1.976 5.235 6.958 1.00 85.12 354 GLY A CA 1
ATOM 2621 C C . GLY A 1 354 ? -2.924 6.264 7.559 1.00 85.12 354 GLY A C 1
ATOM 2622 O O . GLY A 1 354 ? -3.111 6.329 8.772 1.00 85.12 354 GLY A O 1
ATOM 2623 N N . SER A 1 355 ? -3.526 7.066 6.683 1.00 90.12 355 SER A N 1
ATOM 2624 C CA . SER A 1 355 ? -4.456 8.133 7.048 1.00 90.12 355 SER A CA 1
ATOM 2625 C C . SER A 1 355 ? -5.880 7.610 7.280 1.00 90.12 355 SER A C 1
ATOM 2627 O O . SER A 1 355 ? -6.502 7.030 6.385 1.00 90.12 355 SER A O 1
ATOM 2629 N N . TYR A 1 356 ? -6.395 7.827 8.488 1.00 95.81 356 TYR A N 1
ATOM 2630 C CA . TYR A 1 356 ? -7.753 7.512 8.923 1.00 95.81 356 TYR A CA 1
ATOM 2631 C C . TYR A 1 356 ? -8.547 8.787 9.145 1.00 95.81 356 TYR A C 1
ATOM 2633 O O . TYR A 1 356 ? -8.003 9.806 9.555 1.00 95.81 356 TYR A O 1
ATOM 2641 N N . ARG A 1 357 ? -9.866 8.712 8.978 1.00 97.69 357 ARG A N 1
ATOM 2642 C CA . ARG A 1 357 ? -10.765 9.809 9.351 1.00 97.69 357 ARG A CA 1
ATOM 2643 C C . ARG A 1 357 ? -11.879 9.284 10.235 1.00 97.69 357 ARG A C 1
ATOM 2645 O O . ARG A 1 357 ? -12.568 8.348 9.836 1.00 97.69 357 ARG A O 1
ATOM 2652 N N . PHE A 1 358 ? -12.063 9.879 11.409 1.00 98.25 358 PHE A N 1
ATOM 2653 C CA . PHE A 1 358 ? -13.135 9.502 12.332 1.00 98.25 358 PHE A CA 1
ATOM 2654 C C . PHE A 1 358 ? -14.400 10.300 12.052 1.00 98.25 358 PHE A C 1
ATOM 2656 O O . PHE A 1 358 ? -14.353 11.454 11.620 1.00 98.25 358 PHE A O 1
ATOM 2663 N N . GLN A 1 359 ? -15.535 9.665 12.299 1.00 98.50 359 GLN A N 1
ATOM 2664 C CA . GLN A 1 359 ? -16.848 10.258 12.156 1.00 98.50 359 GLN A CA 1
ATOM 2665 C C . GLN A 1 359 ? -17.748 9.789 13.290 1.00 98.50 359 GLN A C 1
ATOM 2667 O O . GLN A 1 359 ? -17.689 8.629 13.702 1.00 98.50 359 GLN A O 1
ATOM 2672 N N . THR A 1 360 ? -18.608 10.679 13.763 1.00 98.50 360 THR A N 1
ATOM 2673 C CA . THR A 1 360 ? -19.673 10.344 14.698 1.00 98.50 360 THR A CA 1
ATOM 2674 C C . THR A 1 360 ? -21.038 10.663 14.117 1.00 98.50 360 THR A C 1
ATOM 2676 O O . THR A 1 360 ? -21.176 11.541 13.266 1.00 98.50 360 THR A O 1
ATOM 2679 N N . VAL A 1 361 ? -22.047 9.931 14.578 1.00 98.12 361 VAL A N 1
ATOM 2680 C CA . VAL A 1 361 ? -23.461 10.301 14.446 1.00 98.12 361 VAL A CA 1
ATOM 2681 C C . VAL A 1 361 ? -24.019 10.286 15.857 1.00 98.12 361 VAL A C 1
ATOM 2683 O O . VAL A 1 361 ? -23.997 9.223 16.485 1.00 98.12 361 VAL A O 1
ATOM 2686 N N . SER A 1 362 ? -24.441 11.441 16.365 1.00 97.50 362 SER A N 1
ATOM 2687 C CA . SER A 1 362 ? -24.910 11.557 17.745 1.00 97.50 362 SER A CA 1
ATOM 2688 C C . SER A 1 362 ? -26.078 12.512 17.889 1.00 97.50 362 SER A C 1
ATOM 2690 O O . SER A 1 362 ? -26.044 13.577 17.287 1.00 97.50 362 SER A O 1
ATOM 2692 N N . ASP A 1 363 ? -27.053 12.117 18.694 1.00 96.00 363 ASP A N 1
ATOM 2693 C CA . ASP A 1 363 ? -28.148 12.934 19.225 1.00 96.00 363 ASP A CA 1
ATOM 2694 C C . ASP A 1 363 ? -28.111 12.686 20.726 1.00 96.00 363 ASP A C 1
ATOM 2696 O O . ASP A 1 363 ? -28.277 11.523 21.087 1.00 96.00 363 ASP A O 1
ATOM 2700 N N . ASP A 1 364 ? -27.718 13.605 21.611 1.00 94.62 364 ASP A N 1
ATOM 2701 C CA . ASP A 1 364 ? -27.229 14.980 21.408 1.00 94.62 364 ASP A CA 1
ATOM 2702 C C . ASP A 1 364 ? -25.683 15.090 21.237 1.00 94.62 364 ASP A C 1
ATOM 2704 O O . ASP A 1 364 ? -25.099 14.671 20.229 1.00 94.62 364 ASP A O 1
ATOM 2708 N N . GLY A 1 365 ? -24.996 15.737 22.187 1.00 97.25 365 GLY A N 1
ATOM 2709 C CA . GLY A 1 365 ? -23.630 16.224 22.038 1.00 97.25 365 GLY A CA 1
ATOM 2710 C C . GLY A 1 365 ? -22.592 15.118 22.167 1.00 97.25 365 GLY A C 1
ATOM 2711 O O . GLY A 1 365 ? -22.737 14.206 22.977 1.00 97.25 365 GLY A O 1
ATOM 2712 N N . ILE A 1 366 ? -21.515 15.217 21.389 1.00 98.50 366 ILE A N 1
ATOM 2713 C CA . ILE A 1 366 ? -20.410 14.259 21.386 1.00 98.50 366 ILE A CA 1
ATOM 2714 C C . ILE A 1 366 ? -19.069 14.963 21.199 1.00 98.50 366 ILE A C 1
ATOM 2716 O O . ILE A 1 366 ? -18.939 15.911 20.421 1.00 98.50 366 ILE A O 1
ATOM 2720 N N . ARG A 1 367 ? -18.038 14.446 21.861 1.00 98.44 367 ARG A N 1
ATOM 2721 C CA . ARG A 1 367 ? -16.642 14.791 21.590 1.00 98.44 367 ARG A CA 1
ATOM 2722 C C . ARG A 1 367 ? -15.781 13.541 21.537 1.00 98.44 367 ARG A C 1
ATOM 2724 O O . ARG A 1 367 ? -16.045 12.567 22.242 1.00 98.44 367 ARG A O 1
ATOM 2731 N N . VAL A 1 368 ? -14.759 13.568 20.693 1.00 98.75 368 VAL A N 1
ATOM 2732 C CA . VAL A 1 368 ? -13.809 12.466 20.511 1.00 98.75 368 VAL A CA 1
ATOM 2733 C C . VAL A 1 368 ? -12.401 13.008 20.658 1.00 98.75 368 VAL A C 1
ATOM 2735 O O . VAL A 1 368 ? -12.043 13.972 19.980 1.00 98.75 368 VAL A O 1
ATOM 2738 N N . SER A 1 369 ? -11.597 12.336 21.475 1.00 98.62 369 SER A N 1
ATOM 2739 C CA . SER A 1 369 ? -10.172 12.599 21.628 1.00 98.62 369 SER A CA 1
ATOM 2740 C C . SER A 1 369 ? -9.354 11.359 21.291 1.00 98.62 369 SER A C 1
ATOM 2742 O O . SER A 1 369 ? -9.691 10.262 21.737 1.00 98.62 369 SER A O 1
ATOM 2744 N N . ILE A 1 370 ? -8.265 11.540 20.546 1.00 98.06 370 ILE A N 1
ATOM 2745 C CA . ILE A 1 370 ? -7.260 10.509 20.254 1.00 98.06 370 ILE A CA 1
ATOM 2746 C C . ILE A 1 370 ? -5.925 10.987 20.814 1.00 98.06 370 ILE A C 1
ATOM 2748 O O . ILE A 1 370 ? -5.518 12.111 20.530 1.00 98.06 370 ILE A O 1
ATOM 2752 N N . ASP A 1 371 ? -5.275 10.173 21.650 1.00 96.44 371 ASP A N 1
ATOM 2753 C CA . ASP A 1 371 ? -4.023 10.541 22.338 1.00 96.44 371 ASP A CA 1
ATOM 2754 C C . ASP A 1 371 ? -4.082 11.911 23.032 1.00 96.44 371 ASP A C 1
ATOM 2756 O O . ASP A 1 371 ? -3.138 12.696 23.039 1.00 96.44 371 ASP A O 1
ATOM 2760 N N . GLY A 1 372 ? -5.241 12.193 23.636 1.00 96.06 372 GLY A N 1
ATOM 2761 C CA . GLY A 1 372 ? -5.522 13.429 24.368 1.00 96.06 372 GLY A CA 1
ATOM 2762 C C . GLY A 1 372 ? -5.895 14.631 23.494 1.00 96.06 372 GLY A C 1
ATOM 2763 O O . GLY A 1 372 ? -6.435 15.600 24.023 1.00 96.06 372 GLY A O 1
ATOM 2764 N N . ALA A 1 373 ? -5.685 14.578 22.176 1.00 97.69 373 ALA A N 1
ATOM 2765 C CA . ALA A 1 373 ? -6.087 15.640 21.259 1.00 97.69 373 ALA A CA 1
ATOM 2766 C C . ALA A 1 373 ? -7.564 15.495 20.869 1.00 97.69 373 ALA A C 1
ATOM 2768 O O . ALA A 1 373 ? -7.972 14.442 20.382 1.00 97.69 3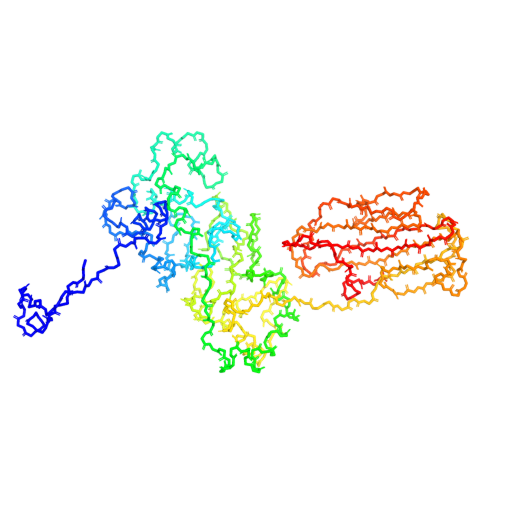73 ALA A O 1
ATOM 2769 N N . VAL A 1 374 ? -8.362 16.552 21.050 1.00 98.25 374 VAL A N 1
ATOM 2770 C CA . VAL A 1 374 ? -9.770 16.587 20.623 1.00 98.25 374 VAL A CA 1
ATOM 2771 C C . VAL A 1 374 ? -9.834 16.703 19.099 1.00 98.25 374 VAL A C 1
ATOM 2773 O O . VAL A 1 374 ? -9.334 17.665 18.521 1.00 98.25 374 VAL A O 1
ATOM 2776 N N . ILE A 1 375 ? -10.453 15.721 18.445 1.00 98.25 375 ILE A N 1
ATOM 2777 C CA . ILE A 1 375 ? -10.543 15.618 16.978 1.00 98.25 375 ILE A CA 1
ATOM 2778 C C . ILE A 1 375 ? -11.959 15.869 16.451 1.00 98.25 375 ILE A C 1
ATOM 2780 O O . ILE A 1 375 ? -12.141 16.168 15.272 1.00 98.25 375 ILE A O 1
ATOM 2784 N N . ILE A 1 376 ? -12.964 15.734 17.316 1.00 98.62 376 ILE A N 1
ATOM 2785 C CA . ILE A 1 376 ? -14.366 16.070 17.065 1.00 98.62 376 ILE A CA 1
ATOM 2786 C C . ILE A 1 376 ? -14.879 16.736 18.337 1.00 98.62 376 ILE A C 1
ATOM 2788 O O . ILE A 1 376 ? -14.743 16.161 19.414 1.00 98.62 376 ILE A O 1
ATOM 2792 N N . GLU A 1 377 ? -15.478 17.916 18.206 1.00 97.94 377 GLU A N 1
ATOM 2793 C CA . GLU A 1 377 ? -16.031 18.689 19.319 1.00 97.94 377 GLU A CA 1
ATOM 2794 C C . GLU A 1 377 ? -17.398 19.242 18.916 1.00 97.94 377 GLU A C 1
ATOM 2796 O O . GLU A 1 377 ? -17.494 20.197 18.144 1.00 97.94 377 GLU A O 1
ATOM 2801 N N . ASN A 1 378 ? -18.460 18.606 19.402 1.00 97.12 378 ASN A N 1
ATOM 2802 C CA . ASN A 1 378 ? -19.823 19.090 19.257 1.00 97.12 378 ASN A CA 1
ATOM 2803 C C . ASN A 1 378 ? -20.589 18.881 20.569 1.00 97.12 378 ASN A C 1
ATOM 2805 O O . ASN A 1 378 ? -21.396 17.964 20.703 1.00 97.12 378 ASN A O 1
ATOM 2809 N N . TRP A 1 379 ? -20.335 19.749 21.548 1.00 96.81 379 TRP A N 1
ATOM 2810 C CA . TRP A 1 379 ? -20.991 19.720 22.858 1.00 96.81 379 TRP A CA 1
ATOM 2811 C C . TRP A 1 379 ? -22.268 20.574 22.921 1.00 96.81 379 TRP A C 1
ATOM 2813 O O . TRP A 1 379 ? -22.418 21.434 23.788 1.00 96.81 379 TRP A O 1
ATOM 2823 N N . SER A 1 380 ? -23.181 20.385 21.966 1.00 95.00 380 SER A N 1
ATOM 2824 C CA . SER A 1 380 ? -24.446 21.133 21.874 1.00 95.00 380 SER A CA 1
ATOM 2825 C C . SER A 1 380 ? -25.655 20.203 21.791 1.00 95.00 380 SER A C 1
ATOM 2827 O O . SER A 1 380 ? -25.528 19.054 21.378 1.00 95.00 380 SER A O 1
ATOM 2829 N N . VAL A 1 381 ? -26.824 20.717 22.183 1.00 94.06 381 VAL A N 1
ATOM 2830 C CA . VAL A 1 381 ? -28.116 20.040 21.983 1.00 94.06 381 VAL A CA 1
ATOM 2831 C C . VAL A 1 381 ? -28.467 20.126 20.499 1.00 94.06 381 VAL A C 1
ATOM 2833 O O . VAL A 1 381 ? -28.559 21.231 19.962 1.00 94.06 381 VAL A O 1
ATOM 2836 N N . ASN A 1 382 ? -28.626 18.987 19.837 1.00 88.50 382 ASN A N 1
ATOM 2837 C CA . ASN A 1 382 ? -28.800 18.856 18.393 1.00 88.50 382 ASN A CA 1
ATOM 2838 C C . ASN A 1 382 ? -29.793 17.723 18.089 1.00 88.50 382 ASN A C 1
ATOM 2840 O O . ASN A 1 382 ? -30.324 17.107 18.989 1.00 88.50 382 ASN A O 1
ATOM 2844 N N . GLY A 1 383 ? -30.087 17.462 16.812 1.00 90.75 383 GLY A N 1
ATOM 2845 C CA . GLY A 1 383 ? -30.601 16.138 16.430 1.00 90.75 383 GLY A CA 1
ATOM 2846 C C . GLY A 1 383 ? -29.440 15.152 16.308 1.00 90.75 383 GLY A C 1
ATOM 2847 O O . GLY A 1 383 ? -28.476 15.249 17.050 1.00 90.75 383 GLY A O 1
ATOM 2848 N N . ALA A 1 384 ? -29.452 14.308 15.271 1.00 93.75 384 ALA A N 1
ATOM 2849 C CA . ALA A 1 384 ? -28.375 13.354 14.978 1.00 93.75 384 ALA A CA 1
ATOM 2850 C C . ALA A 1 384 ? -27.404 13.795 13.847 1.00 93.75 384 ALA A C 1
ATOM 2852 O O . ALA A 1 384 ? -27.320 13.087 12.832 1.00 93.75 384 ALA A O 1
ATOM 2853 N N . PRO A 1 385 ? -26.700 14.954 13.903 1.00 96.31 385 PRO A N 1
ATOM 2854 C CA . PRO A 1 385 ? -25.792 15.335 12.832 1.00 96.31 385 PRO A CA 1
ATOM 2855 C C . PRO A 1 385 ? -24.623 14.357 12.722 1.00 96.31 385 PRO A C 1
ATOM 2857 O O . PRO A 1 385 ? -24.210 13.687 13.670 1.00 96.31 385 PRO A O 1
ATOM 2860 N N . THR A 1 386 ? -24.055 14.314 11.524 1.00 97.88 386 THR A N 1
ATOM 2861 C CA . THR A 1 386 ? -22.804 13.610 11.275 1.00 97.88 386 THR A CA 1
ATOM 2862 C C . THR A 1 386 ? -21.636 14.574 11.473 1.00 97.88 386 THR A C 1
ATOM 2864 O O . THR A 1 386 ? -21.527 15.551 10.733 1.00 97.88 386 THR A O 1
ATOM 2867 N N . ASN A 1 387 ? -20.751 14.300 12.433 1.00 98.00 387 ASN A N 1
ATOM 2868 C CA . ASN A 1 387 ? -19.547 15.100 12.673 1.00 98.00 387 ASN A CA 1
ATOM 2869 C C . ASN A 1 387 ? -18.323 14.343 12.157 1.00 98.00 387 ASN A C 1
ATOM 2871 O O . ASN A 1 387 ? -18.145 13.172 12.482 1.00 98.00 387 ASN A O 1
ATOM 2875 N N . THR A 1 388 ? -17.463 14.996 11.378 1.00 98.19 388 THR A N 1
ATOM 2876 C CA . THR A 1 388 ? -16.288 14.353 10.775 1.00 98.19 388 THR A CA 1
ATOM 2877 C C . THR A 1 388 ? -15.016 15.066 11.223 1.00 98.19 388 THR A C 1
ATOM 2879 O O . THR A 1 388 ? -14.868 16.260 10.972 1.00 98.19 388 THR A O 1
ATOM 2882 N N . GLY A 1 389 ? -14.090 14.332 11.841 1.00 97.69 389 GLY A N 1
ATOM 2883 C CA . GLY A 1 389 ? -12.803 14.864 12.299 1.00 97.69 389 GLY A CA 1
ATOM 2884 C C . GLY A 1 389 ? -11.800 15.112 11.161 1.00 97.69 389 GLY A C 1
ATOM 2885 O O . GLY A 1 389 ? -12.136 14.909 9.987 1.00 97.69 38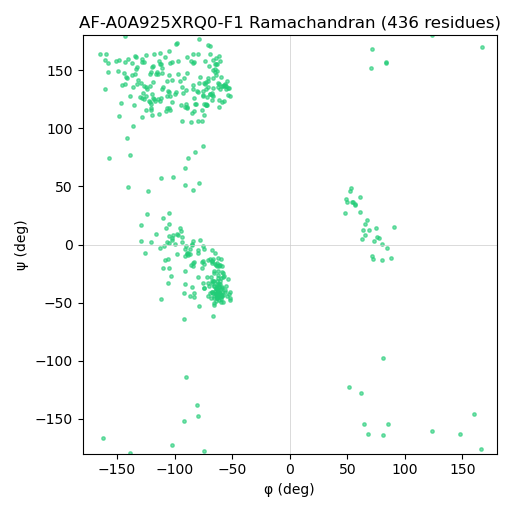9 GLY A O 1
ATOM 2886 N N . PRO A 1 390 ? -10.568 15.547 11.476 1.00 97.50 390 PRO A N 1
ATOM 2887 C CA . PRO A 1 390 ? -9.468 15.631 10.518 1.00 97.50 390 PRO A CA 1
ATOM 2888 C C . PRO A 1 390 ? -8.949 14.239 10.126 1.00 97.50 390 PRO A C 1
ATOM 2890 O O . PRO A 1 390 ? -9.329 13.222 10.712 1.00 97.50 390 PRO A O 1
ATOM 2893 N N . ASP A 1 391 ? -8.071 14.205 9.127 1.00 95.25 391 ASP A N 1
ATOM 2894 C CA . ASP A 1 391 ? -7.269 13.022 8.827 1.00 95.25 391 ASP A CA 1
ATOM 2895 C C . ASP A 1 391 ? -6.207 12.812 9.928 1.00 95.25 391 ASP A C 1
ATOM 2897 O O . ASP A 1 391 ? -5.556 13.758 10.373 1.00 95.25 391 ASP A O 1
ATOM 2901 N N . ILE A 1 392 ? -6.040 11.568 10.378 1.00 94.75 392 ILE A N 1
ATOM 2902 C CA . ILE A 1 392 ? -5.134 11.149 11.454 1.00 94.75 392 ILE A CA 1
ATOM 2903 C C . ILE A 1 392 ? -4.308 9.971 10.956 1.00 94.75 392 ILE A C 1
ATOM 2905 O O . ILE A 1 392 ? -4.859 8.965 10.512 1.00 94.75 392 ILE A O 1
ATOM 2909 N N . ASN A 1 393 ? -2.987 10.069 11.058 1.00 91.31 393 ASN A N 1
ATOM 2910 C CA . ASN A 1 393 ? -2.107 8.965 10.698 1.00 91.31 393 ASN A CA 1
ATOM 2911 C C . ASN A 1 393 ? -2.025 7.965 11.851 1.00 91.31 393 ASN A C 1
ATOM 2913 O O . ASN A 1 393 ? -1.608 8.320 12.951 1.00 91.31 393 ASN A O 1
ATOM 2917 N N . LEU A 1 394 ? -2.408 6.718 11.585 1.00 92.31 394 LEU A N 1
ATOM 2918 C CA . LEU A 1 394 ? -2.294 5.607 12.524 1.00 92.31 394 LEU A CA 1
ATOM 2919 C C . LEU A 1 394 ? -1.329 4.559 11.976 1.00 92.31 394 LEU A C 1
ATOM 2921 O O . LEU A 1 394 ? -1.264 4.325 10.767 1.00 92.31 394 LEU A O 1
ATOM 2925 N N . VAL A 1 395 ? -0.606 3.906 12.881 1.00 86.94 395 VAL A N 1
ATOM 2926 C CA . VAL A 1 395 ? 0.300 2.799 12.562 1.00 86.94 395 VAL A CA 1
ATOM 2927 C C . VAL A 1 395 ? -0.411 1.483 12.860 1.00 86.94 395 VAL A C 1
ATOM 2929 O O . VAL A 1 395 ? -1.009 1.318 13.924 1.00 86.94 395 VAL A O 1
ATOM 2932 N N . ALA A 1 396 ? -0.370 0.544 11.916 1.00 84.88 396 ALA A N 1
ATOM 2933 C CA . ALA A 1 396 ? -0.992 -0.763 12.083 1.00 84.88 396 ALA A CA 1
ATOM 2934 C C . ALA A 1 396 ? -0.479 -1.493 13.330 1.00 84.88 396 ALA A C 1
ATOM 2936 O O . ALA A 1 396 ? 0.720 -1.518 13.596 1.00 84.88 396 ALA A O 1
ATOM 2937 N N . GLY A 1 397 ? -1.388 -2.109 14.084 1.00 84.25 397 GLY A N 1
ATOM 2938 C CA . GLY A 1 397 ? -1.068 -2.828 15.321 1.00 84.25 397 GLY A CA 1
ATOM 2939 C C . GLY A 1 397 ? -0.697 -1.931 16.510 1.00 84.25 397 GLY A C 1
ATOM 2940 O O . GLY A 1 397 ? -0.699 -2.404 17.645 1.00 84.25 397 GLY A O 1
ATOM 2941 N N . GLN A 1 398 ? -0.435 -0.634 16.299 1.00 89.50 398 GLN A N 1
ATOM 2942 C CA . GLN A 1 398 ? -0.264 0.308 17.397 1.00 89.50 398 GLN A CA 1
ATOM 2943 C C . GLN A 1 398 ? -1.629 0.643 17.997 1.00 89.50 398 GLN A C 1
ATOM 2945 O O . GLN A 1 398 ? -2.565 1.048 17.304 1.00 89.50 398 GLN A O 1
ATOM 2950 N N . ARG A 1 399 ? -1.723 0.499 19.320 1.00 94.25 399 ARG A N 1
ATOM 2951 C CA . ARG A 1 399 ? -2.896 0.911 20.086 1.00 94.25 399 ARG A CA 1
ATOM 2952 C C . ARG A 1 399 ? -2.743 2.358 20.524 1.00 94.25 399 ARG A C 1
ATOM 2954 O O . ARG A 1 399 ? -1.838 2.659 21.301 1.00 94.25 399 ARG A O 1
ATOM 2961 N N . VAL A 1 400 ? -3.649 3.214 20.073 1.00 96.88 400 VAL A N 1
ATOM 2962 C CA . VAL A 1 400 ? -3.721 4.627 20.469 1.00 96.88 400 VAL A CA 1
ATOM 2963 C C . VAL A 1 400 ? -4.882 4.834 21.427 1.00 96.88 400 VAL A C 1
ATOM 2965 O O . VAL A 1 400 ? -5.897 4.141 21.337 1.00 96.88 400 VAL A O 1
ATOM 2968 N N . SER A 1 401 ? -4.726 5.741 22.384 1.00 98.19 401 SER A N 1
ATOM 2969 C CA . SER A 1 401 ? -5.780 6.012 23.359 1.00 98.19 401 SER A CA 1
ATOM 2970 C C . SER A 1 401 ? -6.946 6.744 22.705 1.00 98.19 401 SER A C 1
ATOM 2972 O O . SER A 1 401 ? -6.752 7.618 21.860 1.00 98.19 401 SER A O 1
ATOM 2974 N N . ILE A 1 402 ? -8.163 6.377 23.098 1.00 98.69 402 ILE A N 1
ATOM 2975 C CA . ILE A 1 402 ? -9.387 7.051 22.679 1.00 98.69 402 ILE A CA 1
ATOM 2976 C C . ILE A 1 402 ? -10.229 7.399 23.902 1.00 98.69 402 ILE A C 1
ATOM 2978 O O . ILE A 1 402 ? -10.378 6.600 24.832 1.00 98.69 402 ILE A O 1
ATOM 2982 N N . VAL A 1 403 ? -10.811 8.592 23.868 1.00 98.75 403 VAL A N 1
ATOM 2983 C CA . VAL A 1 403 ? -11.892 8.996 24.763 1.00 98.75 403 VAL A CA 1
ATOM 2984 C C . VAL A 1 403 ? -13.037 9.501 23.901 1.00 98.75 403 VAL A C 1
ATOM 2986 O O . VAL A 1 403 ? -12.843 10.395 23.081 1.00 98.75 403 VAL A O 1
ATOM 2989 N N . VAL A 1 404 ? -14.224 8.929 24.074 1.00 98.75 404 VAL A N 1
ATOM 2990 C CA . VAL A 1 404 ? -15.456 9.454 23.481 1.00 98.75 404 VAL A CA 1
ATOM 2991 C C . VAL A 1 404 ? -16.397 9.824 24.604 1.00 98.75 404 VAL A C 1
ATOM 2993 O O . VAL A 1 404 ? -16.706 9.000 25.460 1.00 98.75 404 VAL A O 1
ATOM 2996 N N . GLU A 1 405 ? -16.853 11.063 24.609 1.00 98.81 405 GLU A N 1
ATOM 2997 C CA . GLU A 1 405 ? -17.808 11.557 25.590 1.00 98.81 405 GLU A CA 1
ATOM 2998 C C . GLU A 1 405 ? -19.063 12.003 24.873 1.00 98.81 405 GLU A C 1
ATOM 3000 O O . GLU A 1 405 ? -18.985 12.597 23.801 1.00 98.81 405 GLU A O 1
ATOM 3005 N N . TYR A 1 406 ? -20.207 11.696 25.463 1.00 98.75 406 TYR A N 1
ATOM 3006 C CA . TYR A 1 406 ? -21.517 11.925 24.881 1.00 98.75 406 TYR A CA 1
ATOM 3007 C C . TYR A 1 406 ? -22.509 12.314 25.971 1.00 98.75 406 TYR A C 1
ATOM 3009 O O . TYR A 1 406 ? -22.401 11.824 27.099 1.00 98.75 406 TYR A O 1
ATOM 3017 N N . PHE A 1 407 ? -23.487 13.150 25.643 1.00 98.38 407 PHE A N 1
ATOM 3018 C CA . PHE A 1 407 ? -24.664 13.343 26.479 1.00 98.38 407 PHE A CA 1
ATOM 3019 C C . PHE A 1 407 ? -25.938 13.299 25.648 1.00 98.38 407 PHE A C 1
ATOM 3021 O O . PHE A 1 407 ? -25.946 13.718 24.497 1.00 98.38 407 PHE A O 1
ATOM 3028 N N . GLU A 1 408 ? -27.013 12.871 26.299 1.00 97.94 408 GLU A N 1
ATOM 3029 C CA . GLU A 1 408 ? -28.377 12.986 25.808 1.00 97.94 408 GLU A CA 1
ATOM 3030 C C . GLU A 1 408 ? -29.139 14.009 26.644 1.00 97.94 408 GLU A C 1
ATOM 3032 O O . GLU A 1 408 ? -29.060 14.002 27.877 1.00 97.94 408 GLU A O 1
ATOM 3037 N N . ASN A 1 409 ? -29.900 14.891 26.005 1.00 96.50 409 ASN A N 1
ATOM 3038 C CA . ASN A 1 409 ? -30.798 15.805 26.689 1.00 96.50 409 ASN A CA 1
ATOM 3039 C C . ASN A 1 409 ? -32.192 15.210 26.822 1.00 96.50 409 ASN A C 1
ATOM 3041 O O . ASN A 1 409 ? -32.638 15.014 27.953 1.00 96.50 409 ASN A O 1
ATOM 3045 N N . THR A 1 410 ? -32.880 14.975 25.704 1.00 94.94 410 THR A N 1
ATOM 3046 C CA . THR A 1 410 ? -34.256 14.470 25.704 1.00 94.94 410 THR A CA 1
ATOM 3047 C C . THR A 1 410 ? -34.617 13.794 24.386 1.00 94.94 410 THR A C 1
ATOM 3049 O O . THR A 1 410 ? -34.359 14.361 23.327 1.00 94.94 410 THR A O 1
ATOM 3052 N N . LYS A 1 411 ? -35.495 12.793 24.465 1.00 94.44 411 LYS A N 1
ATOM 3053 C CA . LYS A 1 411 ? -36.125 12.068 23.357 1.00 94.44 411 LYS A CA 1
ATOM 3054 C C . LYS A 1 411 ? -35.231 10.983 22.774 1.00 94.44 411 LYS A C 1
ATOM 3056 O O . LYS A 1 411 ? -35.365 9.850 23.212 1.00 94.44 411 LYS A O 1
ATOM 3061 N N . ASN A 1 412 ? -34.533 11.254 21.677 1.00 95.81 412 ASN A N 1
ATOM 3062 C CA . ASN A 1 412 ? -33.916 10.205 20.876 1.00 95.81 412 ASN A CA 1
ATOM 3063 C C . ASN A 1 412 ? -32.417 10.202 21.127 1.00 95.81 412 ASN A C 1
ATOM 3065 O O . ASN A 1 412 ? -31.743 11.132 20.725 1.00 95.81 412 ASN A O 1
ATOM 3069 N N . ALA A 1 413 ? -31.897 9.106 21.659 1.00 97.25 413 ALA A N 1
ATOM 3070 C CA . ALA A 1 413 ? -30.478 8.959 21.909 1.00 97.25 413 ALA A CA 1
ATOM 3071 C C . ALA A 1 413 ? -29.810 8.091 20.833 1.00 97.25 413 ALA A C 1
ATOM 3073 O O . ALA A 1 413 ? -30.157 6.918 20.635 1.00 97.25 413 ALA A O 1
ATOM 3074 N N . VAL A 1 414 ? -28.803 8.647 20.158 1.00 98.06 414 VAL A N 1
ATOM 3075 C CA . VAL A 1 414 ? -27.955 7.939 19.184 1.00 98.06 414 VAL A CA 1
ATOM 3076 C C . VAL A 1 414 ? -26.499 8.263 19.481 1.00 98.06 414 VAL A C 1
ATOM 3078 O O . VAL A 1 414 ? -26.154 9.415 19.713 1.00 98.06 414 VAL A O 1
ATOM 3081 N N . ALA A 1 415 ? -25.621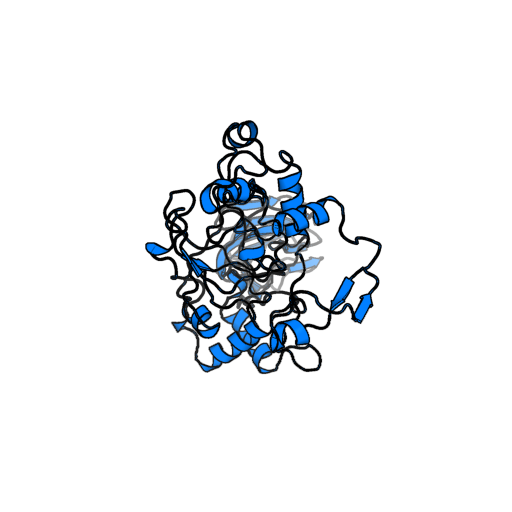 7.263 19.422 1.00 98.25 415 ALA A N 1
ATOM 3082 C CA . ALA A 1 415 ? -24.180 7.471 19.502 1.00 98.25 415 ALA A CA 1
ATOM 3083 C C . ALA A 1 415 ? -23.457 6.407 18.673 1.00 98.25 415 ALA A C 1
ATOM 3085 O O . ALA A 1 415 ? -23.442 5.227 19.021 1.00 98.25 415 ALA A O 1
ATOM 3086 N N . ARG A 1 416 ? -22.844 6.807 17.558 1.00 98.50 416 ARG A N 1
ATOM 3087 C CA . ARG A 1 416 ? -22.085 5.907 16.676 1.00 98.50 416 ARG A CA 1
ATOM 3088 C C . ARG A 1 416 ? -20.689 6.447 16.436 1.00 98.50 416 ARG A C 1
ATOM 3090 O O . ARG A 1 416 ? -20.546 7.627 16.131 1.00 98.50 416 ARG A O 1
ATOM 3097 N N . LEU A 1 417 ? -19.687 5.569 16.487 1.00 98.56 417 LEU A N 1
ATOM 3098 C CA . LEU A 1 417 ? -18.306 5.870 16.122 1.00 98.56 417 LEU A CA 1
ATOM 3099 C C . LEU A 1 417 ? -17.943 5.092 14.861 1.00 98.56 417 LEU A C 1
ATOM 3101 O O . LEU A 1 417 ? -18.042 3.864 14.791 1.00 98.56 417 LEU A O 1
ATOM 3105 N N . ARG A 1 418 ? -17.512 5.830 13.848 1.00 98.44 418 ARG A N 1
ATOM 3106 C CA . ARG A 1 418 ? -17.143 5.310 12.540 1.00 98.44 418 ARG A CA 1
ATOM 3107 C C . ARG A 1 418 ? -15.765 5.806 12.151 1.00 98.44 418 ARG A C 1
ATOM 3109 O O . ARG A 1 418 ? -15.315 6.858 12.600 1.00 98.44 418 ARG A O 1
ATOM 3116 N N . TRP A 1 419 ? -15.123 5.068 11.263 1.00 97.94 419 TRP A N 1
ATOM 3117 C CA . TRP A 1 419 ? -13.884 5.485 10.631 1.00 97.94 419 TRP A CA 1
ATOM 3118 C C . TRP A 1 419 ? -13.889 5.174 9.137 1.00 97.94 419 TRP A C 1
ATOM 3120 O O . TRP A 1 419 ? -14.602 4.291 8.657 1.00 97.94 419 TRP A O 1
ATOM 3130 N N . ARG A 1 420 ? -13.081 5.917 8.398 1.00 96.25 420 ARG A N 1
ATOM 3131 C CA . ARG A 1 420 ? -12.666 5.595 7.037 1.00 96.25 420 ARG A CA 1
ATOM 3132 C C . ARG A 1 420 ? -11.214 5.145 7.105 1.00 96.25 420 ARG A C 1
ATOM 3134 O O . ARG A 1 420 ? -10.399 5.859 7.690 1.00 96.25 420 ARG A O 1
ATOM 3141 N N . THR A 1 421 ? -10.907 3.984 6.536 1.00 90.69 421 THR A N 1
ATOM 3142 C CA . THR A 1 421 ? -9.551 3.419 6.516 1.00 90.69 421 THR A CA 1
ATOM 3143 C C . THR A 1 421 ? -8.771 3.888 5.276 1.00 90.69 421 THR A C 1
ATOM 3145 O O . THR A 1 421 ? -9.394 4.316 4.293 1.00 90.69 421 THR A O 1
ATOM 3148 N N . PRO A 1 422 ? -7.428 3.796 5.277 1.00 85.62 422 PRO A N 1
ATOM 3149 C CA . PRO A 1 422 ? -6.596 4.175 4.137 1.00 85.62 422 PRO A CA 1
ATOM 3150 C C . PRO A 1 422 ? -7.038 3.500 2.830 1.00 85.62 422 PRO A C 1
ATOM 3152 O O . PRO A 1 422 ? -7.317 2.302 2.800 1.00 85.62 422 PRO A O 1
ATOM 3155 N N . GLY A 1 423 ? -7.111 4.273 1.743 1.00 76.69 423 GLY A N 1
ATOM 3156 C CA . GLY A 1 423 ? -7.478 3.770 0.411 1.00 76.69 423 GLY A CA 1
ATOM 3157 C C . GLY A 1 423 ? -8.969 3.469 0.205 1.00 76.69 423 GLY A C 1
ATOM 3158 O O . GLY A 1 423 ? -9.339 2.956 -0.849 1.00 76.69 423 GLY A O 1
ATOM 3159 N N . THR A 1 424 ? -9.836 3.793 1.171 1.00 83.56 424 THR A N 1
ATOM 3160 C CA . THR A 1 424 ? -11.294 3.619 1.054 1.00 83.56 424 THR A CA 1
ATOM 3161 C C . THR A 1 424 ? -12.028 4.957 1.028 1.00 83.56 424 THR A C 1
ATOM 3163 O O . THR A 1 424 ? -11.522 5.978 1.491 1.00 83.56 424 THR A O 1
ATOM 3166 N N . THR A 1 425 ? -13.248 4.966 0.489 1.00 88.56 425 THR A N 1
ATOM 3167 C CA . THR A 1 425 ? -14.112 6.161 0.447 1.00 88.56 425 THR A CA 1
ATOM 3168 C C . THR A 1 425 ? -15.256 6.113 1.457 1.00 88.56 425 THR A C 1
ATOM 3170 O O . THR A 1 425 ? -15.810 7.154 1.801 1.00 88.56 425 THR A O 1
ATOM 3173 N N . SER A 1 426 ? -15.610 4.922 1.941 1.00 94.00 426 SER A N 1
ATOM 3174 C CA . SER A 1 426 ? -16.767 4.699 2.811 1.00 94.00 426 SER A CA 1
ATOM 3175 C C . SER A 1 426 ? -16.379 4.664 4.288 1.00 94.00 426 SER A C 1
ATOM 3177 O O . SER A 1 426 ? -15.311 4.176 4.648 1.00 94.00 426 SER A O 1
ATOM 3179 N N . TYR A 1 427 ? -17.282 5.145 5.144 1.00 97.12 427 TYR A N 1
ATOM 3180 C CA . TYR A 1 427 ? -17.156 5.029 6.593 1.00 97.12 427 TYR A CA 1
ATOM 3181 C C . TYR A 1 427 ? -17.816 3.746 7.079 1.00 97.12 427 TYR A C 1
ATOM 3183 O O . TYR A 1 427 ? -18.966 3.460 6.741 1.00 97.12 427 TYR A O 1
ATOM 3191 N N . VAL A 1 428 ? -17.108 3.009 7.926 1.00 96.38 428 VAL A N 1
ATOM 3192 C CA . VAL A 1 428 ? -17.619 1.818 8.608 1.00 96.38 428 VAL A CA 1
ATOM 3193 C C . VAL A 1 428 ? -17.583 2.041 10.112 1.00 96.38 428 VAL A C 1
ATOM 3195 O O . VAL A 1 428 ? -16.777 2.828 10.609 1.00 96.38 428 VAL A O 1
ATOM 3198 N N . THR A 1 429 ? -18.458 1.365 10.853 1.00 97.75 429 THR A N 1
ATOM 3199 C CA . THR A 1 429 ? -18.368 1.327 12.319 1.00 97.75 429 THR A CA 1
ATOM 3200 C C . THR A 1 429 ? -16.989 0.819 12.728 1.00 97.75 429 THR A C 1
ATOM 3202 O O . THR A 1 429 ? -16.494 -0.143 12.138 1.00 97.75 429 THR A O 1
ATOM 3205 N N . VAL A 1 430 ? -16.363 1.456 13.723 1.00 97.50 430 VAL A N 1
ATOM 3206 C CA . VAL A 1 430 ? -15.088 0.962 14.264 1.00 97.50 430 VAL A CA 1
ATOM 3207 C C . VAL A 1 430 ? -15.338 -0.441 14.837 1.00 97.50 430 VAL A C 1
ATOM 3209 O O . VAL A 1 430 ? -16.168 -0.564 15.743 1.00 97.50 430 VAL A O 1
ATOM 3212 N N . PRO A 1 431 ? -14.697 -1.510 14.331 1.00 96.62 431 PRO A N 1
ATOM 3213 C CA . PRO A 1 431 ? -15.027 -2.870 14.753 1.00 96.62 431 PRO A CA 1
ATOM 3214 C C . PRO A 1 431 ? -14.747 -3.098 16.245 1.00 96.62 431 PRO A C 1
ATOM 3216 O O . PRO A 1 431 ? -13.847 -2.471 16.809 1.00 96.62 431 PRO A O 1
ATOM 3219 N N . GLN A 1 432 ? -15.518 -3.972 16.894 1.00 97.12 432 GLN A N 1
ATOM 3220 C CA . GLN A 1 432 ? -15.374 -4.260 18.328 1.00 97.12 432 GLN A CA 1
ATOM 3221 C C . GLN A 1 432 ? -13.993 -4.850 18.628 1.00 97.12 432 GLN A C 1
ATOM 3223 O O . GLN A 1 432 ? -13.329 -4.456 19.583 1.00 97.12 432 GLN A O 1
ATOM 3228 N N . GLU A 1 433 ? -13.524 -5.715 17.739 1.00 96.12 433 GLU A N 1
ATOM 3229 C CA . GLU A 1 433 ? -12.213 -6.349 17.746 1.00 96.12 433 GLU A CA 1
ATOM 3230 C C . GLU A 1 433 ? -11.044 -5.364 17.566 1.00 96.12 433 GLU A C 1
ATOM 3232 O O . GLU A 1 433 ? -9.885 -5.733 17.751 1.00 96.12 433 GLU A O 1
ATOM 3237 N N . ARG A 1 434 ? -11.333 -4.085 17.281 1.00 96.56 434 ARG A N 1
ATOM 3238 C CA . ARG A 1 434 ? -10.359 -2.979 17.264 1.00 96.56 434 ARG A CA 1
ATOM 3239 C C . ARG A 1 434 ? -10.450 -2.056 18.459 1.00 96.56 434 ARG A C 1
ATOM 3241 O O . ARG A 1 434 ? -9.700 -1.088 18.504 1.00 96.56 434 ARG A O 1
ATOM 3248 N N . GLN A 1 435 ? -11.351 -2.326 19.393 1.00 97.75 435 GLN A N 1
ATOM 3249 C CA . GLN A 1 435 ? -11.573 -1.523 20.585 1.00 97.75 435 GLN A CA 1
ATOM 3250 C C . GLN A 1 435 ? -11.133 -2.319 21.810 1.00 97.75 435 GLN A C 1
ATOM 3252 O O . GLN A 1 435 ? -11.566 -3.451 22.024 1.00 97.75 435 GLN A O 1
ATOM 3257 N N . TYR A 1 436 ? -10.259 -1.727 22.611 1.00 97.56 436 TYR A N 1
ATOM 3258 C CA . TYR A 1 436 ? -9.686 -2.354 23.792 1.00 97.56 436 TYR A CA 1
ATOM 3259 C C . TYR A 1 436 ? -10.063 -1.530 25.024 1.00 97.56 436 TYR A C 1
ATOM 3261 O O . TYR A 1 436 ? -9.851 -0.314 25.000 1.00 97.56 436 TYR A O 1
ATOM 3269 N N . PRO A 1 437 ? -10.603 -2.147 26.088 1.00 96.25 437 PRO A N 1
ATOM 3270 C CA . PRO A 1 437 ? -10.982 -1.419 27.290 1.00 96.25 437 PRO A CA 1
ATOM 3271 C C . PRO A 1 437 ? -9.743 -0.850 27.992 1.00 96.25 437 PRO A C 1
ATOM 3273 O O . PRO A 1 437 ? -8.619 -1.301 27.747 1.00 96.25 437 PRO A O 1
ATOM 3276 N N . GLN A 1 438 ? -9.966 0.176 28.818 1.00 85.62 438 GLN A N 1
ATOM 3277 C CA . GLN A 1 438 ? -8.919 0.824 29.614 1.00 85.62 438 GLN A CA 1
ATOM 3278 C C . GLN A 1 438 ? -8.246 -0.135 30.599 1.00 85.62 438 GLN A C 1
ATOM 3280 O O . GLN A 1 438 ? -8.973 -0.956 31.205 1.00 85.62 438 GLN A O 1
#

Secondary structure (DSSP, 8-state):
-EEEE--HHHHHH--S---EEEEEPPPSS--S-HHHHHHHHHHH-TT-TTTBTTS---GGGTSGGGS--S-EEEEGGGT-EEEEPPP-TTTTT-SSSBTTTT-BSSGGGHHHHHHHHSB---SS-HHHHTSTTTTSTTSS--TTT-HHHHHHHHHHHH---PPPPTTS-TTSSPPHHHHHHHHHHHHTTGGGTS-TTTT----SS--B-SS---GGG-EETTEE---B-----TTGGG--SBSTT--BSSHHHHHHT-BSSS-BGGGS-HHHHHHHHHHHTT-STT--S----------EEEEEESSTT--SS-SEEEEE-SEEEEETS-SSTTS-SSS-EEEEEEEEEBSSSEEEEEEEEEES-EEEEETTEEEEEE-S--SS-EEEEEEEEE-BT-EEEEEEEEE--SS-EEEEEEEE-TT--S-EEPPGGGEEE-

Solvent-accessible surface area (backbone atoms only — not comparable to full-atom values): 22538 Å² total; per-residue (Å²): 105,45,80,41,65,49,58,62,53,36,77,77,71,65,41,86,79,60,55,75,74,50,76,41,85,51,83,92,67,81,83,61,54,72,50,33,44,51,7,49,51,56,37,60,38,19,73,42,42,36,50,7,50,83,40,80,42,34,58,34,72,48,25,47,94,39,29,44,65,60,47,66,43,83,34,50,95,76,40,42,11,42,35,33,56,68,58,41,49,41,41,28,77,73,54,38,29,41,64,60,57,29,56,23,75,50,70,45,39,51,45,51,46,25,33,67,75,43,53,8,71,28,66,50,56,70,69,62,40,63,43,84,47,30,67,43,43,82,42,47,84,51,77,86,74,22,74,62,39,43,11,37,37,42,26,48,39,64,32,53,59,59,52,75,38,88,68,39,36,99,86,70,44,74,36,76,53,19,50,53,6,46,54,45,37,6,71,54,34,49,10,35,46,32,19,49,72,60,20,28,53,37,33,80,77,60,47,49,53,37,67,71,77,48,89,66,50,30,34,38,95,90,35,81,56,77,30,34,39,44,65,54,43,55,46,52,65,74,53,49,39,27,64,61,54,31,83,15,79,43,68,67,48,41,55,55,52,29,56,27,95,77,43,42,38,88,78,55,52,75,71,54,47,53,21,33,44,43,22,46,39,43,30,14,57,84,50,73,56,42,46,43,35,79,60,83,29,68,4,25,33,34,37,29,18,79,33,64,76,73,62,82,76,61,60,39,77,48,69,35,59,64,67,47,74,47,42,70,43,48,92,44,84,80,45,48,52,44,31,18,14,38,40,33,33,21,29,39,39,35,52,46,50,39,52,30,34,44,32,36,37,25,12,19,18,37,34,34,24,51,75,83,45,76,50,37,84,41,88,47,90,59,59,65,56,76,48,70,34,59,79,43,80,41,50,33,75,46,72,45,44,35,39,38,39,37,25,29,65,69,60,53,34,32,41,34,42,28,32,23,54,62,99,56,91,60,72,41,68,58,53,36,29,32,16,30,55,108

Radius of gyration: 28.28 Å; Cα contacts (8 Å, |Δi|>4): 1028; chains: 1; bounding box: 65×52×88 Å